Protein AF-A0A966V8U7-F1 (afdb_monomer)

Radius of gyration: 23.09 Å; Cα contacts (8 Å, |Δi|>4): 1549; chains: 1; bounding box: 64×41×66 Å

Mean predicted aligned error: 5.41 Å

Structure (mmCIF, N/CA/C/O backbone):
data_AF-A0A966V8U7-F1
#
_entry.id   AF-A0A966V8U7-F1
#
loop_
_atom_site.group_PDB
_atom_site.id
_atom_site.type_symbol
_atom_site.label_atom_id
_atom_site.label_alt_id
_atom_site.label_comp_id
_atom_site.label_asym_id
_atom_site.label_entity_id
_atom_site.label_seq_id
_atom_site.pdbx_PDB_ins_code
_atom_site.Cartn_x
_atom_site.Cartn_y
_atom_site.Cartn_z
_atom_site.occupancy
_atom_site.B_iso_or_equiv
_atom_site.auth_seq_id
_atom_site.auth_comp_id
_atom_site.auth_asym_id
_atom_site.auth_atom_id
_atom_site.pdbx_PDB_model_num
ATOM 1 N N . TRP A 1 1 ? -5.106 -15.959 -8.107 1.00 87.12 1 TRP A N 1
ATOM 2 C CA . TRP A 1 1 ? -5.075 -14.654 -8.799 1.00 87.12 1 TRP A CA 1
ATOM 3 C C . TRP A 1 1 ? -6.398 -14.422 -9.494 1.00 87.12 1 TRP A C 1
ATOM 5 O O . TRP A 1 1 ? -6.935 -15.368 -10.052 1.00 87.12 1 TRP A O 1
ATOM 15 N N . THR A 1 2 ? -6.954 -13.209 -9.444 1.00 76.81 2 THR A N 1
ATOM 16 C CA . THR A 1 2 ? -8.266 -12.936 -10.057 1.00 76.81 2 THR A CA 1
ATOM 17 C C . THR A 1 2 ? -8.173 -11.723 -10.960 1.00 76.81 2 THR A C 1
ATOM 19 O O . THR A 1 2 ? -7.677 -10.689 -10.536 1.00 76.81 2 THR A O 1
ATOM 22 N N . SER A 1 3 ? -8.629 -11.867 -12.195 1.00 73.12 3 SER A N 1
ATOM 23 C CA . SER A 1 3 ? -8.674 -10.823 -13.218 1.00 73.12 3 SER A CA 1
ATOM 24 C C . SER A 1 3 ? -10.050 -10.169 -13.303 1.00 73.12 3 SER A C 1
ATOM 26 O O . SER A 1 3 ? -11.017 -10.668 -12.722 1.00 73.12 3 SER A O 1
ATOM 28 N N . LEU A 1 4 ? -10.159 -9.065 -14.046 1.00 65.50 4 LEU A N 1
ATOM 29 C CA . LEU A 1 4 ? -11.459 -8.539 -14.453 1.00 65.50 4 LEU A CA 1
ATOM 30 C C . LEU A 1 4 ? -11.938 -9.290 -15.707 1.00 65.50 4 LEU A C 1
ATOM 32 O O . LEU A 1 4 ? -11.369 -9.124 -16.782 1.00 65.50 4 LEU A O 1
ATOM 36 N N . THR A 1 5 ? -13.007 -10.075 -15.601 1.00 52.41 5 THR A N 1
ATOM 37 C CA . THR A 1 5 ? -13.725 -10.584 -16.779 1.00 52.41 5 THR A CA 1
ATOM 38 C C . THR A 1 5 ? -14.758 -9.543 -17.219 1.00 52.41 5 THR A C 1
ATOM 40 O O . THR A 1 5 ? -15.763 -9.362 -16.533 1.00 52.41 5 THR A O 1
ATOM 43 N N . GLY A 1 6 ? -14.520 -8.839 -18.332 1.00 48.94 6 GLY A N 1
ATOM 44 C CA . GLY A 1 6 ? -15.479 -7.893 -18.926 1.00 48.94 6 GLY A CA 1
ATOM 45 C C . GLY A 1 6 ? -14.860 -6.581 -19.419 1.00 48.94 6 GLY A C 1
ATOM 46 O O . GLY A 1 6 ? -13.677 -6.314 -19.215 1.00 48.94 6 GLY A O 1
ATOM 47 N N . THR A 1 7 ? -15.665 -5.749 -20.090 1.00 44.69 7 THR A N 1
ATOM 48 C CA . THR A 1 7 ? -15.234 -4.448 -20.622 1.00 44.69 7 THR A CA 1
ATOM 49 C C . THR A 1 7 ? -14.669 -3.574 -19.505 1.00 44.69 7 THR A C 1
ATOM 51 O O . THR A 1 7 ? -15.322 -3.343 -18.484 1.00 44.69 7 THR A O 1
ATOM 54 N N . VAL A 1 8 ? -13.459 -3.055 -19.721 1.00 43.78 8 VAL A N 1
ATOM 55 C CA . VAL A 1 8 ? -12.774 -2.078 -18.869 1.00 43.78 8 VAL A CA 1
ATOM 56 C C . VAL A 1 8 ? -13.686 -0.851 -18.718 1.00 43.78 8 VAL A C 1
ATOM 58 O O . VAL A 1 8 ? -13.692 0.057 -19.544 1.00 43.78 8 VAL A O 1
ATOM 61 N N . GLY A 1 9 ? -14.504 -0.832 -17.661 1.00 50.84 9 GLY A N 1
ATOM 62 C CA . GLY A 1 9 ? -15.548 0.177 -17.427 1.00 50.84 9 GLY A CA 1
ATOM 63 C C . GLY A 1 9 ? -16.809 -0.334 -16.741 1.00 50.84 9 GLY A C 1
ATOM 64 O O . GLY A 1 9 ? -17.525 0.461 -16.143 1.00 50.84 9 GLY A O 1
ATOM 65 N N . ALA A 1 10 ? -17.027 -1.646 -16.730 1.00 53.50 10 ALA A N 1
ATOM 66 C CA . ALA A 1 10 ? -18.217 -2.265 -16.161 1.00 53.50 10 ALA A CA 1
ATOM 67 C C . ALA A 1 10 ? -18.240 -2.327 -14.617 1.00 53.50 10 ALA A C 1
ATOM 69 O O . ALA A 1 10 ? -19.134 -2.917 -14.044 1.00 53.50 10 ALA A O 1
ATOM 70 N N . GLY A 1 11 ? -17.278 -1.743 -13.901 1.00 71.75 11 GLY A N 1
ATOM 71 C CA . GLY A 1 11 ? -17.062 -2.065 -12.487 1.00 71.75 11 GLY A CA 1
ATOM 72 C C . GLY A 1 11 ? -17.834 -1.248 -11.452 1.00 71.75 11 GLY A C 1
ATOM 73 O O . GLY A 1 11 ? -17.713 -1.598 -10.287 1.00 71.75 11 GLY A O 1
ATOM 74 N N . THR A 1 12 ? -18.564 -0.186 -11.813 1.00 86.19 12 THR A N 1
ATOM 75 C CA . THR A 1 12 ? -19.170 0.746 -10.838 1.00 86.19 12 THR A CA 1
ATOM 76 C C . THR A 1 12 ? -20.680 0.862 -11.026 1.00 86.19 12 THR A C 1
ATOM 78 O O . THR A 1 12 ? -21.144 1.075 -12.141 1.00 86.19 12 THR A O 1
ATOM 81 N N . SER A 1 13 ? -21.443 0.808 -9.934 1.00 91.44 13 SER A N 1
ATOM 82 C CA . SER A 1 13 ? -22.879 1.104 -9.922 1.00 91.44 13 SER A CA 1
ATOM 83 C C . SER A 1 13 ? -23.242 2.031 -8.771 1.00 91.44 13 SER A C 1
ATOM 85 O O . SER A 1 13 ? -22.628 1.977 -7.709 1.00 91.44 13 SER A O 1
ATOM 87 N N . ASN A 1 14 ? -24.280 2.842 -8.973 1.00 94.44 14 ASN A N 1
ATOM 88 C CA . ASN A 1 14 ? -24.941 3.540 -7.878 1.00 94.44 14 ASN A CA 1
ATOM 89 C C . ASN A 1 14 ? -25.653 2.524 -6.980 1.00 94.44 14 ASN A C 1
ATOM 91 O O . ASN A 1 14 ? -26.355 1.636 -7.481 1.00 94.44 14 ASN A O 1
ATOM 95 N N . THR A 1 15 ? -25.501 2.697 -5.672 1.00 95.56 15 THR A N 1
ATOM 96 C CA . THR A 1 15 ? -26.258 1.965 -4.657 1.00 95.56 15 THR A CA 1
ATOM 97 C C . THR A 1 15 ? -27.634 2.613 -4.514 1.00 95.56 15 THR A C 1
ATOM 99 O O . THR A 1 15 ? -27.727 3.803 -4.244 1.00 95.56 15 THR A O 1
ATOM 102 N N . ASN A 1 16 ? -28.702 1.834 -4.688 1.00 96.75 16 ASN A N 1
ATOM 103 C CA . ASN A 1 16 ? -30.085 2.274 -4.474 1.00 96.75 16 ASN A CA 1
ATOM 104 C C . ASN A 1 16 ? -30.521 2.079 -3.019 1.00 96.75 16 ASN A C 1
ATOM 106 O O . ASN A 1 16 ? -31.288 2.879 -2.493 1.00 96.75 16 ASN A O 1
ATOM 110 N N . THR A 1 17 ? -30.056 1.004 -2.372 1.00 97.69 17 THR A N 1
ATOM 111 C CA . THR A 1 17 ? -30.370 0.703 -0.968 1.00 97.69 17 THR A CA 1
ATOM 112 C C . THR A 1 17 ? -29.217 -0.024 -0.283 1.00 97.69 17 THR A C 1
ATOM 114 O O . THR A 1 17 ? -28.565 -0.859 -0.911 1.00 97.69 17 THR A O 1
ATOM 117 N N . ALA A 1 18 ? -29.052 0.204 1.021 1.00 97.94 18 ALA A N 1
ATOM 118 C CA . ALA A 1 18 ? -28.224 -0.608 1.914 1.00 97.94 18 ALA A CA 1
ATOM 119 C C . ALA A 1 18 ? -29.006 -0.927 3.200 1.00 97.94 18 ALA A C 1
ATOM 121 O O . ALA A 1 18 ? -29.292 -0.027 3.991 1.00 97.94 18 ALA A O 1
ATOM 122 N N . THR A 1 19 ? -29.388 -2.186 3.420 1.00 98.25 19 THR A N 1
ATOM 123 C CA . THR A 1 19 ? -30.279 -2.548 4.540 1.00 98.25 19 THR A CA 1
ATOM 124 C C . THR A 1 19 ? -29.623 -2.333 5.903 1.00 98.25 19 THR A C 1
ATOM 126 O O . THR A 1 19 ? -28.460 -2.684 6.097 1.00 98.25 19 THR A O 1
ATOM 129 N N . ASN A 1 20 ? -30.384 -1.847 6.886 1.00 97.81 20 ASN A N 1
ATOM 130 C CA . ASN A 1 20 ? -29.952 -1.827 8.286 1.00 97.81 20 ASN A CA 1
ATOM 131 C C . ASN A 1 20 ? -30.111 -3.223 8.923 1.00 97.81 20 ASN A C 1
ATOM 133 O O . ASN A 1 20 ? -31.009 -3.442 9.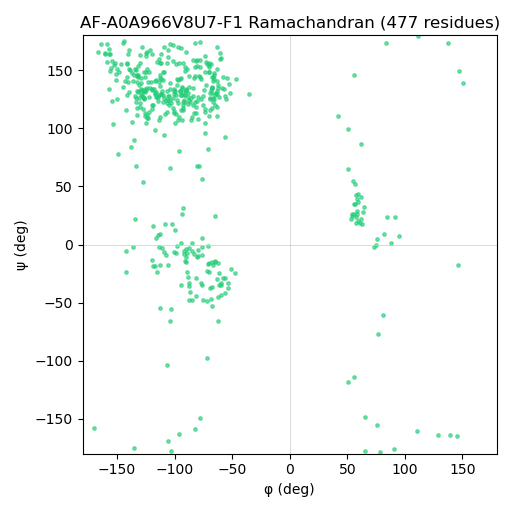732 1.00 97.81 20 ASN A O 1
ATOM 137 N N . ALA A 1 21 ? -29.316 -4.190 8.465 1.00 97.56 21 ALA A N 1
ATOM 138 C CA . ALA A 1 21 ? -29.386 -5.593 8.870 1.00 97.56 21 ALA A CA 1
ATOM 139 C C . ALA A 1 21 ? -27.981 -6.218 8.931 1.00 97.56 21 ALA A C 1
ATOM 141 O O . ALA A 1 21 ? -26.998 -5.574 8.554 1.00 97.56 21 ALA A O 1
ATOM 142 N N . SER A 1 22 ? -27.908 -7.472 9.381 1.00 96.94 22 SER A N 1
ATOM 143 C CA . SER A 1 22 ? -26.698 -8.301 9.362 1.00 96.94 22 SER A CA 1
ATOM 144 C C . SER A 1 22 ? -27.013 -9.630 8.649 1.00 96.94 22 SER A C 1
ATOM 146 O O . SER A 1 22 ? -27.779 -10.422 9.200 1.00 96.94 22 SER A O 1
ATOM 148 N N . PRO A 1 23 ? -26.471 -9.897 7.442 1.00 98.12 23 PRO A N 1
ATOM 149 C CA . PRO A 1 23 ? -25.613 -9.012 6.650 1.00 98.12 23 PRO A CA 1
ATOM 150 C C . PRO A 1 23 ? -26.369 -7.799 6.072 1.00 98.12 23 PRO A C 1
ATOM 152 O O . PRO A 1 23 ? -27.580 -7.833 5.854 1.00 98.12 23 PRO A O 1
ATOM 155 N N . ILE A 1 24 ? -25.636 -6.723 5.780 1.00 98.62 24 ILE A N 1
ATOM 156 C CA . ILE A 1 24 ? -26.101 -5.601 4.960 1.00 98.62 24 ILE A CA 1
ATOM 157 C C . ILE A 1 24 ? -26.283 -6.105 3.526 1.00 98.62 24 ILE A C 1
ATOM 159 O O . ILE A 1 24 ? -25.313 -6.480 2.862 1.00 98.62 24 ILE A O 1
ATOM 163 N N . ARG A 1 25 ? -27.516 -6.052 3.022 1.00 98.44 25 ARG A N 1
ATOM 164 C CA . ARG A 1 25 ? -27.845 -6.286 1.618 1.00 98.44 25 ARG A CA 1
ATOM 165 C C . ARG A 1 25 ? -27.817 -4.976 0.849 1.00 98.44 25 ARG A C 1
ATOM 167 O O . ARG A 1 25 ? -28.463 -3.995 1.231 1.00 98.44 25 ARG A O 1
ATOM 174 N N . LEU A 1 26 ? -27.089 -4.972 -0.257 1.00 98.44 26 LEU A N 1
ATOM 175 C CA . LEU A 1 26 ? -27.070 -3.875 -1.209 1.00 98.44 26 LEU A CA 1
ATOM 176 C C . LEU A 1 26 ? -27.998 -4.170 -2.379 1.00 98.44 26 LEU A C 1
ATOM 178 O O . LEU A 1 26 ? -28.020 -5.292 -2.879 1.00 98.44 26 LEU A O 1
ATOM 182 N N . THR A 1 27 ? -28.672 -3.132 -2.868 1.00 98.06 27 THR A N 1
ATOM 183 C CA . THR A 1 27 ? -29.355 -3.139 -4.169 1.00 98.06 27 THR A CA 1
ATOM 184 C C . THR A 1 27 ? -28.745 -2.051 -5.032 1.00 98.06 27 THR A C 1
ATOM 186 O O . THR A 1 27 ? -28.564 -0.925 -4.572 1.00 98.06 27 THR A O 1
ATOM 189 N N . GLN A 1 28 ? -28.425 -2.376 -6.275 1.00 96.81 28 GLN A N 1
ATOM 190 C CA . GLN A 1 28 ? -27.688 -1.530 -7.203 1.00 96.81 28 GLN A CA 1
ATOM 191 C C . GLN A 1 28 ? -28.559 -1.096 -8.384 1.00 96.81 28 GLN A C 1
ATOM 193 O O . GLN A 1 28 ? -29.569 -1.728 -8.705 1.00 96.81 28 GLN A O 1
ATOM 198 N N . ALA A 1 29 ? -28.157 -0.016 -9.050 1.00 95.50 29 ALA A N 1
ATOM 199 C CA . ALA A 1 29 ? -28.755 0.405 -10.312 1.00 95.50 29 ALA A CA 1
ATOM 200 C C . ALA A 1 29 ? -28.460 -0.586 -11.457 1.00 95.50 29 ALA A C 1
ATOM 202 O O . ALA A 1 29 ? -29.326 -0.827 -12.293 1.00 95.50 29 ALA A O 1
ATOM 203 N N . SER A 1 30 ? -27.262 -1.182 -11.482 1.00 93.62 30 SER A N 1
ATOM 204 C CA . SER A 1 30 ? -26.868 -2.206 -12.464 1.00 93.62 30 SER A CA 1
ATOM 205 C C . SER A 1 30 ? -26.991 -3.625 -11.903 1.00 93.62 30 SER A C 1
ATOM 207 O O . SER A 1 30 ? -26.893 -3.836 -10.694 1.00 93.62 30 SER A O 1
ATOM 209 N N . THR A 1 31 ? -27.161 -4.621 -12.780 1.00 94.88 31 THR A N 1
ATOM 210 C CA . THR A 1 31 ? -27.115 -6.033 -12.361 1.00 94.88 31 THR A CA 1
ATOM 211 C C . THR A 1 31 ? -25.696 -6.447 -11.973 1.00 94.88 31 THR A C 1
ATOM 213 O O . THR A 1 31 ? -24.723 -5.977 -12.561 1.00 94.88 31 THR A O 1
ATOM 216 N N . MET A 1 32 ? -25.564 -7.370 -11.021 1.00 94.50 32 MET A N 1
ATOM 217 C CA . MET A 1 32 ? -24.263 -7.869 -10.563 1.00 94.50 32 MET A CA 1
ATOM 218 C C . MET A 1 32 ? -23.488 -8.559 -11.687 1.00 94.50 32 MET A C 1
ATOM 220 O O . MET A 1 32 ? -22.278 -8.383 -11.790 1.00 94.50 32 MET A O 1
ATOM 224 N N . THR A 1 33 ? -24.185 -9.251 -12.594 1.00 92.12 33 THR A N 1
ATOM 225 C CA . THR A 1 33 ? -23.585 -9.853 -13.792 1.00 92.12 33 THR A CA 1
ATOM 226 C C . THR A 1 33 ? -22.972 -8.799 -14.709 1.00 92.12 33 THR A C 1
ATOM 228 O O . THR A 1 33 ? -21.830 -8.965 -15.129 1.00 92.12 33 THR A O 1
ATOM 231 N N . THR A 1 34 ? -23.675 -7.689 -14.972 1.00 89.88 34 THR A N 1
ATOM 232 C CA . THR A 1 34 ? -23.109 -6.561 -15.732 1.00 89.88 34 THR A CA 1
ATOM 233 C C . THR A 1 34 ? -21.877 -5.988 -15.035 1.00 89.88 34 THR A C 1
ATOM 235 O O . THR A 1 34 ? -20.943 -5.584 -15.716 1.00 89.88 34 THR A O 1
ATOM 238 N N . LEU A 1 35 ? -21.840 -6.007 -13.697 1.00 88.75 35 LEU A N 1
ATOM 239 C CA . LEU A 1 35 ? -20.700 -5.538 -12.906 1.00 88.75 35 LEU A CA 1
ATOM 240 C C . LEU A 1 35 ? -19.530 -6.537 -12.803 1.00 88.75 35 LEU A C 1
ATOM 242 O O . LEU A 1 35 ? -18.494 -6.230 -12.200 1.00 88.75 35 LEU A O 1
ATOM 246 N N . GLY A 1 36 ? -19.687 -7.748 -13.349 1.00 89.12 36 GLY A N 1
ATOM 247 C CA . GLY A 1 36 ? -18.734 -8.846 -13.173 1.00 89.12 36 GLY A CA 1
ATOM 248 C C . GLY A 1 36 ? -18.611 -9.309 -11.716 1.00 89.12 36 GLY A C 1
ATOM 249 O O . GLY A 1 36 ? -17.540 -9.747 -11.300 1.00 89.12 36 GLY A O 1
ATOM 250 N N . ILE A 1 37 ? -19.670 -9.143 -10.920 1.00 92.25 37 ILE A N 1
ATOM 251 C CA . ILE A 1 37 ? -19.718 -9.491 -9.499 1.00 92.25 37 ILE A CA 1
ATOM 252 C C . ILE A 1 37 ? -20.464 -10.819 -9.333 1.00 92.25 37 ILE A C 1
ATOM 254 O O . ILE A 1 37 ? -21.607 -10.972 -9.761 1.00 92.25 37 ILE A O 1
ATOM 258 N N . SER A 1 38 ? -19.816 -11.767 -8.663 1.00 94.94 38 SER A N 1
ATOM 259 C CA . SER A 1 38 ? -20.356 -13.070 -8.257 1.00 94.94 38 SER A CA 1
ATOM 260 C C . SER A 1 38 ? -20.122 -13.315 -6.764 1.00 94.94 38 SER A C 1
ATOM 262 O O . SER A 1 38 ? -19.359 -12.587 -6.128 1.00 94.94 38 SER A O 1
ATOM 264 N N . ASN A 1 39 ? -20.724 -14.364 -6.195 1.00 97.00 39 ASN A N 1
ATOM 265 C CA . ASN A 1 39 ? -20.386 -14.803 -4.835 1.00 97.00 39 ASN A CA 1
ATOM 266 C C . ASN A 1 39 ? -18.868 -15.009 -4.700 1.00 97.00 39 ASN A C 1
ATOM 268 O O . ASN A 1 39 ? -18.223 -15.521 -5.619 1.00 97.00 39 ASN A O 1
ATOM 272 N N . GLY A 1 40 ? -18.305 -14.568 -3.576 1.00 94.31 40 GLY A N 1
ATOM 273 C CA . GLY A 1 40 ? -16.868 -14.581 -3.321 1.00 94.31 40 GLY A CA 1
ATOM 274 C C . GLY A 1 40 ? -16.087 -13.490 -4.059 1.00 94.31 40 GLY A C 1
ATOM 275 O 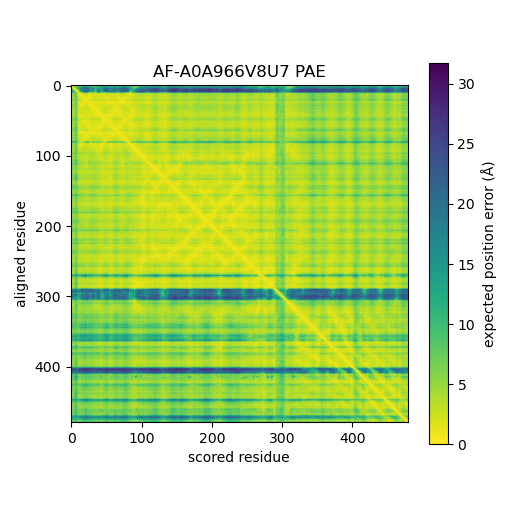O . GLY A 1 40 ? -14.861 -13.486 -3.990 1.00 94.31 40 GLY A O 1
ATOM 276 N N . SER A 1 41 ? -16.732 -12.564 -4.779 1.00 93.69 41 SER A N 1
ATOM 277 C CA . SER A 1 41 ? -16.059 -11.376 -5.331 1.00 93.69 41 SER A CA 1
ATOM 278 C C . SER A 1 41 ? -15.669 -10.405 -4.221 1.00 93.69 41 SER A C 1
ATOM 280 O O . SER A 1 41 ? -16.308 -10.358 -3.170 1.00 93.69 41 SER A O 1
ATOM 282 N N . THR A 1 42 ? -14.637 -9.596 -4.462 1.00 93.00 42 THR A N 1
ATOM 283 C CA . THR A 1 42 ? -14.307 -8.468 -3.585 1.00 93.00 42 THR A CA 1
ATOM 284 C C . THR A 1 42 ? -14.817 -7.180 -4.198 1.00 93.00 42 THR A C 1
ATOM 286 O O . THR A 1 42 ? -14.549 -6.881 -5.360 1.00 93.00 42 THR A O 1
ATOM 289 N N . VAL A 1 43 ? -15.545 -6.407 -3.404 1.00 93.12 43 VAL A N 1
ATOM 290 C CA . VAL A 1 43 ? -16.133 -5.130 -3.800 1.00 93.12 43 VAL A CA 1
ATOM 291 C C . VAL A 1 43 ? -15.689 -4.027 -2.857 1.00 93.12 43 VAL A C 1
ATOM 293 O O . VAL A 1 43 ? -15.244 -4.282 -1.740 1.00 93.12 43 VAL A O 1
ATOM 296 N N . MET A 1 44 ? -15.842 -2.791 -3.302 1.00 92.31 44 MET A N 1
ATOM 297 C CA . MET A 1 44 ? -15.717 -1.608 -2.475 1.00 92.31 44 MET A CA 1
ATOM 298 C C . MET A 1 44 ? -17.007 -0.812 -2.516 1.00 92.31 44 MET A C 1
ATOM 300 O O . MET A 1 44 ? -17.560 -0.582 -3.587 1.00 92.31 44 MET A O 1
ATOM 304 N N . VAL A 1 45 ? -17.461 -0.378 -1.351 1.00 93.31 45 VAL A N 1
ATOM 305 C CA . VAL A 1 45 ? -18.618 0.496 -1.194 1.00 93.31 45 VAL A CA 1
ATOM 306 C C . VAL A 1 45 ? -18.126 1.829 -0.658 1.00 93.31 45 VAL A C 1
ATOM 308 O O . VAL A 1 45 ? -17.401 1.865 0.337 1.00 93.31 45 VAL A O 1
ATOM 311 N N . THR A 1 46 ? -18.513 2.923 -1.300 1.00 90.81 46 THR A N 1
ATOM 312 C CA . THR A 1 46 ? -18.151 4.276 -0.863 1.00 90.81 46 THR A CA 1
ATOM 313 C C . THR A 1 46 ? -19.389 5.156 -0.791 1.00 90.81 46 THR A C 1
ATOM 315 O O . THR A 1 46 ? -20.387 4.864 -1.446 1.00 90.81 46 THR A O 1
ATOM 318 N N . THR A 1 47 ? -19.321 6.207 0.033 1.00 91.25 47 THR A N 1
ATOM 319 C CA . THR A 1 47 ? -20.341 7.264 0.197 1.00 91.25 47 THR A CA 1
ATOM 320 C C . THR A 1 47 ? -21.772 6.806 0.509 1.00 91.25 47 THR A C 1
ATOM 322 O O . THR A 1 47 ? -22.710 7.581 0.320 1.00 91.25 47 THR A O 1
ATOM 325 N N . ALA A 1 48 ? -21.961 5.594 1.042 1.00 94.38 48 ALA A N 1
ATOM 326 C CA . ALA A 1 48 ? -23.252 5.157 1.565 1.00 94.38 48 ALA A CA 1
ATOM 327 C C . ALA A 1 48 ? -23.650 6.038 2.760 1.00 94.38 48 ALA A C 1
ATOM 329 O O . ALA A 1 48 ? -23.000 5.971 3.812 1.00 94.38 48 ALA A O 1
ATOM 330 N N . ALA A 1 49 ? -24.677 6.879 2.589 1.00 95.38 49 ALA A N 1
ATOM 331 C CA . ALA A 1 49 ? -25.173 7.758 3.644 1.00 95.38 49 ALA A CA 1
ATOM 332 C C . ALA A 1 49 ? -26.286 7.087 4.459 1.00 95.38 49 ALA A C 1
ATOM 334 O O . ALA A 1 49 ? -26.992 6.181 3.999 1.00 95.38 49 ALA A O 1
ATOM 335 N N . GLY A 1 50 ? -26.409 7.511 5.716 1.00 96.31 50 GLY A N 1
ATOM 336 C CA . GLY A 1 50 ? -27.263 6.853 6.697 1.00 96.31 50 GLY A CA 1
ATOM 337 C C . GLY A 1 50 ? -26.604 5.572 7.204 1.00 96.31 50 GLY A C 1
ATOM 338 O O . GLY A 1 50 ? -25.977 5.592 8.261 1.00 96.31 50 GLY A O 1
ATOM 339 N N . ASN A 1 51 ? -26.637 4.495 6.414 1.00 97.12 51 ASN A N 1
ATOM 340 C CA . ASN A 1 51 ? -25.986 3.222 6.743 1.00 97.12 51 ASN A CA 1
ATOM 341 C C . ASN A 1 51 ? -24.479 3.242 6.428 1.00 97.12 51 ASN A C 1
ATOM 343 O O . ASN A 1 51 ? -23.998 2.586 5.499 1.00 97.12 51 ASN A O 1
ATOM 347 N N . THR A 1 52 ? -23.718 4.042 7.177 1.00 95.69 52 THR A N 1
ATOM 348 C CA . THR A 1 52 ? -22.288 4.255 6.910 1.00 95.69 52 THR A CA 1
ATOM 349 C C . THR A 1 52 ? -21.431 3.011 7.135 1.00 95.69 52 THR A C 1
ATOM 351 O O . THR A 1 52 ? -20.337 2.941 6.574 1.00 95.69 52 THR A O 1
ATOM 354 N N . ASN A 1 53 ? -21.940 2.014 7.864 1.00 96.62 53 ASN A N 1
ATOM 355 C CA . ASN A 1 53 ? -21.295 0.712 8.029 1.00 96.62 53 ASN A CA 1
ATOM 356 C C . ASN A 1 53 ? -21.243 -0.112 6.737 1.00 96.62 53 ASN A C 1
ATOM 358 O O . ASN A 1 53 ? -20.477 -1.067 6.671 1.00 96.62 53 ASN A O 1
ATOM 362 N N . ALA A 1 54 ? -22.011 0.248 5.706 1.00 97.00 54 ALA A N 1
ATOM 363 C CA . ALA A 1 54 ? -21.888 -0.380 4.397 1.00 97.00 54 ALA A CA 1
ATOM 364 C C . ALA A 1 54 ? -20.580 -0.000 3.684 1.00 97.00 54 ALA A C 1
ATOM 366 O O . ALA A 1 54 ? -20.138 -0.741 2.811 1.00 97.00 54 ALA A O 1
ATOM 367 N N . ASN A 1 55 ? -19.956 1.134 4.027 1.00 95.00 55 ASN A N 1
ATOM 368 C CA . ASN A 1 55 ? -18.727 1.584 3.374 1.00 95.00 55 ASN A CA 1
ATOM 369 C C . ASN A 1 55 ? -17.551 0.647 3.686 1.00 95.00 55 ASN A C 1
ATOM 371 O O . ASN A 1 55 ? -17.436 0.130 4.796 1.00 95.00 55 ASN A O 1
ATOM 375 N N . GLY A 1 56 ? -16.665 0.453 2.708 1.00 93.19 56 GLY A N 1
ATOM 376 C CA . GLY A 1 56 ? -15.419 -0.298 2.868 1.00 93.19 56 GLY A CA 1
ATOM 377 C C . GLY A 1 56 ? -15.203 -1.373 1.822 1.00 93.19 56 GLY A C 1
ATOM 378 O O . GLY A 1 56 ? -15.837 -1.361 0.769 1.00 93.19 56 GLY A O 1
ATOM 379 N N . VAL A 1 57 ? -14.273 -2.285 2.103 1.00 93.06 57 VAL A N 1
ATOM 380 C CA . VAL A 1 57 ? -13.892 -3.384 1.208 1.00 93.06 57 VAL A CA 1
ATOM 381 C C . VAL A 1 57 ? -14.478 -4.688 1.722 1.00 93.06 57 VAL A C 1
ATOM 383 O O . VAL A 1 57 ? -14.165 -5.129 2.828 1.00 93.06 57 VAL A O 1
ATOM 386 N N . TRP A 1 58 ? -15.303 -5.331 0.906 1.00 95.94 58 TRP A N 1
ATOM 387 C CA . TRP A 1 58 ? -16.116 -6.471 1.312 1.00 95.94 58 TRP A CA 1
ATOM 388 C C . TRP A 1 58 ? -15.899 -7.665 0.402 1.00 95.94 58 TRP A C 1
ATOM 390 O O . TRP A 1 58 ? -15.666 -7.513 -0.795 1.00 95.94 58 TRP A O 1
ATOM 400 N N . GLU A 1 59 ? -16.019 -8.859 0.967 1.00 96.44 59 GLU A N 1
ATOM 401 C CA . GLU A 1 59 ? -16.422 -10.021 0.182 1.00 96.44 59 GLU A CA 1
ATOM 402 C C . GLU A 1 59 ? -17.949 -10.027 0.067 1.00 96.44 59 GLU A C 1
ATOM 404 O O . GLU A 1 59 ? -18.638 -9.626 1.009 1.00 96.44 59 GLU A O 1
ATOM 409 N N . VAL A 1 60 ? -18.476 -10.449 -1.084 1.00 97.56 60 VAL A N 1
ATOM 410 C CA . VAL A 1 60 ? -19.925 -10.519 -1.307 1.00 97.56 60 VAL A CA 1
ATOM 411 C C . VAL A 1 60 ? -20.441 -11.946 -1.395 1.00 97.56 60 VAL A C 1
ATOM 413 O O . VAL A 1 60 ? -19.776 -12.846 -1.906 1.00 97.56 60 VAL A O 1
ATOM 416 N N . SER A 1 61 ? -21.677 -12.128 -0.950 1.00 98.31 61 SER A N 1
ATOM 417 C CA . SER A 1 61 ? -22.458 -13.358 -1.093 1.00 98.31 61 SER A CA 1
ATOM 418 C C . SER A 1 61 ? -23.892 -13.023 -1.527 1.00 98.31 61 SER A C 1
ATOM 420 O O . SER A 1 61 ? -24.184 -11.867 -1.843 1.00 98.31 61 SER A O 1
ATOM 422 N N . GLY A 1 62 ? -24.782 -14.017 -1.610 1.00 97.50 62 GLY A N 1
ATOM 423 C CA . GLY A 1 62 ? -26.201 -13.794 -1.921 1.00 97.50 62 GLY A CA 1
ATOM 424 C C . GLY A 1 62 ? -26.471 -13.081 -3.255 1.00 97.50 62 GLY A C 1
ATOM 425 O O . GLY A 1 62 ? -27.519 -12.446 -3.407 1.00 97.50 62 GLY A O 1
ATOM 426 N N . VAL A 1 63 ? -25.533 -13.149 -4.210 1.00 97.75 63 VAL A N 1
ATOM 427 C CA . VAL A 1 63 ? -25.604 -12.406 -5.474 1.00 97.75 63 VAL A CA 1
ATOM 428 C C . VAL A 1 63 ? -26.814 -12.855 -6.293 1.00 97.75 63 VAL A C 1
ATOM 430 O O . VAL A 1 63 ? -26.917 -14.014 -6.689 1.00 97.75 63 VAL A O 1
ATOM 433 N N . SER A 1 64 ? -27.734 -11.924 -6.554 1.00 97.62 64 SER A N 1
ATOM 434 C CA . SER A 1 64 ? -28.967 -12.171 -7.310 1.00 97.62 64 SER A CA 1
ATOM 435 C C . SER A 1 64 ? -29.475 -10.888 -7.969 1.00 97.62 64 SER A C 1
ATOM 437 O O . SER A 1 64 ? -29.710 -9.882 -7.297 1.00 97.62 64 SER A O 1
ATOM 439 N N . GLY A 1 65 ? -29.642 -10.908 -9.296 1.00 96.75 65 GLY A N 1
ATOM 440 C CA . GLY A 1 65 ? -30.087 -9.742 -10.065 1.00 96.75 65 GLY A CA 1
ATOM 441 C C . GLY A 1 65 ? -29.182 -8.528 -9.841 1.00 96.75 65 GLY A C 1
ATOM 442 O O . GLY A 1 65 ? -28.009 -8.540 -10.208 1.00 96.75 65 GLY A O 1
ATOM 443 N N . ASN A 1 66 ? -29.723 -7.481 -9.225 1.00 97.56 66 ASN A N 1
ATOM 444 C CA . ASN A 1 66 ? -29.013 -6.259 -8.845 1.00 97.56 66 ASN A CA 1
ATOM 445 C C . ASN A 1 66 ? -28.657 -6.191 -7.349 1.00 97.56 66 ASN A C 1
ATOM 447 O O . ASN A 1 66 ? -28.368 -5.107 -6.847 1.00 97.56 66 ASN A O 1
ATOM 451 N N . SER A 1 67 ? -28.683 -7.314 -6.628 1.00 98.12 67 SER A N 1
ATOM 452 C CA . SER A 1 67 ? -28.438 -7.356 -5.185 1.00 98.12 67 SER A CA 1
ATOM 453 C C . SER A 1 67 ? -27.306 -8.299 -4.778 1.00 98.12 67 SER A C 1
ATOM 455 O O . SER A 1 67 ? -27.029 -9.288 -5.459 1.00 98.12 67 SER A O 1
ATOM 457 N N . CYS A 1 68 ? -26.640 -7.968 -3.672 1.00 98.50 68 CYS A N 1
ATOM 458 C CA . CYS A 1 68 ? -25.616 -8.789 -3.025 1.00 98.50 68 CYS A CA 1
ATOM 459 C C . CYS A 1 68 ? -25.555 -8.487 -1.520 1.00 98.50 68 CYS A C 1
ATOM 461 O O . CYS A 1 68 ? -25.859 -7.370 -1.101 1.00 98.50 68 CYS A O 1
ATOM 463 N N . ASP A 1 69 ? -25.104 -9.451 -0.724 1.00 98.62 69 ASP A N 1
ATOM 464 C CA . ASP A 1 69 ? -24.908 -9.316 0.721 1.00 98.62 69 ASP A CA 1
ATOM 465 C C . ASP A 1 69 ? -23.426 -9.071 1.039 1.00 98.62 69 ASP A C 1
ATOM 467 O O . ASP A 1 69 ? -22.551 -9.766 0.517 1.00 98.62 69 ASP A O 1
ATOM 471 N N . LEU A 1 70 ? -23.135 -8.098 1.905 1.00 98.31 70 LEU A N 1
ATOM 472 C CA . LEU A 1 70 ? -21.785 -7.817 2.399 1.00 98.31 70 LEU A CA 1
ATOM 473 C C . LEU A 1 70 ? -21.448 -8.794 3.537 1.00 98.31 70 LEU A C 1
ATOM 475 O O . LEU A 1 70 ? -22.065 -8.750 4.605 1.00 98.31 70 LEU A O 1
ATOM 479 N N . VAL A 1 71 ? -20.481 -9.688 3.325 1.00 97.50 71 VAL A N 1
ATOM 480 C CA . VAL A 1 71 ? -20.145 -10.758 4.283 1.00 97.50 71 VAL A CA 1
ATOM 481 C C . VAL A 1 71 ? -19.655 -10.168 5.613 1.00 97.50 71 VAL A C 1
ATOM 483 O O . VAL A 1 71 ? -18.833 -9.253 5.621 1.00 97.50 71 VAL A O 1
ATOM 486 N N . ASN A 1 72 ? -20.163 -10.699 6.734 1.00 96.25 72 ASN A N 1
ATOM 487 C CA . ASN A 1 72 ? -19.855 -10.278 8.114 1.00 96.25 72 ASN A CA 1
ATOM 488 C C . ASN A 1 72 ? -20.141 -8.799 8.432 1.00 96.25 72 ASN A C 1
ATOM 490 O O . ASN A 1 72 ? -19.630 -8.252 9.406 1.00 96.25 72 ASN A O 1
ATOM 494 N N . SER A 1 73 ? -20.959 -8.133 7.619 1.00 97.88 73 SER A N 1
ATOM 495 C CA . SER A 1 73 ? -21.345 -6.746 7.867 1.00 97.88 73 SER A CA 1
ATOM 496 C C . SER A 1 73 ? -22.488 -6.634 8.877 1.00 97.88 73 SER A C 1
ATOM 498 O O . SER A 1 73 ? -23.325 -7.530 9.004 1.00 97.88 73 SER A O 1
ATOM 500 N N . SER A 1 74 ? -22.545 -5.500 9.576 1.00 97.75 74 SER A N 1
ATOM 501 C CA . SER A 1 74 ? -23.672 -5.120 10.430 1.00 97.75 74 SER A CA 1
ATOM 502 C C . SER A 1 74 ? -24.083 -3.672 10.184 1.00 97.75 74 SER A C 1
ATOM 504 O O . SER A 1 74 ? -23.260 -2.764 10.315 1.00 97.75 74 SER A O 1
ATOM 506 N N . GLY A 1 75 ? -25.348 -3.454 9.821 1.00 97.50 75 GLY A N 1
ATOM 507 C CA . GLY A 1 75 ? -25.909 -2.119 9.599 1.00 97.50 75 GLY A CA 1
ATOM 508 C C . GLY A 1 75 ? -25.921 -1.257 10.864 1.00 97.50 75 GLY A C 1
ATOM 509 O O . GLY A 1 75 ? -25.986 -1.779 11.976 1.00 97.50 75 GLY A O 1
ATOM 510 N N . ASN A 1 76 ? -25.838 0.067 10.698 1.00 96.94 76 ASN A N 1
ATOM 511 C CA . ASN A 1 76 ? -25.906 1.018 11.818 1.00 96.94 76 ASN A CA 1
ATOM 512 C C . ASN A 1 76 ? -27.073 2.009 11.763 1.00 96.94 76 ASN A C 1
ATOM 514 O O . ASN A 1 76 ? -27.397 2.609 12.785 1.00 96.94 76 ASN A O 1
ATOM 518 N N . ALA A 1 77 ? -27.692 2.211 10.602 1.00 97.75 77 ALA A N 1
ATOM 519 C CA . ALA A 1 77 ? -28.853 3.081 10.447 1.00 97.75 77 ALA A CA 1
ATOM 520 C C . ALA A 1 77 ? -29.565 2.809 9.116 1.00 97.75 77 ALA A C 1
ATOM 522 O O . ALA A 1 77 ? -29.077 2.058 8.269 1.00 97.75 77 ALA A O 1
ATOM 523 N N . ALA A 1 78 ? -30.727 3.436 8.922 1.00 97.75 78 ALA A N 1
ATOM 524 C CA . ALA A 1 78 ? -31.415 3.434 7.637 1.00 97.75 78 ALA A CA 1
ATOM 525 C C . ALA A 1 78 ? -30.569 4.139 6.565 1.00 97.75 78 ALA A C 1
ATOM 527 O O . ALA A 1 78 ? -29.943 5.162 6.830 1.00 97.75 78 ALA A O 1
ATOM 528 N N . TYR A 1 79 ? -30.572 3.600 5.348 1.00 97.75 79 TYR A N 1
ATOM 529 C CA . TYR A 1 79 ? -29.934 4.226 4.194 1.00 97.75 79 TYR A CA 1
ATOM 530 C C . TYR A 1 79 ? -30.690 5.489 3.770 1.00 97.75 79 TYR A C 1
ATOM 532 O O . TYR A 1 79 ? -31.906 5.443 3.592 1.00 97.75 79 TYR A O 1
ATOM 540 N N . THR A 1 80 ? -29.979 6.603 3.589 1.00 96.75 80 THR A N 1
ATOM 541 C CA . THR A 1 80 ? -30.581 7.909 3.253 1.00 96.75 80 THR A CA 1
ATOM 542 C C . THR A 1 80 ? -30.226 8.407 1.851 1.00 96.75 80 THR A C 1
ATOM 544 O O . THR A 1 80 ? -30.541 9.544 1.508 1.00 96.75 80 THR A O 1
ATOM 547 N N . GLY A 1 81 ? -29.600 7.566 1.024 1.00 92.62 81 GLY A N 1
ATOM 548 C CA . GLY A 1 81 ? -29.140 7.918 -0.321 1.00 92.62 81 GLY A CA 1
ATOM 549 C C . GLY A 1 81 ? -27.616 7.951 -0.441 1.00 92.62 81 GLY A C 1
ATOM 550 O O . GLY A 1 81 ? -26.909 7.672 0.524 1.00 92.62 81 GLY A O 1
ATOM 551 N N . SER A 1 82 ? -27.147 8.259 -1.657 1.00 87.69 82 SER A N 1
ATOM 552 C CA . SER A 1 82 ? -25.745 8.258 -2.117 1.00 87.69 82 SER A CA 1
ATOM 553 C C . SER A 1 82 ? -24.986 6.939 -1.932 1.00 87.69 82 SER A C 1
ATOM 555 O O . SER A 1 82 ? -25.207 6.171 -1.003 1.00 87.69 82 SER A O 1
ATOM 557 N N . GLY A 1 83 ? -24.083 6.622 -2.847 1.00 92.00 83 GLY A N 1
ATOM 558 C CA . GLY A 1 83 ? -23.192 5.486 -2.674 1.00 92.00 83 GLY A CA 1
ATOM 559 C C . GLY A 1 83 ? -22.835 4.815 -3.980 1.00 92.00 83 GLY A C 1
ATOM 560 O O . GLY A 1 83 ? -23.641 4.773 -4.909 1.00 92.00 83 GLY A O 1
ATOM 561 N N . PHE A 1 84 ? -21.635 4.255 -4.024 1.00 91.75 84 PHE A N 1
ATOM 562 C CA . PHE A 1 84 ? -21.138 3.529 -5.182 1.00 91.75 84 PHE A CA 1
ATOM 563 C C . PHE A 1 84 ? -20.645 2.155 -4.757 1.00 91.75 84 PHE A C 1
ATOM 565 O O . PHE A 1 84 ? -19.867 2.048 -3.812 1.00 91.75 84 PHE A O 1
ATOM 572 N N . LEU A 1 85 ? -21.063 1.117 -5.477 1.00 92.94 85 LEU A N 1
ATOM 573 C CA . LEU A 1 85 ? -20.452 -0.204 -5.428 1.00 92.94 85 LEU A CA 1
ATOM 574 C C . LEU A 1 85 ? -19.441 -0.319 -6.562 1.00 92.94 85 LEU A C 1
ATOM 576 O O . LEU A 1 85 ? -19.766 -0.011 -7.709 1.00 92.94 85 LEU A O 1
ATOM 580 N N . ARG A 1 86 ? -18.238 -0.796 -6.251 1.00 89.69 86 ARG A N 1
ATOM 581 C CA . ARG A 1 86 ? -17.169 -1.043 -7.216 1.00 89.69 86 ARG A CA 1
ATOM 582 C C . ARG A 1 86 ? -16.657 -2.471 -7.128 1.00 89.69 86 ARG A C 1
ATOM 584 O O . ARG A 1 86 ? -16.363 -2.944 -6.036 1.00 89.69 86 ARG A O 1
ATOM 591 N N . ASN A 1 87 ? -16.484 -3.148 -8.257 1.00 89.19 87 ASN A N 1
ATOM 592 C CA . ASN A 1 87 ? -15.814 -4.444 -8.302 1.00 89.19 87 ASN A CA 1
ATOM 593 C C . ASN A 1 87 ? -14.292 -4.268 -8.159 1.00 89.19 87 ASN A C 1
ATOM 595 O O . ASN A 1 87 ? -13.642 -3.633 -8.989 1.00 89.19 87 ASN A O 1
ATOM 599 N N . MET A 1 88 ? -13.720 -4.865 -7.117 1.00 88.44 88 MET A N 1
ATOM 600 C CA . MET A 1 88 ? -12.300 -4.783 -6.756 1.00 88.44 88 MET A CA 1
ATOM 601 C C . MET A 1 88 ? -11.591 -6.133 -6.871 1.00 88.44 88 MET A C 1
ATOM 603 O O . MET A 1 88 ? -10.438 -6.274 -6.468 1.00 88.44 88 MET A O 1
ATOM 607 N N . THR A 1 89 ? -12.263 -7.137 -7.432 1.00 90.06 89 THR A N 1
ATOM 608 C CA . THR A 1 89 ? -11.765 -8.513 -7.504 1.00 90.06 89 THR A CA 1
ATOM 609 C C . THR A 1 89 ? -10.438 -8.614 -8.265 1.00 90.06 89 THR A C 1
ATOM 611 O O . THR A 1 89 ? -9.556 -9.359 -7.853 1.00 90.06 89 THR A O 1
ATOM 614 N N . HIS A 1 90 ? -10.243 -7.784 -9.293 1.00 85.75 90 HIS A N 1
ATOM 615 C CA . HIS A 1 90 ? -8.996 -7.685 -10.063 1.00 85.75 90 HIS A CA 1
ATOM 616 C C . HIS A 1 90 ? -7.791 -7.169 -9.256 1.00 85.75 90 HIS A C 1
ATOM 618 O O . HIS A 1 90 ? -6.648 -7.284 -9.682 1.00 85.75 90 HIS A O 1
ATOM 624 N N . ARG A 1 91 ? -8.020 -6.583 -8.078 1.00 88.12 91 ARG A N 1
ATOM 625 C CA . ARG A 1 91 ? -6.960 -6.134 -7.164 1.00 88.12 91 ARG A CA 1
ATOM 626 C C . ARG A 1 91 ? -6.673 -7.142 -6.065 1.00 88.12 91 ARG A C 1
ATOM 628 O O . ARG A 1 91 ? -5.811 -6.882 -5.233 1.00 88.12 91 ARG A O 1
ATOM 635 N N . ARG A 1 92 ? -7.397 -8.261 -6.038 1.00 91.69 92 ARG A N 1
ATOM 636 C CA . ARG A 1 92 ? -7.283 -9.269 -4.996 1.00 91.69 92 ARG A CA 1
ATOM 637 C C . ARG A 1 92 ? -6.449 -10.456 -5.452 1.00 91.69 92 ARG A C 1
ATOM 639 O O . ARG A 1 92 ? -6.758 -11.133 -6.437 1.00 91.69 92 ARG A O 1
ATOM 646 N N . ILE A 1 93 ? -5.523 -10.825 -4.580 1.00 95.00 93 ILE A N 1
ATOM 647 C CA . ILE A 1 93 ? -4.950 -12.162 -4.503 1.00 95.00 93 ILE A CA 1
ATOM 648 C C . ILE A 1 93 ? -5.547 -12.820 -3.255 1.00 95.00 93 ILE A C 1
ATOM 650 O O . ILE A 1 93 ? -5.478 -12.266 -2.159 1.00 95.00 93 ILE A O 1
ATOM 654 N N . LEU A 1 94 ? -6.209 -13.962 -3.436 1.00 95.69 94 LEU A N 1
ATOM 655 C CA . LEU A 1 94 ? -6.753 -14.754 -2.336 1.00 95.69 94 LEU A CA 1
ATOM 656 C C . LEU A 1 94 ? -5.803 -15.923 -2.092 1.00 95.69 94 LEU A C 1
ATOM 658 O O . LEU A 1 94 ? -5.590 -16.728 -2.996 1.00 95.69 94 LEU A O 1
ATOM 662 N N . LEU A 1 95 ? -5.220 -15.976 -0.901 1.00 96.62 95 LEU A N 1
ATOM 663 C CA . LEU A 1 95 ? -4.329 -17.049 -0.476 1.00 96.62 95 LEU A CA 1
ATOM 664 C C . LEU A 1 95 ? -5.140 -18.258 -0.002 1.00 96.62 95 LEU A C 1
ATOM 666 O O . LEU A 1 95 ? -6.286 -18.111 0.427 1.00 96.62 95 LEU A O 1
ATOM 670 N N . ASP A 1 96 ? -4.547 -19.449 -0.014 1.00 95.31 96 ASP A N 1
ATOM 671 C CA . ASP A 1 96 ? -5.187 -20.650 0.544 1.00 95.31 96 ASP A CA 1
ATOM 672 C C . ASP A 1 96 ? -5.286 -20.586 2.070 1.00 95.31 96 ASP A C 1
ATOM 674 O O . ASP A 1 96 ? -6.310 -20.949 2.645 1.00 95.31 96 ASP A O 1
ATOM 678 N N . ASN A 1 97 ? -4.258 -20.035 2.714 1.00 95.56 97 ASN A N 1
ATOM 679 C CA . ASN A 1 97 ? -4.183 -19.840 4.157 1.00 95.56 97 ASN A CA 1
ATOM 680 C C . ASN A 1 97 ? -3.734 -18.413 4.475 1.00 95.56 97 ASN A C 1
ATOM 682 O O . ASN A 1 97 ? -3.036 -17.785 3.676 1.00 95.56 97 ASN A O 1
ATOM 686 N N . SER A 1 98 ? -4.122 -17.903 5.647 1.00 96.38 98 SER A N 1
ATOM 687 C CA . SER A 1 98 ? -3.540 -16.655 6.138 1.00 96.38 98 SER A CA 1
ATOM 688 C C . SER A 1 98 ? -2.070 -16.887 6.482 1.00 96.38 98 SER A C 1
ATOM 690 O O . SER A 1 98 ? -1.725 -17.883 7.119 1.00 96.38 98 SER A O 1
ATOM 692 N N . VAL A 1 99 ? -1.208 -15.964 6.065 1.00 97.06 99 VAL A N 1
ATOM 693 C CA . VAL A 1 99 ? 0.237 -15.996 6.355 1.00 97.06 99 VAL A CA 1
ATOM 694 C C . VAL A 1 99 ? 0.670 -14.883 7.317 1.00 97.06 99 VAL A C 1
ATOM 696 O O . VAL A 1 99 ? 1.824 -14.839 7.741 1.00 97.06 99 VAL A O 1
ATOM 699 N N . THR A 1 100 ? -0.272 -14.018 7.698 1.00 98.06 100 THR A N 1
ATOM 700 C CA . THR A 1 100 ? -0.110 -12.917 8.655 1.00 98.06 100 THR A CA 1
ATOM 701 C C . THR A 1 100 ? -1.221 -12.951 9.699 1.00 98.06 100 THR A C 1
ATOM 703 O O . THR A 1 100 ? -2.272 -13.553 9.475 1.00 98.06 100 THR A O 1
ATOM 706 N N . VAL A 1 101 ? -1.030 -12.251 10.816 1.00 98.12 101 VAL A N 1
ATOM 707 C CA . VAL A 1 101 ? -2.102 -11.996 11.792 1.00 98.12 101 VAL A CA 1
ATOM 708 C C . VAL A 1 101 ? -2.400 -10.508 11.832 1.00 98.12 101 VAL A C 1
ATOM 710 O O . VAL A 1 101 ? -1.507 -9.701 12.083 1.00 98.12 101 VAL A O 1
ATOM 713 N N . ASN A 1 102 ? -3.656 -10.143 11.595 1.00 97.25 102 ASN A N 1
ATOM 714 C CA . ASN A 1 102 ? -4.143 -8.786 11.786 1.00 97.25 102 ASN A CA 1
ATOM 715 C C . ASN A 1 102 ? -4.192 -8.445 13.287 1.00 97.25 102 ASN A C 1
ATOM 717 O O . ASN A 1 102 ? -4.795 -9.176 14.067 1.00 97.25 102 ASN A O 1
ATOM 721 N N . ILE A 1 103 ? -3.559 -7.338 13.692 1.00 97.56 103 ILE A N 1
ATOM 722 C CA . ILE A 1 103 ? -3.489 -6.895 15.098 1.00 97.56 103 ILE A CA 1
ATOM 723 C C . ILE A 1 103 ? -4.459 -5.737 15.342 1.00 97.56 103 ILE A C 1
ATOM 725 O O . ILE A 1 103 ? -5.304 -5.804 16.229 1.00 97.56 103 ILE A O 1
ATOM 729 N N . ALA A 1 104 ? -4.344 -4.659 14.561 1.00 97.69 104 ALA A N 1
ATOM 730 C CA . ALA A 1 104 ? -5.142 -3.444 14.736 1.00 97.69 104 ALA A CA 1
ATOM 731 C C . ALA A 1 104 ? -5.240 -2.621 13.441 1.00 97.69 104 ALA A C 1
ATOM 733 O O . ALA A 1 104 ? -4.543 -2.880 12.457 1.00 97.69 104 ALA A O 1
ATOM 734 N N . SER A 1 105 ? -6.134 -1.628 13.439 1.00 96.94 105 SER A N 1
ATOM 735 C CA . SER A 1 105 ? -6.335 -0.697 12.318 1.00 96.94 105 SER A CA 1
ATOM 736 C C . SER A 1 105 ? -6.660 -1.373 10.980 1.00 96.94 105 SER A C 1
ATOM 738 O O . SER A 1 105 ? -6.241 -0.894 9.927 1.00 96.94 105 SER A O 1
ATOM 740 N N . PHE A 1 106 ? -7.392 -2.488 11.020 1.00 95.25 106 PHE A N 1
ATOM 741 C CA . PHE A 1 106 ? -7.822 -3.261 9.854 1.00 95.25 106 PHE A CA 1
ATOM 742 C C . PHE A 1 106 ? -9.347 -3.452 9.843 1.00 95.25 106 PHE A C 1
ATOM 744 O O . PHE A 1 106 ? -10.016 -3.268 10.861 1.00 95.25 106 PHE A O 1
ATOM 751 N N . GLY A 1 107 ? -9.893 -3.856 8.702 1.00 93.69 107 GLY A N 1
ATOM 752 C CA . GLY A 1 107 ? -11.311 -4.061 8.470 1.00 93.69 107 GLY A CA 1
ATOM 753 C C . GLY A 1 107 ? -12.089 -2.767 8.225 1.00 93.69 107 GLY A C 1
ATOM 754 O O . GLY A 1 107 ? -11.561 -1.652 8.221 1.00 93.69 107 GLY A O 1
ATOM 755 N N . ASN A 1 108 ? -13.395 -2.943 8.039 1.00 94.56 108 ASN A N 1
ATOM 756 C CA . ASN A 1 108 ? -14.355 -1.854 7.866 1.00 94.56 108 ASN A CA 1
ATOM 757 C C . ASN A 1 108 ? -15.016 -1.518 9.205 1.00 94.56 108 ASN A C 1
ATOM 759 O O . ASN A 1 108 ? -15.169 -2.399 10.056 1.00 94.56 108 ASN A O 1
ATOM 763 N N . ARG A 1 109 ? -15.522 -0.291 9.365 1.00 94.06 109 ARG A N 1
ATOM 764 C CA . ARG A 1 109 ? -16.359 0.074 10.530 1.00 94.06 109 ARG A CA 1
ATOM 765 C C . ARG A 1 109 ? -17.554 -0.864 10.716 1.00 94.06 109 ARG A C 1
ATOM 767 O O . ARG A 1 109 ? -17.865 -1.248 11.838 1.00 94.06 109 ARG A O 1
ATOM 774 N N . GLY A 1 110 ? -18.170 -1.305 9.617 1.00 93.12 110 GLY A N 1
ATOM 775 C CA . GLY A 1 110 ? -19.275 -2.268 9.640 1.00 93.12 110 GLY A CA 1
ATOM 776 C C . GLY A 1 110 ? -18.902 -3.705 10.009 1.00 93.12 110 GLY A C 1
ATOM 777 O O . GLY A 1 110 ? -19.793 -4.548 10.033 1.00 93.12 110 GLY A O 1
ATOM 778 N N . ASN A 1 111 ? -17.620 -3.997 10.255 1.00 93.19 111 ASN A N 1
ATOM 779 C CA . ASN A 1 111 ? -17.102 -5.320 10.612 1.00 93.19 111 ASN A CA 1
ATOM 780 C C . ASN A 1 111 ? -16.248 -5.244 11.894 1.00 93.19 111 ASN A C 1
ATOM 782 O O . ASN A 1 111 ? -15.074 -5.606 11.907 1.00 93.19 111 ASN A O 1
ATOM 786 N N . GLY A 1 112 ? -16.816 -4.680 12.964 1.00 87.19 112 GLY A N 1
ATOM 787 C CA . GLY A 1 112 ? -16.224 -4.710 14.308 1.00 87.19 112 GLY A CA 1
ATOM 788 C C . GLY A 1 112 ? -15.034 -3.771 14.553 1.00 87.19 112 GLY A C 1
ATOM 789 O O . GLY A 1 112 ? -14.528 -3.722 15.676 1.00 87.19 112 GLY A O 1
ATOM 790 N N . ARG A 1 113 ? -14.591 -2.988 13.560 1.00 93.50 113 ARG A N 1
ATOM 791 C CA . ARG A 1 113 ? -13.518 -2.003 13.753 1.00 93.50 113 ARG A CA 1
ATOM 792 C C . ARG A 1 113 ? -13.979 -0.882 14.686 1.00 93.50 113 ARG A C 1
ATOM 794 O O . ARG A 1 113 ? -14.981 -0.217 14.439 1.00 93.50 113 ARG A O 1
ATOM 801 N N . THR A 1 114 ? -13.213 -0.637 15.743 1.00 94.06 114 THR A N 1
ATOM 802 C CA . THR A 1 114 ? -13.503 0.381 16.770 1.00 94.06 114 THR A CA 1
ATOM 803 C C . THR A 1 114 ? -12.382 1.429 16.849 1.00 94.06 114 THR A C 1
ATOM 805 O O . THR A 1 114 ? -11.281 1.196 16.346 1.00 94.06 114 THR A O 1
ATOM 808 N N . ILE A 1 115 ? -12.629 2.577 17.483 1.00 96.38 115 ILE A N 1
ATOM 809 C CA . ILE A 1 115 ? -11.621 3.641 17.675 1.00 96.38 115 ILE A CA 1
ATOM 810 C C . ILE A 1 115 ? -10.587 3.191 18.730 1.00 96.38 115 ILE A C 1
ATOM 812 O O . ILE A 1 115 ? -10.849 2.267 19.508 1.00 96.38 115 ILE A O 1
ATOM 816 N N . TRP A 1 116 ? -9.381 3.761 18.708 1.00 98.56 116 TRP A N 1
ATOM 817 C CA . TRP A 1 116 ? -8.375 3.547 19.755 1.00 98.56 116 TRP A CA 1
ATOM 818 C C . TRP A 1 116 ? -8.823 4.191 21.071 1.00 98.56 116 TRP A C 1
ATOM 820 O O . TRP A 1 116 ? -9.599 5.138 21.074 1.00 98.56 116 TRP A O 1
ATOM 830 N N . THR A 1 117 ? -8.334 3.693 22.200 1.00 98.75 117 THR A N 1
ATOM 831 C CA . THR A 1 117 ? -8.526 4.359 23.488 1.00 98.75 117 THR A CA 1
ATOM 832 C C . THR A 1 117 ? -7.406 5.373 23.688 1.00 98.75 117 THR A C 1
ATOM 834 O O . THR A 1 117 ? -6.229 5.018 23.625 1.00 98.75 117 THR A O 1
ATOM 837 N N . GLN A 1 118 ? -7.763 6.632 23.923 1.00 98.56 118 GLN A N 1
ATOM 838 C CA . GLN A 1 118 ? -6.817 7.741 24.076 1.00 98.56 118 GLN A CA 1
ATOM 839 C C . GLN A 1 118 ? -6.349 7.935 25.524 1.00 98.56 118 GLN A C 1
ATOM 841 O O . GLN A 1 118 ? -7.095 7.667 26.467 1.00 98.56 118 GLN A O 1
ATOM 846 N N . ALA A 1 119 ? -5.136 8.457 25.692 1.00 98.50 119 ALA A N 1
ATOM 847 C CA . ALA A 1 119 ? -4.685 9.058 26.942 1.00 98.50 119 ALA A CA 1
ATOM 848 C C . ALA A 1 119 ? -5.164 10.519 27.069 1.00 98.50 119 ALA A C 1
ATOM 850 O O . ALA A 1 119 ? -5.717 11.102 26.133 1.00 98.50 119 ALA A O 1
ATOM 851 N N . SER A 1 120 ? -4.937 11.135 28.233 1.00 98.38 120 SER A N 1
ATOM 852 C CA . SER A 1 120 ? -5.136 12.579 28.420 1.00 98.38 120 SER A CA 1
ATOM 853 C C . SER A 1 120 ? -4.337 13.374 27.385 1.00 98.38 120 SER A C 1
ATOM 855 O O . SER A 1 120 ? -3.219 12.992 27.064 1.00 98.38 120 SER A O 1
ATOM 857 N N . ASN A 1 121 ? -4.882 14.489 26.889 1.00 98.56 121 ASN A N 1
ATOM 858 C CA . ASN A 1 121 ? -4.267 15.336 25.849 1.00 98.56 121 ASN A CA 1
ATOM 859 C C . ASN A 1 121 ? -4.058 14.645 24.487 1.00 98.56 121 ASN A C 1
ATOM 861 O O . ASN A 1 121 ? -3.322 15.153 23.641 1.00 98.56 121 ASN A O 1
ATOM 865 N N . VAL A 1 122 ? -4.738 13.524 24.244 1.00 98.81 122 VAL A N 1
ATOM 866 C CA . VAL A 1 122 ? -4.776 12.845 22.947 1.00 98.81 122 VAL A CA 1
ATOM 867 C C . VAL A 1 122 ? -6.226 12.721 22.495 1.00 98.81 122 VAL A C 1
ATOM 869 O O . VAL A 1 122 ? -7.117 12.456 23.297 1.00 98.81 122 VAL A O 1
ATOM 872 N N . THR A 1 123 ? -6.472 12.936 21.204 1.00 98.75 123 THR A N 1
ATOM 873 C CA . THR A 1 123 ? -7.764 12.694 20.555 1.00 98.75 123 THR A CA 1
ATOM 874 C C . THR A 1 123 ? -7.625 11.567 19.547 1.00 98.75 123 THR A C 1
ATOM 876 O O . THR A 1 123 ? -6.774 11.624 18.661 1.00 98.75 123 THR A O 1
ATOM 879 N N . THR A 1 124 ? -8.479 10.554 19.648 1.00 98.75 124 THR A N 1
ATOM 880 C CA . THR A 1 124 ? -8.533 9.448 18.684 1.00 98.75 124 THR A CA 1
ATOM 881 C C . THR A 1 124 ? -9.848 9.456 17.914 1.00 98.75 124 THR A C 1
ATOM 883 O O . THR A 1 124 ? -10.908 9.747 18.465 1.00 98.75 124 THR A O 1
ATOM 886 N N . SER A 1 125 ? -9.793 9.170 16.616 1.00 98.31 125 SER A N 1
ATOM 887 C CA . SER A 1 125 ? -10.975 9.152 15.748 1.00 98.31 125 SER A CA 1
ATOM 888 C C . SER A 1 125 ? -10.736 8.312 14.494 1.00 98.31 125 SER A C 1
ATOM 890 O O . SER A 1 125 ? -9.622 7.862 14.232 1.00 98.31 125 SER A O 1
ATOM 892 N N . PHE A 1 126 ? -11.782 8.088 13.700 1.00 96.69 126 PHE A N 1
ATOM 893 C CA . PHE A 1 126 ? -11.627 7.537 12.356 1.00 96.69 126 PHE A CA 1
ATOM 894 C C . PHE A 1 126 ? -11.448 8.652 11.328 1.00 96.69 126 PHE A C 1
ATOM 896 O O . PHE A 1 126 ? -12.251 9.585 11.280 1.00 96.69 126 PHE A O 1
ATOM 903 N N . ASN A 1 127 ? -10.467 8.506 10.439 1.00 94.88 127 ASN A N 1
ATOM 904 C CA . ASN A 1 127 ? -10.377 9.305 9.224 1.00 94.88 127 ASN A CA 1
ATOM 905 C C . ASN A 1 127 ? -11.044 8.544 8.069 1.00 94.88 127 ASN A C 1
ATOM 907 O O . ASN A 1 127 ? -10.590 7.473 7.680 1.00 94.88 127 ASN A O 1
ATOM 911 N N . THR A 1 128 ? -12.128 9.099 7.526 1.00 91.25 128 THR A N 1
ATOM 912 C CA . THR A 1 128 ? -12.960 8.476 6.473 1.00 91.25 128 THR A CA 1
ATOM 913 C C . THR A 1 128 ? -12.540 8.844 5.050 1.00 91.25 128 THR A C 1
ATOM 915 O O . THR A 1 128 ? -13.091 8.332 4.075 1.00 91.25 128 THR A O 1
ATOM 918 N N . THR A 1 129 ? -11.570 9.746 4.923 1.00 87.69 129 THR A N 1
ATOM 919 C CA . THR A 1 129 ? -11.125 10.316 3.647 1.00 87.69 129 THR A CA 1
ATOM 920 C C . THR A 1 129 ? -9.750 9.832 3.220 1.00 87.69 129 THR A C 1
ATOM 922 O O . THR A 1 129 ? -9.328 10.150 2.110 1.00 87.69 129 THR A O 1
ATOM 925 N N . ASP A 1 130 ? -9.054 9.076 4.072 1.00 89.56 130 ASP A N 1
ATOM 926 C CA . ASP A 1 130 ? -7.675 8.669 3.830 1.00 89.56 130 ASP A CA 1
ATOM 927 C C . ASP A 1 130 ? -7.327 7.352 4.542 1.00 89.56 130 ASP A C 1
ATOM 929 O O . ASP A 1 130 ? -7.149 7.332 5.758 1.00 89.56 130 ASP A O 1
ATOM 933 N N . SER A 1 131 ? -7.253 6.237 3.811 1.00 90.94 131 SER A N 1
ATOM 934 C CA . SER A 1 131 ? -6.946 4.909 4.356 1.00 90.94 131 SER A CA 1
ATOM 935 C C . SER A 1 131 ? -6.235 4.004 3.344 1.00 90.94 131 SER A C 1
ATOM 937 O O . SER A 1 131 ? -6.445 4.096 2.136 1.00 90.94 131 SER A O 1
ATOM 939 N N . LYS A 1 132 ? -5.400 3.076 3.825 1.00 91.25 132 LYS A N 1
ATOM 940 C CA . LYS A 1 132 ? -4.764 2.032 2.989 1.00 91.25 132 LYS A CA 1
ATOM 941 C C . LYS A 1 132 ? -5.487 0.682 3.065 1.00 91.25 132 LYS A C 1
ATOM 943 O O . LYS A 1 132 ? -5.193 -0.225 2.293 1.00 91.25 132 LYS A O 1
ATOM 948 N N . GLU A 1 133 ? -6.474 0.558 3.944 1.00 91.00 133 GLU A N 1
ATOM 949 C CA . GLU A 1 133 ? -7.321 -0.618 4.110 1.00 91.00 133 GLU A CA 1
ATOM 950 C C . GLU A 1 133 ? -8.702 -0.195 4.634 1.00 91.00 133 GLU A C 1
ATOM 952 O O . GLU A 1 133 ? -8.823 0.791 5.367 1.00 91.00 133 GLU A O 1
ATOM 957 N N . GLY A 1 134 ? -9.739 -0.928 4.223 1.00 90.06 134 GLY A N 1
ATOM 958 C CA . GLY A 1 134 ? -11.114 -0.703 4.667 1.00 90.06 134 GLY A CA 1
ATOM 959 C C . GLY A 1 134 ? -11.705 0.635 4.212 1.00 90.06 134 GLY A C 1
ATOM 960 O O . GLY A 1 134 ? -11.383 1.129 3.135 1.00 90.06 134 GLY A O 1
ATOM 961 N N . ASP A 1 135 ? -12.600 1.214 5.017 1.00 91.62 135 ASP A N 1
ATOM 962 C CA . ASP A 1 135 ? -13.209 2.531 4.768 1.00 91.62 135 ASP A CA 1
ATOM 963 C C . ASP A 1 135 ? -12.594 3.680 5.573 1.00 91.62 135 ASP A C 1
ATOM 965 O O . ASP A 1 135 ? -12.966 4.837 5.363 1.00 91.62 135 ASP A O 1
ATOM 969 N N . VAL A 1 136 ? -11.687 3.374 6.505 1.00 93.44 136 VAL A N 1
ATOM 970 C CA . VAL A 1 136 ? -11.108 4.354 7.431 1.00 93.44 136 VAL A CA 1
ATOM 971 C C . VAL A 1 136 ? -9.654 4.047 7.787 1.00 93.44 136 VAL A C 1
ATOM 973 O O . VAL A 1 136 ? -9.210 2.899 7.751 1.00 93.44 136 VAL A O 1
ATOM 976 N N . SER A 1 137 ? -8.897 5.072 8.172 1.00 95.62 137 SER A N 1
ATOM 977 C CA . SER A 1 137 ? -7.683 4.919 8.983 1.00 95.62 137 SER A CA 1
ATOM 978 C C . SER A 1 137 ? -7.943 5.380 10.413 1.00 95.62 137 SER A C 1
ATOM 980 O O . SER A 1 137 ? -8.920 6.087 10.684 1.00 95.62 137 SER A O 1
ATOM 982 N N . ASP A 1 138 ? -7.086 4.956 11.337 1.00 98.12 138 ASP A N 1
ATOM 983 C CA . ASP A 1 138 ? -7.203 5.349 12.736 1.00 98.12 138 ASP A CA 1
ATOM 984 C C . ASP A 1 138 ? -6.339 6.591 12.967 1.00 98.12 138 ASP A C 1
ATOM 986 O O . ASP A 1 138 ? -5.125 6.548 12.783 1.00 98.12 138 ASP A O 1
ATOM 990 N N . SER A 1 139 ? -6.974 7.700 13.336 1.00 98.50 139 SER A N 1
ATOM 991 C CA . SER A 1 139 ? -6.323 8.978 13.606 1.00 98.50 139 SER A CA 1
ATOM 992 C C . SER A 1 139 ? -6.000 9.103 15.088 1.00 98.50 139 SER A C 1
ATOM 994 O O . SER A 1 139 ? -6.880 8.917 15.929 1.00 98.50 139 SER A O 1
ATOM 996 N N . VAL A 1 140 ? -4.763 9.483 15.403 1.00 98.75 140 VAL A N 1
ATOM 997 C CA . VAL A 1 140 ? -4.288 9.798 16.754 1.00 98.75 140 VAL A CA 1
ATOM 998 C C . VAL A 1 140 ? -3.679 11.198 16.733 1.00 98.75 140 VAL A C 1
ATOM 1000 O O . VAL A 1 140 ? -2.587 11.404 16.205 1.00 98.75 140 VAL A O 1
ATOM 1003 N N . ALA A 1 141 ? -4.409 12.172 17.271 1.00 98.69 141 ALA A N 1
ATOM 1004 C CA . ALA A 1 141 ? -3.990 13.563 17.386 1.00 98.69 141 ALA A CA 1
ATOM 1005 C C . ALA A 1 141 ? -3.468 13.837 18.801 1.00 98.69 141 ALA A C 1
ATOM 1007 O O . ALA A 1 141 ? -4.224 13.815 19.770 1.00 98.69 141 ALA A O 1
ATOM 1008 N N . ILE A 1 142 ? -2.170 14.092 18.910 1.00 98.75 142 ILE A N 1
ATOM 1009 C CA . ILE A 1 142 ? -1.460 14.424 20.143 1.00 98.75 142 ILE A CA 1
ATOM 1010 C C . ILE A 1 142 ? -1.473 15.947 20.290 1.00 98.75 142 ILE A C 1
ATOM 1012 O O . ILE A 1 142 ? -1.037 16.664 19.387 1.00 98.75 142 ILE A O 1
ATOM 1016 N N . ALA A 1 143 ? -2.009 16.456 21.399 1.00 98.50 143 ALA A N 1
ATOM 1017 C CA . ALA A 1 143 ? -2.032 17.889 21.677 1.00 98.50 143 ALA A CA 1
ATOM 1018 C C . ALA A 1 143 ? -0.683 18.370 22.231 1.00 98.50 143 ALA A C 1
ATOM 1020 O O . ALA A 1 143 ? 0.058 17.602 22.831 1.00 98.50 143 ALA A O 1
ATOM 1021 N N . ALA A 1 144 ? -0.401 19.670 22.116 1.00 97.44 144 ALA A N 1
ATOM 1022 C CA . ALA A 1 144 ? 0.863 20.263 22.573 1.00 97.44 144 ALA A CA 1
ATOM 1023 C C . ALA A 1 144 ? 1.121 20.143 24.090 1.00 97.44 144 ALA A C 1
ATOM 1025 O O . ALA A 1 144 ? 2.236 20.375 24.535 1.00 97.44 144 ALA A O 1
ATOM 1026 N N . SER A 1 145 ? 0.094 19.833 24.889 1.00 97.81 145 SER A N 1
ATOM 1027 C CA . SER A 1 145 ? 0.218 19.598 26.336 1.00 97.81 145 SER A CA 1
ATOM 1028 C C . SER A 1 145 ? 0.485 18.132 26.695 1.00 97.81 145 SER A C 1
ATOM 1030 O O . SER A 1 145 ? 0.606 17.805 27.875 1.00 97.81 145 SER A O 1
ATOM 1032 N N . PHE A 1 146 ? 0.499 17.229 25.715 1.00 98.31 146 PHE A N 1
ATOM 1033 C CA . PHE A 1 146 ? 0.997 15.872 25.908 1.00 98.31 146 PHE A CA 1
ATOM 1034 C C . PHE A 1 146 ? 2.527 15.901 25.917 1.00 98.31 146 PHE A C 1
ATOM 1036 O O . PHE A 1 146 ? 3.112 16.654 25.152 1.00 98.31 146 PHE A O 1
ATOM 1043 N N . THR A 1 147 ? 3.161 15.094 26.766 1.00 97.38 147 THR A N 1
ATOM 1044 C CA . THR A 1 147 ? 4.625 14.996 26.836 1.00 97.38 147 THR A CA 1
ATOM 1045 C C . THR A 1 147 ? 5.095 13.679 26.214 1.00 97.38 147 THR A C 1
ATOM 1047 O O . THR A 1 147 ? 5.085 13.526 24.997 1.00 97.38 147 THR A O 1
ATOM 1050 N N . THR A 1 148 ? 5.473 12.694 27.026 1.00 98.38 148 THR A N 1
ATOM 1051 C CA . THR A 1 148 ? 5.920 11.368 26.587 1.00 98.38 148 THR A CA 1
ATOM 1052 C C . THR A 1 148 ? 5.071 10.269 27.223 1.00 98.38 148 THR A C 1
ATOM 1054 O O . THR A 1 148 ? 4.333 10.492 28.185 1.00 98.38 148 THR A O 1
ATOM 1057 N N . GLY A 1 149 ? 5.168 9.055 26.685 1.00 98.50 149 GLY A N 1
ATOM 1058 C CA . GLY A 1 149 ? 4.450 7.876 27.158 1.00 98.50 149 GLY A CA 1
ATOM 1059 C C . GLY A 1 149 ? 3.364 7.404 26.195 1.00 98.50 149 GLY A C 1
ATOM 1060 O O . GLY A 1 149 ? 3.384 7.697 25.000 1.00 98.50 149 GLY A O 1
ATOM 1061 N N . LYS A 1 150 ? 2.419 6.619 26.719 1.00 98.56 150 LYS A N 1
ATOM 1062 C CA . LYS A 1 150 ? 1.339 6.000 25.944 1.00 98.56 150 LYS A CA 1
ATOM 1063 C C . LYS A 1 150 ? 0.346 7.061 25.475 1.00 98.56 150 LYS A C 1
ATOM 1065 O O . LYS A 1 150 ? -0.400 7.595 26.290 1.00 98.56 150 LYS A O 1
ATOM 1070 N N . ALA A 1 151 ? 0.304 7.333 24.175 1.00 98.69 151 ALA A N 1
ATOM 1071 C CA . ALA A 1 151 ? -0.644 8.282 23.597 1.00 98.69 151 A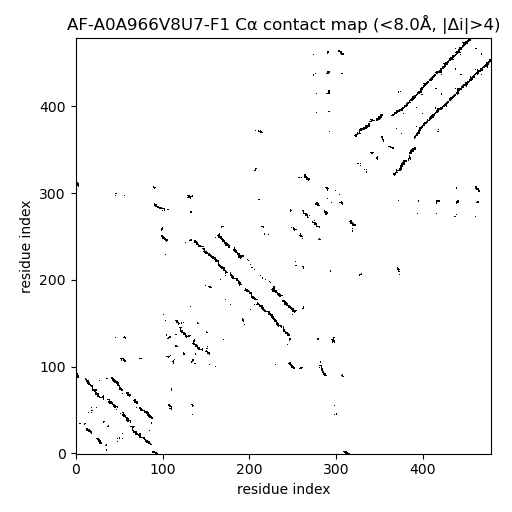LA A CA 1
ATOM 1072 C C . ALA A 1 151 ? -2.021 7.642 23.375 1.00 98.69 151 ALA A C 1
ATOM 1074 O O . ALA A 1 151 ? -3.057 8.229 23.689 1.00 98.69 151 ALA A O 1
ATOM 1075 N N . ALA A 1 152 ? -2.038 6.419 22.847 1.00 98.81 152 ALA A N 1
ATOM 1076 C CA . ALA A 1 152 ? -3.261 5.666 22.608 1.00 98.81 152 ALA A CA 1
ATOM 1077 C C . ALA A 1 152 ? -2.981 4.161 22.604 1.00 98.81 152 ALA A C 1
ATOM 1079 O O . ALA A 1 152 ? -1.857 3.734 22.341 1.00 98.81 152 ALA A O 1
ATOM 1080 N N . TYR A 1 153 ? -4.009 3.350 22.843 1.00 98.81 153 TYR A N 1
ATOM 1081 C CA . TYR A 1 153 ? -3.912 1.897 22.734 1.00 98.81 153 TYR A CA 1
ATOM 1082 C C . TYR A 1 153 ? -5.151 1.260 22.114 1.00 98.81 153 TYR A C 1
ATOM 1084 O O . TYR A 1 153 ? -6.229 1.851 22.039 1.00 98.81 153 TYR A O 1
ATOM 1092 N N . LYS A 1 154 ? -4.987 0.011 21.693 1.00 98.31 154 LYS A N 1
ATOM 1093 C CA . LYS A 1 154 ? -6.030 -0.834 21.142 1.00 98.31 154 LYS A CA 1
ATOM 1094 C C . LYS A 1 154 ? -5.977 -2.210 21.787 1.00 98.31 154 LYS A C 1
ATOM 1096 O O . LYS A 1 154 ? -4.991 -2.922 21.621 1.00 98.31 154 LYS A O 1
ATOM 1101 N N . SER A 1 155 ? -7.040 -2.589 22.495 1.00 97.50 155 SER A N 1
ATOM 1102 C CA . SER A 1 155 ? -7.203 -3.970 22.961 1.00 97.50 155 SER A CA 1
ATOM 1103 C C . SER A 1 155 ? -7.417 -4.903 21.771 1.00 97.50 155 SER A C 1
ATOM 1105 O O . SER A 1 155 ? -8.202 -4.591 20.872 1.00 97.50 155 SER A O 1
ATOM 1107 N N . THR A 1 156 ? -6.715 -6.033 21.769 1.00 95.50 156 THR A N 1
ATOM 1108 C CA . THR A 1 156 ? -6.778 -7.045 20.705 1.00 95.50 156 THR A CA 1
ATOM 1109 C C . THR A 1 156 ? -7.515 -8.308 21.141 1.00 95.50 156 THR A C 1
ATOM 1111 O O . THR A 1 156 ? -7.762 -9.187 20.320 1.00 95.50 156 THR A O 1
ATOM 1114 N N . GLY A 1 157 ? -7.837 -8.431 22.435 1.00 93.50 157 GLY A N 1
ATOM 1115 C CA . GLY A 1 157 ? -8.042 -9.744 23.049 1.00 93.50 157 GLY A CA 1
ATOM 1116 C C . GLY A 1 157 ? -6.738 -10.553 23.059 1.00 93.50 157 GLY A C 1
ATOM 1117 O O . GLY A 1 157 ? -5.695 -10.053 22.644 1.00 93.50 157 GLY A O 1
ATOM 1118 N N . SER A 1 158 ? -6.772 -11.795 23.544 1.00 95.75 158 SER A N 1
ATOM 1119 C CA . SER A 1 158 ? -5.567 -12.633 23.603 1.00 95.75 158 SER A CA 1
ATOM 1120 C C . SER A 1 158 ? -5.165 -13.125 22.208 1.00 95.75 158 SER A C 1
ATOM 1122 O O . SER A 1 158 ? -5.885 -13.896 21.574 1.00 95.75 158 SER A O 1
ATOM 1124 N N . LEU A 1 159 ? -4.005 -12.669 21.736 1.00 97.50 159 LEU A N 1
ATOM 1125 C CA . LEU A 1 159 ? -3.365 -13.084 20.494 1.00 97.50 159 LEU A CA 1
ATOM 1126 C C . LEU A 1 159 ? -2.086 -13.866 20.796 1.00 97.50 159 LEU A C 1
ATOM 1128 O O . LEU A 1 159 ? -1.198 -13.397 21.514 1.00 97.50 159 LEU A O 1
ATOM 1132 N N . ASN A 1 160 ? -1.964 -15.037 20.171 1.00 98.06 160 ASN A N 1
ATOM 1133 C CA . ASN A 1 160 ? -0.734 -15.815 20.178 1.00 98.06 160 ASN A CA 1
ATOM 1134 C C . ASN A 1 160 ? 0.110 -15.487 18.945 1.00 98.06 160 ASN A C 1
ATOM 1136 O O . ASN A 1 160 ? -0.218 -15.912 17.837 1.00 98.06 160 ASN A O 1
ATOM 1140 N N . LEU A 1 161 ? 1.205 -14.752 19.151 1.00 98.50 161 LEU A N 1
ATOM 1141 C CA . LEU A 1 161 ? 2.113 -14.339 18.085 1.00 98.50 161 LEU A CA 1
ATOM 1142 C C . LEU A 1 161 ? 3.464 -15.074 18.125 1.00 98.50 161 LEU A C 1
ATOM 1144 O O . LEU A 1 161 ? 4.408 -14.634 17.478 1.00 98.50 161 LEU A O 1
ATOM 1148 N N . SER A 1 162 ? 3.581 -16.210 18.824 1.00 98.12 162 SER A N 1
ATOM 1149 C CA . SER A 1 162 ? 4.875 -16.887 19.035 1.00 98.12 162 SER A CA 1
ATOM 1150 C C . SER A 1 162 ? 5.556 -17.435 17.776 1.00 98.12 162 SER A C 1
ATOM 1152 O O . SER A 1 162 ? 6.743 -17.744 17.811 1.00 98.12 162 SER A O 1
ATOM 1154 N N . SER A 1 163 ? 4.847 -17.526 16.648 1.00 97.88 163 SER A N 1
ATOM 1155 C CA . SER A 1 163 ? 5.418 -17.874 15.338 1.00 97.88 163 SER A CA 1
ATOM 1156 C C . SER A 1 163 ? 5.807 -16.663 14.479 1.00 97.88 163 SER A C 1
ATOM 1158 O O . SER A 1 163 ? 6.219 -16.832 13.329 1.00 97.88 163 SER A O 1
ATOM 1160 N N . TYR A 1 164 ? 5.621 -15.446 14.989 1.00 98.62 164 TYR A N 1
ATOM 1161 C CA . TYR A 1 164 ? 5.831 -14.189 14.274 1.00 98.62 164 TYR A CA 1
ATOM 1162 C C . TYR A 1 164 ? 7.010 -13.422 14.874 1.00 98.62 164 TYR A C 1
ATOM 1164 O O . TYR A 1 164 ? 7.378 -13.630 16.026 1.00 98.62 164 TYR A O 1
ATOM 1172 N N . GLN A 1 165 ? 7.623 -12.556 14.072 1.00 98.62 165 GLN A N 1
ATOM 1173 C CA . GLN A 1 165 ? 8.853 -11.837 14.431 1.00 98.62 165 GLN A CA 1
ATOM 1174 C C . GLN A 1 165 ? 8.856 -10.388 13.917 1.00 98.62 165 GLN A C 1
ATOM 1176 O O . GLN A 1 165 ? 9.512 -9.527 14.498 1.00 98.62 165 GLN A O 1
ATOM 1181 N N . GLN A 1 166 ? 8.088 -10.087 12.868 1.00 98.75 166 GLN A N 1
ATOM 1182 C CA . GLN A 1 166 ? 8.049 -8.751 12.279 1.00 98.75 166 GLN A CA 1
ATOM 1183 C C . GLN A 1 166 ? 6.687 -8.084 12.486 1.00 98.75 166 GLN A C 1
ATOM 1185 O O . GLN A 1 166 ? 5.655 -8.756 12.443 1.00 98.75 166 GLN A O 1
ATOM 1190 N N . LEU A 1 167 ? 6.679 -6.763 12.657 1.00 98.69 167 LEU A N 1
ATOM 1191 C CA . LEU A 1 167 ? 5.473 -5.935 12.654 1.00 98.69 167 LEU A CA 1
ATOM 1192 C C . LEU A 1 167 ? 5.431 -5.116 11.361 1.00 98.69 167 LEU A C 1
ATOM 1194 O O . LEU A 1 167 ? 6.380 -4.386 11.081 1.00 98.69 167 LEU A O 1
ATOM 1198 N N . SER A 1 168 ? 4.349 -5.218 10.586 1.00 98.75 168 SER A N 1
ATOM 1199 C CA . SER A 1 168 ? 4.159 -4.472 9.336 1.00 98.75 168 SER A CA 1
ATOM 1200 C C . SER A 1 168 ? 2.918 -3.588 9.404 1.00 98.75 168 SER A C 1
ATOM 1202 O O . SER A 1 168 ? 1.876 -4.039 9.871 1.00 98.75 168 SER A O 1
ATOM 1204 N N . PHE A 1 169 ? 3.024 -2.328 8.983 1.00 98.69 169 PHE A N 1
ATOM 1205 C CA . PHE A 1 169 ? 1.919 -1.365 9.039 1.00 98.69 169 PHE A CA 1
ATOM 1206 C C . PHE A 1 169 ? 2.130 -0.178 8.097 1.00 98.69 169 PHE A C 1
ATOM 1208 O O . PHE A 1 169 ? 3.243 0.099 7.648 1.00 98.69 169 PHE A O 1
ATOM 1215 N N . TRP A 1 170 ? 1.049 0.556 7.842 1.00 97.75 170 TRP A N 1
ATOM 1216 C CA . TRP A 1 170 ? 1.082 1.880 7.232 1.00 97.75 170 TRP A CA 1
ATOM 1217 C C . TRP A 1 170 ? 0.987 2.970 8.296 1.00 97.75 170 TRP A C 1
ATOM 1219 O O . TRP A 1 170 ? 0.140 2.901 9.191 1.00 97.75 170 TRP A O 1
ATOM 1229 N N . ILE A 1 171 ? 1.799 4.015 8.143 1.00 97.81 171 ILE A N 1
ATOM 1230 C CA . ILE A 1 171 ? 1.715 5.243 8.936 1.00 97.81 171 ILE A CA 1
ATOM 1231 C C . ILE A 1 171 ? 1.766 6.476 8.031 1.00 97.81 171 ILE A C 1
ATOM 1233 O O . ILE A 1 171 ? 2.437 6.476 6.997 1.00 97.81 171 ILE A O 1
ATOM 1237 N N . LYS A 1 172 ? 1.046 7.527 8.422 1.00 96.25 172 LYS A N 1
ATOM 1238 C CA . LYS A 1 172 ? 1.077 8.848 7.790 1.00 96.25 172 LYS A CA 1
ATOM 1239 C C . LYS A 1 172 ? 0.983 9.926 8.858 1.00 96.25 172 LYS A C 1
ATOM 1241 O O . LYS A 1 172 ? 0.064 9.897 9.665 1.00 96.25 172 LYS A O 1
ATOM 1246 N N . GLN A 1 173 ? 1.888 10.899 8.856 1.00 97.56 173 GLN A N 1
ATOM 1247 C CA . GLN A 1 173 ? 1.759 12.081 9.710 1.00 97.56 173 GLN A CA 1
ATOM 1248 C C . GLN A 1 173 ? 1.086 13.210 8.927 1.00 97.56 173 GLN A C 1
ATOM 1250 O O . GLN A 1 173 ? 1.517 13.524 7.821 1.00 97.56 173 GLN A O 1
ATOM 1255 N N . THR A 1 174 ? 0.035 13.825 9.467 1.00 96.94 174 THR A N 1
ATOM 1256 C CA . THR A 1 174 ? -0.744 14.860 8.757 1.00 96.94 174 THR A CA 1
ATOM 1257 C C . THR A 1 174 ? -0.482 16.278 9.258 1.00 96.94 174 THR A C 1
ATOM 1259 O O . THR A 1 174 ? -0.794 17.239 8.557 1.00 96.94 174 THR A O 1
ATOM 1262 N N . SER A 1 175 ? 0.090 16.434 10.454 1.00 97.69 175 SER A N 1
ATOM 1263 C CA . SER A 1 175 ? 0.388 17.737 11.062 1.00 97.69 175 SER A CA 1
ATOM 1264 C C . SER A 1 175 ? 1.525 17.652 12.090 1.00 97.69 175 SER A C 1
ATOM 1266 O O . SER A 1 175 ? 1.873 16.562 12.555 1.00 97.69 175 SER A O 1
ATOM 1268 N N . GLY A 1 176 ? 2.085 18.810 12.455 1.00 97.75 176 GLY A N 1
ATOM 1269 C CA . GLY A 1 176 ? 3.132 18.943 13.475 1.00 97.75 176 GLY A CA 1
ATOM 1270 C C . GLY A 1 176 ? 4.561 18.844 12.937 1.00 97.75 176 GLY A C 1
ATOM 1271 O O . GLY A 1 176 ? 4.785 18.735 11.732 1.00 97.75 176 GLY A O 1
ATOM 1272 N N . THR A 1 177 ? 5.532 18.873 13.850 1.00 97.69 177 THR A N 1
ATOM 1273 C CA . THR A 1 177 ? 6.951 18.613 13.551 1.00 97.69 177 THR A CA 1
ATOM 1274 C C . THR A 1 177 ? 7.112 17.170 13.083 1.00 97.69 177 THR A C 1
ATOM 1276 O O . THR A 1 177 ? 6.590 16.268 13.734 1.00 97.69 177 THR A O 1
ATOM 1279 N N . ILE A 1 178 ? 7.799 16.927 11.965 1.00 97.38 178 ILE A N 1
ATOM 1280 C CA . ILE A 1 178 ? 7.966 15.575 11.405 1.00 97.38 178 ILE A CA 1
ATOM 1281 C C . ILE A 1 178 ? 8.701 14.677 12.410 1.00 97.38 178 ILE A C 1
ATOM 1283 O O . ILE A 1 178 ? 9.778 15.039 12.881 1.00 97.38 178 ILE A O 1
ATOM 1287 N N . ALA A 1 179 ? 8.110 13.523 12.726 1.00 97.38 179 ALA A N 1
ATOM 1288 C CA . ALA A 1 179 ? 8.707 12.540 13.621 1.00 97.38 179 ALA A CA 1
ATOM 1289 C C . ALA A 1 179 ? 9.960 11.911 12.994 1.00 97.38 179 ALA A C 1
ATOM 1291 O O . ALA A 1 179 ? 9.927 11.429 11.859 1.00 97.38 179 ALA A O 1
ATOM 1292 N N . VAL A 1 180 ? 11.054 11.879 13.748 1.00 96.62 180 VAL A N 1
ATOM 1293 C CA . VAL A 1 180 ? 12.299 11.195 13.389 1.00 96.62 180 VAL A CA 1
ATOM 1294 C C . VAL A 1 180 ? 12.414 9.852 14.114 1.00 96.62 180 VAL A C 1
ATOM 1296 O O . VAL A 1 180 ? 11.604 9.509 14.976 1.00 96.62 180 VAL A O 1
ATOM 1299 N N . SER A 1 181 ? 13.417 9.054 13.740 1.00 95.75 181 SER A N 1
ATOM 1300 C CA . SER A 1 181 ? 13.646 7.742 14.350 1.00 95.75 181 SER A CA 1
ATOM 1301 C C . SER A 1 181 ? 13.793 7.862 15.868 1.00 95.75 181 SER A C 1
ATOM 1303 O O . SER A 1 181 ? 14.669 8.581 16.345 1.00 95.75 181 SER A O 1
ATOM 1305 N N . GLY A 1 182 ? 12.977 7.110 16.606 1.00 95.25 182 GLY A N 1
ATOM 1306 C CA . GLY A 1 182 ? 12.981 7.105 18.071 1.00 95.25 182 GLY A CA 1
ATOM 1307 C C . GLY A 1 182 ? 12.078 8.150 18.730 1.00 95.25 182 GLY A C 1
ATOM 1308 O O . GLY A 1 182 ? 12.048 8.195 19.953 1.00 95.25 182 GLY A O 1
ATOM 1309 N N . ASP A 1 183 ? 11.334 8.958 17.967 1.00 98.44 183 ASP A N 1
ATOM 1310 C CA . ASP A 1 183 ? 10.325 9.861 18.541 1.00 98.44 183 ASP A CA 1
ATOM 1311 C C . ASP A 1 183 ? 9.044 9.124 18.941 1.00 98.44 183 ASP A C 1
ATOM 1313 O O . ASP A 1 183 ? 8.383 9.508 19.904 1.00 98.44 183 ASP A O 1
ATOM 1317 N N . ILE A 1 184 ? 8.685 8.079 18.192 1.00 98.62 184 ILE A N 1
ATOM 1318 C CA . ILE A 1 184 ? 7.470 7.291 18.397 1.00 98.62 184 ILE A CA 1
ATOM 1319 C C . ILE A 1 184 ? 7.738 5.793 18.204 1.00 98.62 184 ILE A C 1
ATOM 1321 O O . ILE A 1 184 ? 8.571 5.380 17.387 1.00 98.62 184 ILE A O 1
ATOM 1325 N N . SER A 1 185 ? 6.965 4.969 18.907 1.00 98.75 185 SER A N 1
ATOM 1326 C CA . SER A 1 185 ? 7.016 3.508 18.813 1.00 98.75 185 SER A CA 1
ATOM 1327 C C . SER A 1 185 ? 5.622 2.890 18.824 1.00 98.75 185 SER A C 1
ATOM 1329 O O . SER A 1 185 ? 4.687 3.411 19.438 1.00 98.75 185 SER A O 1
ATOM 1331 N N . LEU A 1 186 ? 5.487 1.741 18.160 1.00 98.75 186 LEU A N 1
ATOM 1332 C CA . LEU A 1 186 ? 4.394 0.812 18.434 1.00 98.75 186 LEU A CA 1
ATOM 1333 C C . LEU A 1 186 ? 4.875 -0.213 19.452 1.00 98.75 186 LEU A C 1
ATOM 1335 O O . LEU A 1 186 ? 5.969 -0.761 19.327 1.00 98.75 186 LEU A O 1
ATOM 1339 N N . ARG A 1 187 ? 4.060 -0.489 20.462 1.00 98.69 187 ARG A N 1
ATOM 1340 C CA . ARG A 1 187 ? 4.394 -1.436 21.525 1.00 98.69 187 ARG A CA 1
ATOM 1341 C C . ARG A 1 187 ? 3.315 -2.496 21.638 1.00 98.69 187 ARG A C 1
ATOM 1343 O O . ARG A 1 187 ? 2.135 -2.160 21.640 1.00 98.69 187 ARG A 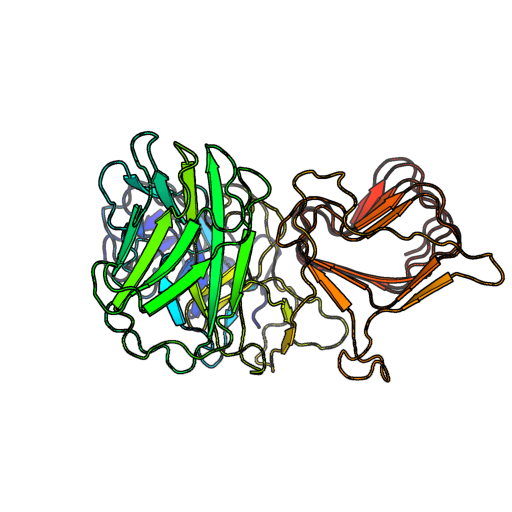O 1
ATOM 1350 N N . LEU A 1 188 ? 3.713 -3.763 21.710 1.00 98.75 188 LEU A N 1
ATOM 1351 C CA . LEU A 1 188 ? 2.799 -4.860 22.025 1.00 98.75 188 LEU A CA 1
ATOM 1352 C C . LEU A 1 188 ? 2.855 -5.119 23.525 1.00 98.75 188 LEU A C 1
ATOM 1354 O O . LEU A 1 188 ? 3.943 -5.178 24.108 1.00 98.75 188 LEU A O 1
ATOM 1358 N N . CYS A 1 189 ? 1.688 -5.289 24.132 1.00 98.75 189 CYS A N 1
ATOM 1359 C CA . CYS A 1 189 ? 1.541 -5.396 25.576 1.00 98.75 189 CYS A CA 1
ATOM 1360 C C . CYS A 1 189 ? 0.819 -6.689 25.955 1.00 98.75 189 CYS A C 1
ATOM 1362 O O . CYS A 1 189 ? -0.019 -7.196 25.205 1.00 98.75 189 CYS A O 1
ATOM 1364 N N . SER A 1 190 ? 1.157 -7.235 27.122 1.00 98.44 190 SER A N 1
ATOM 1365 C CA . SER A 1 190 ? 0.550 -8.465 27.641 1.00 98.44 190 SER A CA 1
ATOM 1366 C C . SER A 1 190 ? -0.754 -8.237 28.401 1.00 98.44 190 SER A C 1
ATOM 1368 O O . SER A 1 190 ? -1.406 -9.211 28.759 1.00 98.44 190 SER A O 1
ATOM 1370 N N . ASP A 1 191 ? -1.161 -6.989 28.626 1.00 98.50 191 ASP A N 1
ATOM 1371 C CA . ASP A 1 191 ? -2.448 -6.588 29.199 1.00 98.50 191 ASP A CA 1
ATOM 1372 C C . ASP A 1 191 ? -3.360 -5.922 28.151 1.00 98.50 191 ASP A C 1
ATOM 1374 O O . ASP A 1 191 ? -2.943 -5.608 27.034 1.00 98.50 191 ASP A O 1
ATOM 1378 N N . THR A 1 192 ? -4.624 -5.696 28.504 1.00 98.06 192 THR A N 1
ATOM 1379 C CA . THR A 1 192 ? -5.645 -5.160 27.589 1.00 98.06 192 THR A CA 1
ATOM 1380 C C . THR A 1 192 ? -5.640 -3.636 27.460 1.00 98.06 192 THR A C 1
ATOM 1382 O O . THR A 1 192 ? -6.397 -3.109 26.645 1.00 98.06 192 THR A O 1
ATOM 1385 N N . ILE A 1 193 ? -4.855 -2.922 28.275 1.00 97.81 193 ILE A N 1
ATOM 1386 C CA . ILE A 1 193 ? -4.847 -1.453 28.337 1.00 97.81 193 ILE A CA 1
ATOM 1387 C C . ILE A 1 193 ? -3.535 -0.819 27.864 1.00 97.81 193 ILE A C 1
ATOM 1389 O O . ILE A 1 193 ? -3.442 0.405 27.790 1.00 97.81 193 ILE A O 1
ATOM 1393 N N . GLY A 1 194 ? -2.538 -1.619 27.500 1.00 97.56 194 GLY A N 1
ATOM 1394 C CA . GLY A 1 194 ? -1.287 -1.172 26.901 1.00 97.56 194 GLY A CA 1
ATOM 1395 C C . GLY A 1 194 ? -0.218 -0.719 27.899 1.00 97.56 194 GLY A C 1
ATOM 1396 O O . GLY A 1 194 ? 0.619 0.088 27.512 1.00 97.56 194 GLY A O 1
ATOM 1397 N N . ASP A 1 195 ? -0.249 -1.165 29.162 1.00 97.12 195 ASP A N 1
ATOM 1398 C CA . ASP A 1 195 ? 0.702 -0.718 30.205 1.00 97.12 195 ASP A CA 1
ATOM 1399 C C . ASP A 1 195 ? 1.930 -1.632 30.373 1.00 97.12 195 ASP A C 1
ATOM 1401 O O . ASP A 1 195 ? 3.043 -1.167 30.618 1.00 97.12 195 ASP A O 1
ATOM 1405 N N . THR A 1 196 ? 1.758 -2.939 30.202 1.00 98.31 196 THR A N 1
ATOM 1406 C CA . THR A 1 196 ? 2.780 -3.980 30.365 1.00 98.31 196 THR A CA 1
ATOM 1407 C C . THR A 1 196 ? 3.381 -4.322 29.010 1.00 98.31 196 THR A C 1
ATOM 1409 O O . THR A 1 196 ? 3.008 -5.295 28.353 1.00 98.31 196 THR A O 1
ATOM 1412 N N . VAL A 1 197 ? 4.310 -3.479 28.565 1.00 98.50 197 VAL A N 1
ATOM 1413 C CA . VAL A 1 197 ? 5.033 -3.657 27.300 1.00 98.50 197 VAL A CA 1
ATOM 1414 C C . VAL A 1 197 ? 5.864 -4.938 27.329 1.00 98.50 197 VAL A C 1
ATOM 1416 O O . VAL A 1 197 ? 6.661 -5.150 28.240 1.00 98.50 197 VAL A O 1
ATOM 1419 N N . VAL A 1 198 ? 5.713 -5.761 26.293 1.00 98.44 198 VAL A N 1
ATOM 1420 C CA . VAL A 1 198 ? 6.534 -6.960 26.072 1.00 98.44 198 VAL A CA 1
ATOM 1421 C C . VAL A 1 198 ? 7.386 -6.877 24.809 1.00 98.44 198 VAL A C 1
ATOM 1423 O O . VAL A 1 198 ? 8.423 -7.527 24.753 1.00 98.44 198 VAL A O 1
ATOM 1426 N N . HIS A 1 199 ? 6.986 -6.061 23.827 1.00 98.56 199 HIS A N 1
ATOM 1427 C CA . HIS A 1 199 ? 7.763 -5.791 22.613 1.00 98.56 199 HIS A CA 1
ATOM 1428 C C . HIS A 1 199 ? 7.655 -4.318 22.226 1.00 98.56 199 HIS A C 1
ATOM 1430 O O . HIS A 1 199 ? 6.561 -3.752 22.272 1.00 98.56 199 HIS A O 1
ATOM 1436 N N . THR A 1 200 ? 8.765 -3.721 21.793 1.00 98.50 200 THR A N 1
ATOM 1437 C CA . THR A 1 200 ? 8.835 -2.326 21.331 1.00 98.50 200 THR A CA 1
ATOM 1438 C C . THR A 1 200 ? 9.352 -2.281 19.899 1.00 98.50 200 THR A C 1
ATOM 1440 O O . THR A 1 200 ? 10.424 -2.806 19.608 1.00 98.50 200 THR A O 1
ATOM 1443 N N . PHE A 1 201 ? 8.611 -1.611 19.021 1.00 98.56 201 PHE A N 1
ATOM 1444 C CA . PHE A 1 201 ? 8.945 -1.399 17.618 1.00 98.56 201 PHE A CA 1
ATOM 1445 C C . PHE A 1 201 ? 9.125 0.100 17.373 1.00 98.56 201 PHE A C 1
ATOM 1447 O O . PHE A 1 201 ? 8.150 0.837 17.206 1.00 98.56 201 PHE A O 1
ATOM 1454 N N . ASN A 1 202 ? 10.378 0.556 17.372 1.00 98.25 202 ASN A N 1
ATOM 1455 C CA . ASN A 1 202 ? 10.710 1.954 17.093 1.00 98.25 202 ASN A CA 1
ATOM 1456 C C . ASN A 1 202 ? 10.369 2.282 15.640 1.00 98.25 202 ASN A C 1
ATOM 1458 O O . ASN A 1 202 ? 10.884 1.635 14.726 1.00 98.25 202 ASN A O 1
ATOM 1462 N N . ILE A 1 203 ? 9.517 3.283 15.422 1.00 98.06 203 ILE A N 1
ATOM 1463 C CA . ILE A 1 203 ? 9.140 3.673 14.066 1.00 98.06 203 ILE A CA 1
ATOM 1464 C C . ILE A 1 203 ? 10.315 4.453 13.454 1.00 98.06 203 ILE A C 1
ATOM 1466 O O . ILE A 1 203 ? 10.808 5.399 14.081 1.00 98.06 203 ILE A O 1
ATOM 1470 N N . PRO A 1 204 ? 10.794 4.076 12.253 1.00 96.94 204 PRO A N 1
ATOM 1471 C CA . PRO A 1 204 ? 11.801 4.857 11.548 1.00 96.94 204 PRO A CA 1
ATOM 1472 C C . PRO A 1 204 ? 11.312 6.280 11.250 1.00 96.94 204 PRO A C 1
ATOM 1474 O O . PRO A 1 204 ? 10.113 6.551 11.223 1.00 96.94 204 PRO A O 1
ATOM 1477 N N . GLY A 1 205 ? 12.250 7.192 10.990 1.00 95.38 205 GLY A N 1
ATOM 1478 C CA . GLY A 1 205 ? 11.915 8.587 10.712 1.00 95.38 205 GLY A CA 1
ATOM 1479 C C . GLY A 1 205 ? 10.991 8.747 9.504 1.00 95.38 205 GLY A C 1
ATOM 1480 O O . GLY A 1 205 ? 11.208 8.148 8.449 1.00 95.38 205 GLY A O 1
ATOM 1481 N N . LEU A 1 206 ? 9.971 9.585 9.666 1.00 95.38 206 LEU A N 1
ATOM 1482 C CA . LEU A 1 206 ? 9.130 10.056 8.574 1.00 95.38 206 LEU A CA 1
ATOM 1483 C C . LEU A 1 206 ? 9.862 11.194 7.848 1.00 95.38 206 LEU A C 1
ATOM 1485 O O . LEU A 1 206 ? 10.708 11.871 8.429 1.00 95.38 206 LEU A O 1
ATOM 1489 N N . VAL A 1 207 ? 9.563 11.405 6.564 1.00 92.19 207 VAL A N 1
ATOM 1490 C CA . VAL A 1 207 ? 10.300 12.387 5.736 1.00 92.19 207 VAL A CA 1
ATOM 1491 C C . VAL A 1 207 ? 9.454 13.537 5.218 1.00 92.19 207 VAL A C 1
ATOM 1493 O O . VAL A 1 207 ? 9.995 14.572 4.839 1.00 92.19 207 VAL A O 1
ATOM 1496 N N . ALA A 1 208 ? 8.134 13.385 5.212 1.00 91.88 208 ALA A N 1
ATOM 1497 C CA . ALA A 1 208 ? 7.214 14.442 4.838 1.00 91.88 208 ALA A CA 1
ATOM 1498 C C . ALA A 1 208 ? 5.878 14.265 5.554 1.00 91.88 208 ALA A C 1
ATOM 1500 O O . ALA A 1 208 ? 5.481 13.159 5.934 1.00 91.88 208 ALA A O 1
ATOM 1501 N N . LEU A 1 209 ? 5.165 15.378 5.697 1.00 93.75 209 LEU A N 1
ATOM 1502 C CA . LEU A 1 209 ? 3.756 15.340 6.043 1.00 93.75 209 LEU A CA 1
ATOM 1503 C C . LEU A 1 209 ? 2.944 14.836 4.854 1.00 93.75 209 LEU A C 1
ATOM 1505 O O . LEU A 1 209 ? 3.296 15.011 3.690 1.00 93.75 209 LEU A O 1
ATOM 1509 N N . ASN A 1 210 ? 1.789 14.283 5.178 1.00 91.88 210 ASN A N 1
ATOM 1510 C CA . ASN A 1 210 ? 0.796 13.822 4.237 1.00 91.88 210 ASN A CA 1
ATOM 1511 C C . ASN A 1 210 ? 1.310 12.742 3.266 1.00 91.88 210 ASN A C 1
ATOM 1513 O O . ASN A 1 210 ? 0.972 12.767 2.085 1.00 91.88 210 ASN A O 1
ATOM 1517 N N . GLN A 1 211 ? 2.067 11.773 3.785 1.00 90.12 211 GLN A N 1
ATOM 1518 C CA . GLN A 1 211 ? 2.630 10.664 3.018 1.00 90.12 211 GLN A CA 1
ATOM 1519 C C . GLN A 1 211 ? 2.406 9.327 3.731 1.00 90.12 211 GLN A C 1
ATOM 1521 O O . GLN A 1 211 ? 2.764 9.190 4.899 1.00 90.12 211 GLN A O 1
ATOM 1526 N N . TRP A 1 212 ? 1.809 8.350 3.041 1.00 93.75 212 TRP A N 1
ATOM 1527 C CA . TRP A 1 212 ? 1.684 6.985 3.562 1.00 93.75 212 TRP A CA 1
ATOM 1528 C C . TRP A 1 212 ? 2.973 6.213 3.337 1.00 93.75 212 TRP A C 1
ATOM 1530 O O . TRP A 1 212 ? 3.333 5.961 2.188 1.00 93.75 212 TRP A O 1
ATOM 1540 N N . ILE A 1 213 ? 3.606 5.776 4.422 1.00 94.50 213 ILE A N 1
ATOM 1541 C CA . ILE A 1 213 ? 4.844 4.997 4.396 1.00 94.50 213 ILE A CA 1
ATOM 1542 C C . ILE A 1 213 ? 4.556 3.604 4.973 1.00 94.50 213 ILE A C 1
ATOM 1544 O O . ILE A 1 213 ? 3.997 3.510 6.072 1.00 94.50 213 ILE A O 1
ATOM 1548 N N . PRO A 1 214 ? 4.890 2.515 4.255 1.00 95.88 214 PRO A N 1
ATOM 1549 C CA . PRO A 1 214 ? 4.809 1.174 4.798 1.00 95.88 214 PRO A CA 1
ATOM 1550 C C . PRO A 1 214 ? 6.103 0.871 5.549 1.00 95.88 214 PRO A C 1
ATOM 1552 O O . PRO A 1 214 ? 7.190 0.946 4.970 1.00 95.88 214 PRO A O 1
ATOM 1555 N N . PHE A 1 215 ? 5.999 0.465 6.808 1.00 97.88 215 PHE A N 1
ATOM 1556 C CA . PHE A 1 215 ? 7.129 -0.055 7.570 1.00 97.88 215 PHE A CA 1
ATOM 1557 C C . PHE A 1 215 ? 6.945 -1.531 7.878 1.00 97.88 215 PHE A C 1
ATOM 1559 O O . PHE A 1 215 ? 5.836 -1.983 8.146 1.00 97.88 215 PHE A O 1
ATOM 1566 N N . THR A 1 216 ? 8.055 -2.266 7.852 1.00 98.19 216 THR A N 1
ATOM 1567 C CA . THR A 1 216 ? 8.173 -3.600 8.433 1.00 98.19 216 THR A CA 1
ATOM 1568 C C . THR A 1 216 ? 9.383 -3.581 9.356 1.00 98.19 216 THR A C 1
ATOM 1570 O O . THR A 1 216 ? 10.501 -3.349 8.901 1.00 98.19 216 THR A O 1
ATOM 1573 N N . ILE A 1 217 ? 9.155 -3.782 10.650 1.00 98.31 217 ILE A N 1
ATOM 1574 C CA . ILE A 1 217 ? 10.192 -3.755 11.685 1.00 98.31 217 ILE A CA 1
ATOM 1575 C C . ILE A 1 217 ? 10.375 -5.182 12.192 1.00 98.31 217 ILE A C 1
ATOM 1577 O O . ILE A 1 217 ? 9.415 -5.812 12.633 1.00 98.31 217 ILE A O 1
ATOM 1581 N N . ASP A 1 218 ? 11.600 -5.688 12.101 1.00 97.94 218 ASP A N 1
ATOM 1582 C CA . ASP A 1 218 ? 11.993 -7.009 12.587 1.00 97.94 218 ASP A CA 1
ATOM 1583 C C . ASP A 1 218 ? 12.572 -6.901 14.007 1.00 97.94 218 ASP A C 1
ATOM 1585 O O . ASP A 1 218 ? 13.471 -6.096 14.246 1.00 97.94 218 ASP A O 1
ATOM 1589 N N . LEU A 1 219 ? 12.061 -7.707 14.943 1.00 97.19 219 LEU A N 1
ATOM 1590 C CA . LEU A 1 219 ? 12.595 -7.818 16.307 1.00 97.19 219 LEU A CA 1
ATOM 1591 C C . LEU A 1 219 ? 13.946 -8.544 16.368 1.00 97.19 219 LEU A C 1
ATOM 1593 O O . LEU A 1 219 ? 14.657 -8.424 17.363 1.00 97.19 219 LEU A O 1
ATOM 1597 N N . GLY A 1 220 ? 14.271 -9.373 15.373 1.00 97.12 220 GLY A N 1
ATOM 1598 C CA . GLY A 1 220 ? 15.386 -10.322 15.438 1.00 97.12 220 GLY A CA 1
ATOM 1599 C C . GLY A 1 220 ? 15.121 -11.525 16.356 1.00 97.12 220 GLY A C 1
ATOM 1600 O O . GLY A 1 220 ? 15.924 -12.454 16.410 1.00 97.12 220 GLY A O 1
ATOM 1601 N N . SER A 1 221 ? 13.961 -11.569 17.022 1.00 97.12 221 SER A N 1
ATOM 1602 C CA . SER A 1 221 ? 13.472 -12.674 17.857 1.00 97.12 221 SER A CA 1
ATOM 1603 C C . SER A 1 221 ? 11.965 -12.907 17.659 1.00 97.12 221 SER A C 1
ATOM 1605 O O . SER A 1 221 ? 11.287 -12.110 17.011 1.00 97.12 221 SER A O 1
ATOM 1607 N N . LEU A 1 222 ? 11.444 -14.036 18.150 1.00 98.12 222 LEU A N 1
ATOM 1608 C CA . LEU A 1 222 ? 10.010 -14.344 18.091 1.00 98.12 222 LEU A CA 1
ATOM 1609 C C . LEU A 1 222 ? 9.217 -13.498 19.102 1.00 98.12 222 LEU A C 1
ATOM 1611 O O . LEU A 1 222 ? 9.712 -13.182 20.184 1.00 98.12 222 LEU A O 1
ATOM 1615 N N . MET A 1 223 ? 7.970 -13.168 18.761 1.00 98.31 223 MET A N 1
ATOM 1616 C CA . MET A 1 223 ? 7.046 -12.438 19.634 1.00 98.31 223 MET A CA 1
ATOM 1617 C C . MET A 1 223 ? 6.430 -13.343 20.720 1.00 98.31 223 MET A C 1
ATOM 1619 O O . MET A 1 223 ? 6.607 -14.560 20.730 1.00 98.31 223 MET A O 1
ATOM 1623 N N . ASN A 1 224 ? 5.668 -12.757 21.651 1.00 97.94 224 ASN A N 1
ATOM 1624 C CA . ASN A 1 224 ? 5.047 -13.502 22.754 1.00 97.94 224 ASN A CA 1
ATOM 1625 C C . ASN A 1 224 ? 3.714 -14.149 22.347 1.00 97.94 224 ASN A C 1
ATOM 1627 O O . ASN A 1 224 ? 3.027 -13.703 21.430 1.00 97.94 224 ASN A O 1
ATOM 1631 N N . SER A 1 225 ? 3.306 -15.175 23.099 1.00 97.31 225 SER A N 1
ATOM 1632 C CA . SER A 1 225 ? 2.053 -15.909 22.883 1.00 97.31 225 SER A CA 1
ATOM 1633 C C . SER A 1 225 ? 0.820 -15.317 23.576 1.00 97.31 225 SER A C 1
ATOM 1635 O O . SER A 1 225 ? -0.268 -15.865 23.431 1.00 97.31 225 SER A O 1
ATOM 1637 N N . ASN A 1 226 ? 0.982 -14.247 24.357 1.00 97.06 226 ASN A N 1
ATOM 1638 C CA . ASN A 1 226 ? -0.113 -13.584 25.064 1.00 97.06 226 ASN A CA 1
ATOM 1639 C C . ASN A 1 226 ? -0.028 -12.066 24.878 1.00 97.06 226 ASN A C 1
ATOM 1641 O O . ASN A 1 226 ? 0.301 -11.332 25.809 1.00 97.06 226 ASN A O 1
ATOM 1645 N N . ILE A 1 227 ? -0.259 -11.614 23.648 1.00 98.56 227 ILE A N 1
ATOM 1646 C CA . ILE A 1 227 ? -0.415 -10.194 23.334 1.00 98.56 227 ILE A CA 1
ATOM 1647 C C . ILE A 1 227 ? -1.884 -9.832 23.502 1.00 98.56 227 ILE A C 1
ATOM 1649 O O . ILE A 1 227 ? -2.741 -10.499 22.934 1.00 98.56 227 ILE A O 1
ATOM 1653 N N . GLN A 1 228 ? -2.176 -8.802 24.290 1.00 98.62 228 GLN A N 1
ATOM 1654 C CA . GLN A 1 228 ? -3.546 -8.394 24.609 1.00 98.62 228 GLN A CA 1
ATOM 1655 C C . GLN A 1 228 ? -3.881 -6.965 24.173 1.00 98.62 228 GLN A C 1
ATOM 1657 O O . GLN A 1 228 ? -5.056 -6.588 24.129 1.00 98.62 228 GLN A O 1
ATOM 1662 N N . SER A 1 229 ? -2.871 -6.173 23.814 1.00 98.69 229 SER A N 1
ATOM 1663 C CA . SER A 1 229 ? -3.064 -4.868 23.192 1.00 98.69 229 SER A CA 1
ATOM 1664 C C . SER A 1 229 ? -1.848 -4.416 22.382 1.00 98.69 229 SER A C 1
ATOM 1666 O O . SER A 1 229 ? -0.739 -4.942 22.518 1.00 98.69 229 SER A O 1
ATOM 1668 N N . VAL A 1 230 ? -2.077 -3.411 21.537 1.00 98.75 230 VAL A N 1
ATOM 1669 C CA . VAL A 1 230 ? -1.043 -2.614 20.869 1.00 98.75 230 VAL A CA 1
ATOM 1670 C C . VAL A 1 230 ? -1.205 -1.146 21.257 1.00 98.75 230 VAL A C 1
ATOM 1672 O O . VAL A 1 230 ? -2.325 -0.649 21.346 1.00 98.75 230 VAL A O 1
ATOM 1675 N N . ALA A 1 231 ? -0.102 -0.444 21.490 1.00 98.81 231 ALA A N 1
ATOM 1676 C CA . ALA A 1 231 ? -0.089 0.950 21.911 1.00 98.81 231 ALA A CA 1
ATOM 1677 C C . ALA A 1 231 ? 0.830 1.805 21.033 1.00 98.81 231 ALA A C 1
ATOM 1679 O O . ALA A 1 231 ? 1.903 1.357 20.634 1.00 98.81 231 ALA A O 1
ATOM 1680 N N . LEU A 1 232 ? 0.415 3.045 20.767 1.00 98.81 232 LEU A N 1
ATOM 1681 C CA . LEU A 1 232 ? 1.259 4.090 20.196 1.00 98.81 232 LEU A CA 1
ATOM 1682 C C . LEU A 1 232 ? 1.871 4.888 21.346 1.00 98.81 232 LEU A C 1
ATOM 1684 O O . LEU A 1 232 ? 1.148 5.447 22.177 1.00 98.81 232 LEU A O 1
ATOM 1688 N N . TYR A 1 233 ? 3.196 4.942 21.380 1.00 98.62 233 TYR A N 1
ATOM 1689 C CA . TYR A 1 233 ? 3.967 5.690 22.362 1.00 98.62 233 TYR A CA 1
ATOM 1690 C C . TYR A 1 233 ? 4.647 6.891 21.713 1.00 98.62 233 TYR A C 1
ATOM 1692 O O . TYR A 1 233 ? 5.148 6.795 20.594 1.00 98.62 233 TYR A O 1
ATOM 1700 N N . VAL A 1 234 ? 4.678 8.001 22.450 1.00 98.69 234 VAL A N 1
ATOM 1701 C CA . VAL A 1 234 ? 5.569 9.135 22.195 1.00 98.69 234 VAL A CA 1
ATOM 1702 C C . VAL A 1 234 ? 6.777 8.953 23.096 1.00 98.69 234 VAL A C 1
ATOM 1704 O O . VAL A 1 234 ? 6.685 9.053 24.320 1.00 98.69 234 VAL A O 1
ATOM 1707 N N . ASP A 1 235 ? 7.904 8.640 22.486 1.00 98.44 235 ASP A N 1
ATOM 1708 C CA . ASP A 1 235 ? 9.174 8.418 23.164 1.00 98.44 235 ASP A CA 1
ATOM 1709 C C . ASP A 1 235 ? 9.935 9.740 23.345 1.00 98.44 235 ASP A C 1
ATOM 1711 O O . ASP A 1 235 ? 10.576 9.955 24.375 1.00 98.44 235 ASP A O 1
ATOM 1715 N N . SER A 1 236 ? 9.793 10.662 22.386 1.00 98.12 236 SER A N 1
ATOM 1716 C CA . SER A 1 236 ? 10.296 12.035 22.458 1.00 98.12 236 SER A CA 1
ATOM 1717 C C . SER A 1 236 ? 9.196 13.022 22.082 1.00 98.12 236 SER A C 1
ATOM 1719 O O . SER A 1 236 ? 8.601 12.921 21.012 1.00 98.12 236 SER A O 1
ATOM 1721 N N . ASP A 1 237 ? 8.936 13.990 22.958 1.00 97.50 237 ASP A N 1
ATOM 1722 C CA . ASP A 1 237 ? 7.948 15.039 22.716 1.00 97.50 237 ASP A CA 1
ATOM 1723 C C . ASP A 1 237 ? 8.424 16.002 21.610 1.00 97.50 237 ASP A C 1
ATOM 1725 O O . ASP A 1 237 ? 9.512 16.583 21.688 1.00 97.50 237 ASP A O 1
ATOM 1729 N N . LYS A 1 238 ? 7.596 16.174 20.574 1.00 97.25 238 LYS A N 1
ATOM 1730 C CA . LYS A 1 238 ? 7.793 17.124 19.462 1.00 97.25 238 LYS A CA 1
ATOM 1731 C C . LYS A 1 238 ? 6.680 18.173 19.377 1.00 97.25 238 LYS A C 1
ATOM 1733 O O . LYS A 1 238 ? 6.539 18.843 18.346 1.00 97.25 238 LYS A O 1
ATOM 1738 N N . GLY A 1 239 ? 5.902 18.322 20.445 1.00 97.44 239 GLY A N 1
ATOM 1739 C CA . GLY A 1 239 ? 4.690 19.119 20.503 1.00 97.44 239 GLY A CA 1
ATOM 1740 C C . GLY A 1 239 ? 3.512 18.434 19.811 1.00 97.44 239 GLY A C 1
ATOM 1741 O O . GLY A 1 239 ? 3.453 17.214 19.670 1.00 97.44 239 GLY A O 1
ATOM 1742 N N . ALA A 1 240 ? 2.546 19.238 19.361 1.00 98.38 240 ALA A N 1
ATOM 1743 C CA . ALA A 1 240 ? 1.347 18.711 18.721 1.00 98.38 240 ALA A CA 1
ATOM 1744 C C . ALA A 1 240 ? 1.669 17.996 17.397 1.00 98.38 240 ALA A C 1
ATOM 1746 O O . ALA A 1 240 ? 2.302 18.571 16.509 1.00 98.38 240 ALA A O 1
ATOM 1747 N N . GLN A 1 241 ? 1.173 16.769 17.243 1.00 98.50 241 GLN A N 1
ATOM 1748 C CA . GLN A 1 241 ? 1.340 15.932 16.051 1.00 98.50 241 GLN A CA 1
ATOM 1749 C C . GLN A 1 241 ? 0.050 15.158 15.768 1.00 98.50 241 GLN A C 1
ATOM 1751 O O . GLN A 1 241 ? -0.765 14.925 16.658 1.00 98.50 241 GLN A O 1
ATOM 1756 N N . THR A 1 242 ? -0.177 14.743 14.524 1.00 98.62 242 THR A N 1
ATOM 1757 C CA . THR A 1 242 ? -1.290 13.837 14.192 1.00 98.62 242 THR A CA 1
ATOM 1758 C C . THR A 1 242 ? -0.817 12.733 13.269 1.00 98.62 242 THR A C 1
ATOM 1760 O O . THR A 1 242 ? -0.236 13.009 12.218 1.00 98.62 242 THR A O 1
ATOM 1763 N N . PHE A 1 243 ? -1.101 11.493 13.660 1.00 98.62 243 PHE A N 1
ATOM 1764 C CA . PHE A 1 243 ? -0.744 10.287 12.924 1.00 98.62 243 PHE A CA 1
ATOM 1765 C C . PHE A 1 243 ? -1.997 9.536 12.482 1.00 98.62 243 PHE A C 1
ATOM 1767 O O . PHE A 1 243 ? -2.963 9.427 13.234 1.00 98.62 243 PHE A O 1
ATOM 1774 N N . LEU A 1 244 ? -1.957 8.987 11.274 1.00 98.19 244 LEU A N 1
ATOM 1775 C CA . LEU A 1 244 ? -2.906 8.010 10.765 1.00 98.19 244 LEU A CA 1
ATOM 1776 C C . LEU A 1 244 ? -2.220 6.645 10.725 1.00 98.19 244 LEU A C 1
ATOM 1778 O O . LEU A 1 244 ? -1.112 6.523 10.199 1.00 98.19 244 LEU A O 1
ATOM 1782 N N . LEU A 1 245 ? -2.892 5.625 11.251 1.00 98.38 245 LEU A N 1
ATOM 1783 C CA . LEU A 1 245 ? -2.439 4.236 11.267 1.00 98.38 245 LEU A CA 1
ATOM 1784 C C . LEU A 1 245 ? -3.384 3.363 10.445 1.00 98.38 245 LEU A C 1
ATOM 1786 O O . LEU A 1 245 ? -4.608 3.544 10.460 1.00 98.38 245 LEU A O 1
ATOM 1790 N N . CYS A 1 246 ? -2.821 2.402 9.717 1.00 96.81 246 CYS A N 1
ATOM 1791 C CA . CYS A 1 246 ? -3.610 1.465 8.931 1.00 96.81 246 CYS A CA 1
ATOM 1792 C C . CYS A 1 246 ? -2.906 0.108 8.776 1.00 96.81 246 CYS A C 1
ATOM 1794 O O . CYS A 1 246 ? -1.695 0.042 8.588 1.00 96.81 246 CYS A O 1
ATOM 1796 N N . ASN A 1 247 ? -3.699 -0.962 8.828 1.00 97.19 247 ASN A N 1
ATOM 1797 C CA . ASN A 1 247 ? -3.329 -2.350 8.574 1.00 97.19 247 ASN A CA 1
ATOM 1798 C C . ASN A 1 247 ? -2.090 -2.821 9.356 1.00 97.19 247 ASN A C 1
ATOM 1800 O O . ASN A 1 247 ? -1.066 -3.131 8.761 1.00 97.19 247 ASN A O 1
ATOM 1804 N N . ILE A 1 248 ? -2.190 -2.864 10.691 1.00 98.62 248 ILE A N 1
ATOM 1805 C CA . ILE A 1 248 ? -1.118 -3.351 11.570 1.00 98.62 248 ILE A CA 1
ATOM 1806 C C . ILE A 1 248 ? -1.166 -4.882 11.629 1.00 98.62 248 ILE A C 1
ATOM 1808 O O . ILE A 1 248 ? -2.186 -5.460 12.017 1.00 98.62 248 ILE A O 1
ATOM 1812 N N . LEU A 1 249 ? -0.060 -5.526 11.257 1.00 98.44 249 LEU A N 1
ATOM 1813 C CA . LEU A 1 249 ? 0.067 -6.969 11.047 1.00 98.44 249 LEU A CA 1
ATOM 1814 C C . LEU A 1 249 ? 1.296 -7.537 11.759 1.00 98.44 249 LEU A C 1
ATOM 1816 O O . LEU A 1 249 ? 2.360 -6.922 11.736 1.00 98.44 249 LEU A O 1
ATOM 1820 N N . ALA A 1 250 ? 1.182 -8.757 12.280 1.00 98.62 250 ALA A N 1
ATOM 1821 C CA . ALA A 1 250 ? 2.330 -9.606 12.582 1.00 98.62 250 ALA A CA 1
ATOM 1822 C C . ALA A 1 250 ? 2.684 -10.487 11.374 1.00 98.62 250 ALA A C 1
ATOM 1824 O O . ALA A 1 250 ? 1.815 -11.143 10.788 1.00 98.62 250 ALA A O 1
ATOM 1825 N N . CYS A 1 251 ? 3.975 -10.540 11.042 1.00 98.69 251 CYS A N 1
ATOM 1826 C CA . CYS A 1 251 ? 4.541 -11.329 9.948 1.00 98.69 251 CYS A CA 1
ATOM 1827 C C . CYS A 1 251 ? 5.605 -12.311 10.474 1.00 98.69 251 CYS A C 1
ATOM 1829 O O . CYS A 1 251 ? 6.271 -12.072 11.490 1.00 98.69 251 CYS A O 1
ATOM 1831 N N . LYS A 1 252 ? 5.713 -13.468 9.810 1.00 98.44 252 LYS A N 1
ATOM 1832 C CA . LYS A 1 252 ? 6.694 -14.520 10.132 1.00 98.44 252 LYS A CA 1
ATOM 1833 C C . LYS A 1 252 ? 8.139 -13.990 9.994 1.00 98.44 252 LYS A C 1
ATOM 1835 O O . LYS A 1 252 ? 8.326 -12.967 9.343 1.00 98.44 252 LYS A O 1
ATOM 1840 N N . PRO A 1 253 ? 9.159 -14.683 10.537 1.00 98.12 253 PRO A N 1
ATOM 1841 C CA . PRO A 1 253 ? 10.572 -14.338 10.336 1.00 98.12 253 PRO A CA 1
ATOM 1842 C C . PRO A 1 253 ? 10.950 -14.044 8.874 1.00 98.12 253 PRO A C 1
ATOM 1844 O O . PRO A 1 253 ? 10.483 -14.780 7.998 1.00 98.12 253 PRO A O 1
ATOM 1847 N N . PRO A 1 254 ? 11.835 -13.071 8.568 1.00 96.19 254 PRO A N 1
ATOM 1848 C CA . PRO A 1 254 ? 12.188 -12.722 7.186 1.00 96.19 254 PRO A CA 1
ATOM 1849 C C . PRO A 1 254 ? 12.723 -13.904 6.364 1.00 96.19 254 PRO A C 1
ATOM 1851 O O . PRO A 1 254 ? 12.543 -13.942 5.148 1.00 96.19 254 PRO A O 1
ATOM 1854 N N . SER A 1 255 ? 13.350 -14.881 7.026 1.00 94.06 255 SER A N 1
ATOM 1855 C CA . SER A 1 255 ? 13.858 -16.119 6.422 1.00 94.06 255 SER A CA 1
ATOM 1856 C C . SER A 1 255 ? 12.762 -17.101 5.988 1.00 94.06 255 SER A C 1
ATOM 1858 O O . SER A 1 255 ? 13.031 -18.007 5.203 1.00 94.06 255 SER A O 1
ATOM 1860 N N . SER A 1 256 ? 11.532 -16.939 6.480 1.00 96.19 256 SER A N 1
ATOM 1861 C CA . SER A 1 256 ? 10.396 -17.785 6.116 1.00 96.19 256 SER A CA 1
ATOM 1862 C C . SER A 1 256 ? 9.918 -17.492 4.687 1.00 96.19 256 SER A C 1
ATOM 1864 O O . SER A 1 256 ? 9.760 -16.321 4.329 1.00 96.19 256 SER A O 1
ATOM 1866 N N . PRO A 1 257 ? 9.596 -18.513 3.871 1.00 92.31 257 PRO A N 1
ATOM 1867 C CA . PRO A 1 257 ? 9.001 -18.297 2.549 1.00 92.31 257 PRO A CA 1
ATOM 1868 C C . PRO A 1 257 ? 7.644 -17.575 2.620 1.00 92.31 257 PRO A C 1
ATOM 1870 O O . PRO A 1 257 ? 7.287 -16.852 1.694 1.00 92.31 257 PRO A O 1
ATOM 1873 N N . ASP A 1 258 ? 6.946 -17.681 3.754 1.00 94.31 258 ASP A N 1
ATOM 1874 C CA . ASP A 1 258 ? 5.617 -17.106 3.974 1.00 94.31 258 ASP A CA 1
ATOM 1875 C C . ASP A 1 258 ? 5.649 -15.779 4.760 1.00 94.31 258 ASP A C 1
ATOM 1877 O O . ASP A 1 258 ? 4.612 -15.329 5.242 1.00 94.31 258 ASP A O 1
ATOM 1881 N N . SER A 1 259 ? 6.811 -15.141 4.956 1.00 96.75 259 SER A N 1
ATOM 1882 C CA . SER A 1 259 ? 6.903 -13.832 5.638 1.00 96.75 259 SER A CA 1
ATOM 1883 C C . SER A 1 259 ? 6.452 -12.675 4.749 1.00 96.75 259 SER A C 1
ATOM 1885 O O . SER A 1 259 ? 7.205 -11.746 4.454 1.00 96.75 259 SER A O 1
ATOM 1887 N N . LEU A 1 260 ? 5.218 -12.764 4.257 1.00 97.94 260 LEU A N 1
ATOM 1888 C CA . LEU A 1 260 ? 4.586 -11.711 3.481 1.00 97.94 260 LEU A CA 1
ATOM 1889 C C . LEU A 1 260 ? 4.316 -10.501 4.379 1.00 97.94 260 LEU A C 1
ATOM 1891 O O . LEU A 1 260 ? 3.783 -10.642 5.479 1.00 97.94 260 LEU A O 1
ATOM 1895 N N . ASN A 1 261 ? 4.676 -9.315 3.906 1.00 98.00 261 ASN A N 1
ATOM 1896 C CA . ASN A 1 261 ? 4.480 -8.060 4.622 1.00 98.00 261 ASN A CA 1
ATOM 1897 C C . ASN A 1 261 ? 4.150 -6.925 3.629 1.00 98.00 261 ASN A C 1
ATOM 1899 O O . ASN A 1 261 ? 4.202 -7.118 2.415 1.00 98.00 261 ASN A O 1
ATOM 1903 N N . LEU A 1 262 ? 3.808 -5.729 4.116 1.00 97.12 262 LEU A N 1
ATOM 1904 C CA . LEU A 1 262 ? 3.382 -4.605 3.257 1.00 97.12 262 LEU A CA 1
ATOM 1905 C C . LEU A 1 262 ? 4.522 -4.012 2.413 1.00 97.12 262 LEU A C 1
ATOM 1907 O O . LEU A 1 262 ? 4.301 -3.285 1.443 1.00 97.12 262 LEU A O 1
ATOM 1911 N N . GLN A 1 263 ? 5.762 -4.321 2.775 1.00 96.56 263 GLN A N 1
ATOM 1912 C CA . GLN A 1 263 ? 6.969 -3.944 2.057 1.00 96.56 263 GLN A CA 1
ATOM 1913 C C . GLN A 1 263 ? 7.414 -5.004 1.032 1.00 96.56 263 GLN A C 1
ATOM 1915 O O . GLN A 1 263 ? 8.300 -4.701 0.228 1.00 96.56 263 GLN A O 1
ATOM 1920 N N . SER A 1 264 ? 6.798 -6.189 1.004 1.00 96.56 264 SER A N 1
ATOM 1921 C CA . SER A 1 264 ? 7.033 -7.212 -0.019 1.00 96.56 264 SER A CA 1
ATOM 1922 C C . SER A 1 264 ? 6.389 -6.834 -1.361 1.00 96.56 264 SER A C 1
ATOM 1924 O O . SER A 1 264 ? 5.475 -6.007 -1.442 1.00 96.56 264 SER A O 1
ATOM 1926 N N . LEU A 1 265 ? 6.854 -7.491 -2.422 1.00 95.31 265 LEU A N 1
ATOM 1927 C CA . LEU A 1 265 ? 6.170 -7.589 -3.709 1.00 95.31 265 LEU A CA 1
ATOM 1928 C C . LEU A 1 265 ? 5.594 -8.993 -3.900 1.00 95.31 265 LEU A C 1
ATOM 1930 O O . LEU A 1 265 ? 6.120 -9.954 -3.337 1.00 95.31 265 LEU A O 1
ATOM 1934 N N . ILE A 1 266 ? 4.562 -9.122 -4.733 1.00 95.19 266 ILE A N 1
ATOM 1935 C CA . ILE A 1 266 ? 3.878 -10.391 -5.015 1.00 95.19 266 ILE A CA 1
ATOM 1936 C C . ILE A 1 266 ? 3.669 -10.602 -6.524 1.00 95.19 266 ILE A C 1
ATOM 1938 O O . ILE A 1 266 ? 3.378 -9.653 -7.249 1.00 95.19 266 ILE A O 1
ATOM 1942 N N . SER A 1 267 ? 3.857 -11.827 -7.020 1.00 93.81 267 SER A N 1
ATOM 1943 C CA . SER A 1 267 ? 3.736 -12.188 -8.450 1.00 93.81 267 SER A CA 1
ATOM 1944 C C . SER A 1 267 ? 3.544 -13.702 -8.621 1.00 93.81 267 SER A C 1
ATOM 1946 O O . SER A 1 267 ? 3.838 -14.459 -7.694 1.00 93.81 267 SER A O 1
ATOM 1948 N N . LYS A 1 268 ? 3.107 -14.179 -9.793 1.00 91.81 268 LYS A N 1
ATOM 1949 C CA . LYS A 1 268 ? 3.203 -15.604 -10.168 1.00 91.81 268 LYS A CA 1
ATOM 1950 C C . LYS A 1 268 ? 4.605 -15.975 -10.656 1.00 91.81 268 LYS A C 1
ATOM 1952 O O . LYS A 1 268 ? 4.897 -17.155 -10.813 1.00 91.81 268 LYS A O 1
ATOM 1957 N N . ASN A 1 269 ? 5.478 -14.985 -10.880 1.00 89.69 269 ASN A N 1
ATOM 1958 C CA . ASN A 1 269 ? 6.870 -15.173 -11.300 1.00 89.69 269 ASN A CA 1
ATOM 1959 C C . ASN A 1 269 ? 7.019 -15.927 -12.644 1.00 89.69 269 ASN A C 1
ATOM 1961 O O . ASN A 1 269 ? 7.959 -16.695 -12.835 1.00 89.69 269 ASN A O 1
ATOM 1965 N N . THR A 1 270 ? 6.112 -15.700 -13.602 1.00 83.75 270 THR A N 1
ATOM 1966 C CA . THR A 1 270 ? 6.103 -16.370 -14.922 1.00 83.75 270 THR A CA 1
ATOM 1967 C C . THR A 1 270 ? 6.855 -15.589 -16.016 1.00 83.75 270 THR A C 1
ATOM 1969 O O . THR A 1 270 ? 6.478 -15.621 -17.185 1.00 83.75 270 THR A O 1
ATOM 1972 N N . GLY A 1 271 ? 7.902 -14.843 -15.648 1.00 77.56 271 GLY A N 1
ATOM 1973 C CA . GLY A 1 271 ? 8.786 -14.105 -16.565 1.00 77.56 271 GLY A CA 1
ATOM 1974 C C . GLY A 1 271 ? 8.242 -12.758 -17.052 1.00 77.56 271 GLY A C 1
ATOM 1975 O O . GLY A 1 271 ? 8.848 -11.719 -16.789 1.00 77.56 271 GLY A O 1
ATOM 1976 N N . ASP A 1 272 ? 7.097 -12.751 -17.735 1.00 80.12 272 ASP A N 1
ATOM 1977 C CA . ASP A 1 272 ? 6.529 -11.532 -18.340 1.00 80.12 272 ASP A CA 1
ATOM 1978 C C . ASP A 1 272 ? 5.583 -10.757 -17.424 1.00 80.12 272 ASP A C 1
ATOM 1980 O O . ASP A 1 272 ? 5.324 -9.577 -17.657 1.00 80.12 272 ASP A O 1
ATOM 1984 N N . GLU A 1 273 ? 5.134 -11.376 -16.338 1.00 85.50 273 GLU A N 1
ATOM 1985 C CA . GLU A 1 273 ? 4.305 -10.708 -15.344 1.00 85.50 273 GLU A CA 1
ATOM 1986 C C . GLU A 1 273 ? 5.104 -9.664 -14.555 1.00 85.50 273 GLU A C 1
ATOM 1988 O O . GLU A 1 273 ? 6.311 -9.806 -14.336 1.00 85.50 273 GLU A O 1
ATOM 1993 N N . CYS A 1 274 ? 4.417 -8.606 -14.133 1.00 86.56 274 CYS A N 1
ATOM 1994 C CA . CYS A 1 274 ? 4.970 -7.620 -13.223 1.00 86.56 274 CYS A CA 1
ATOM 1995 C C . CYS A 1 274 ? 4.976 -8.132 -11.780 1.00 86.56 274 CYS A C 1
ATOM 1997 O O . CYS A 1 274 ? 4.198 -9.009 -11.386 1.00 86.56 274 CYS A O 1
ATOM 1999 N N . TRP A 1 275 ? 5.837 -7.530 -10.970 1.00 91.69 275 TRP A N 1
ATOM 2000 C CA . TRP A 1 275 ? 5.715 -7.625 -9.522 1.00 91.69 275 TRP A CA 1
ATOM 2001 C C . TRP A 1 275 ? 4.732 -6.575 -9.010 1.00 91.69 275 TRP A C 1
ATOM 2003 O O . TRP A 1 275 ? 4.775 -5.412 -9.409 1.00 91.69 275 TRP A O 1
ATOM 2013 N N . TYR A 1 276 ? 3.834 -6.983 -8.117 1.00 92.25 276 TYR A N 1
ATOM 2014 C CA . TYR A 1 276 ? 2.798 -6.111 -7.584 1.00 92.25 276 TYR A CA 1
ATOM 2015 C C . TYR A 1 276 ? 3.132 -5.668 -6.157 1.00 92.25 276 TYR A C 1
ATOM 2017 O O . TYR A 1 276 ? 3.494 -6.501 -5.323 1.00 92.25 276 TYR A O 1
ATOM 2025 N N . PRO A 1 277 ? 2.997 -4.371 -5.845 1.00 93.19 277 PRO A N 1
ATOM 2026 C CA . PRO A 1 277 ? 3.078 -3.875 -4.477 1.00 93.19 277 PRO A CA 1
ATOM 2027 C C . PRO A 1 277 ? 1.846 -4.317 -3.677 1.00 93.19 277 PRO A C 1
ATOM 2029 O O . PRO A 1 277 ? 0.751 -4.479 -4.225 1.00 93.19 277 PRO A O 1
ATOM 2032 N N . ILE A 1 278 ? 2.001 -4.452 -2.364 1.00 94.56 278 ILE A N 1
ATOM 2033 C CA . ILE A 1 278 ? 0.899 -4.806 -1.467 1.00 94.56 278 ILE A CA 1
ATOM 2034 C C . ILE A 1 278 ? 0.344 -3.539 -0.818 1.00 94.56 278 ILE A C 1
ATOM 2036 O O . ILE A 1 278 ? 1.069 -2.772 -0.191 1.00 94.56 278 ILE A O 1
ATOM 2040 N N . MET A 1 279 ? -0.961 -3.326 -0.970 1.00 92.88 279 MET A N 1
ATOM 2041 C CA . MET A 1 279 ? -1.702 -2.256 -0.307 1.00 92.88 279 MET A CA 1
ATOM 2042 C C . MET A 1 279 ? -2.130 -2.680 1.090 1.00 92.88 279 MET A C 1
ATOM 2044 O O . MET A 1 279 ? -1.962 -1.920 2.034 1.00 92.88 279 MET A O 1
ATOM 2048 N N . SER A 1 280 ? -2.702 -3.871 1.226 1.00 95.25 280 SER A N 1
ATOM 2049 C CA . SER A 1 280 ? -3.148 -4.385 2.517 1.00 95.25 280 SER A CA 1
ATOM 2050 C C . SER A 1 280 ? -3.269 -5.899 2.516 1.00 95.25 280 SER A C 1
ATOM 2052 O O . SER A 1 280 ? -3.430 -6.525 1.465 1.00 95.25 280 SER A O 1
ATOM 2054 N N . ILE A 1 281 ? -3.201 -6.475 3.713 1.00 97.25 281 ILE A N 1
ATOM 2055 C CA . ILE A 1 281 ? -3.444 -7.890 3.976 1.00 97.25 281 ILE A CA 1
ATOM 2056 C C . ILE A 1 281 ? -4.501 -7.984 5.075 1.00 97.25 281 ILE A C 1
ATOM 2058 O O . ILE A 1 281 ? -4.383 -7.363 6.133 1.00 97.25 281 ILE A O 1
ATOM 2062 N N . ASN A 1 282 ? -5.570 -8.719 4.811 1.00 95.38 282 ASN A N 1
ATOM 2063 C CA . ASN A 1 282 ? -6.628 -8.973 5.779 1.00 95.38 282 ASN A CA 1
ATOM 2064 C C . ASN A 1 282 ? -7.012 -10.448 5.673 1.00 95.38 282 ASN A C 1
ATOM 2066 O O . ASN A 1 282 ? -7.591 -10.871 4.666 1.00 95.38 282 ASN A O 1
ATOM 2070 N N . ASP A 1 283 ? -6.587 -11.230 6.661 1.00 94.56 283 ASP A N 1
ATOM 2071 C CA . ASP A 1 283 ? -6.589 -12.690 6.628 1.00 94.56 283 ASP A CA 1
ATOM 2072 C C . ASP A 1 283 ? -5.932 -13.233 5.340 1.00 94.56 283 ASP A C 1
ATOM 2074 O O . ASP A 1 283 ? -4.764 -12.986 5.037 1.00 94.56 283 ASP A O 1
ATOM 2078 N N . ARG A 1 284 ? -6.708 -13.960 4.532 1.00 96.12 284 ARG A N 1
ATOM 2079 C CA . ARG A 1 284 ? -6.292 -14.558 3.257 1.00 96.12 284 ARG A CA 1
ATOM 2080 C C . ARG A 1 284 ? -6.295 -13.567 2.092 1.00 96.12 284 ARG A C 1
ATOM 2082 O O . ARG A 1 284 ? -5.854 -13.917 0.998 1.00 96.12 284 ARG A O 1
ATOM 2089 N N . ARG A 1 285 ? -6.853 -12.366 2.270 1.00 95.81 285 ARG A N 1
ATOM 2090 C CA . ARG A 1 285 ? -7.031 -11.379 1.201 1.00 95.81 285 ARG A CA 1
ATOM 2091 C C . ARG A 1 285 ? -5.839 -10.433 1.156 1.00 95.81 285 ARG A C 1
ATOM 2093 O O . ARG A 1 285 ? -5.659 -9.620 2.056 1.00 95.81 285 ARG A O 1
ATOM 2100 N N . VAL A 1 286 ? -5.100 -10.472 0.054 1.00 96.69 286 VAL A N 1
ATOM 2101 C CA . VAL A 1 286 ? -4.038 -9.514 -0.263 1.00 96.69 286 VAL A CA 1
ATOM 2102 C C . VAL A 1 286 ? -4.545 -8.569 -1.347 1.00 96.69 286 VAL A C 1
ATOM 2104 O O . VAL A 1 286 ? -4.980 -9.010 -2.414 1.00 96.69 286 VAL A O 1
ATOM 2107 N N . MET A 1 287 ? -4.504 -7.267 -1.077 1.00 93.44 287 MET A N 1
ATOM 2108 C CA . MET A 1 287 ? -4.892 -6.227 -2.029 1.00 93.44 287 MET A CA 1
ATOM 2109 C C . MET A 1 287 ? -3.654 -5.620 -2.686 1.00 93.44 287 MET A C 1
ATOM 2111 O O . MET A 1 287 ? -2.711 -5.229 -2.001 1.00 93.44 287 MET A O 1
ATOM 2115 N N . ILE A 1 288 ? -3.678 -5.498 -4.011 1.00 91.12 288 ILE A N 1
ATOM 2116 C CA . ILE A 1 288 ? -2.626 -4.868 -4.815 1.00 91.12 288 ILE A CA 1
ATOM 2117 C C . ILE A 1 288 ? -2.690 -3.343 -4.661 1.00 91.12 288 ILE A C 1
ATOM 2119 O O . ILE A 1 288 ? -3.769 -2.743 -4.784 1.00 91.12 288 ILE A O 1
ATOM 2123 N N . ASP A 1 289 ? -1.536 -2.710 -4.433 1.00 88.00 289 ASP A N 1
ATOM 2124 C CA . ASP A 1 289 ? -1.404 -1.250 -4.457 1.00 88.00 289 ASP A CA 1
ATOM 2125 C C . ASP A 1 289 ? -1.316 -0.714 -5.886 1.00 88.00 289 ASP A C 1
ATOM 2127 O O . ASP A 1 289 ? -0.799 -1.357 -6.800 1.00 88.00 289 ASP A O 1
ATOM 2131 N N . THR A 1 290 ? -1.893 0.462 -6.091 1.00 74.06 290 THR A N 1
ATOM 2132 C CA . THR A 1 290 ? -2.067 1.046 -7.418 1.00 74.06 290 THR A CA 1
ATOM 2133 C C . THR A 1 290 ? -1.750 2.532 -7.348 1.00 74.06 290 THR A C 1
ATOM 2135 O O . THR A 1 290 ? -2.664 3.320 -7.148 1.00 74.06 290 THR A O 1
ATOM 2138 N N . GLY A 1 291 ? -0.472 2.885 -7.454 1.00 61.06 291 GLY A N 1
ATOM 2139 C CA . GLY A 1 291 ? 0.135 4.129 -7.947 1.00 61.06 291 GLY A CA 1
ATOM 2140 C C . GLY A 1 291 ? -0.156 5.433 -7.226 1.00 61.06 291 GLY A C 1
ATOM 2141 O O . GLY A 1 291 ? -1.001 6.188 -7.684 1.00 61.06 291 GLY A O 1
ATOM 2142 N N . GLY A 1 292 ? 0.599 5.775 -6.182 1.00 56.66 292 GLY A N 1
ATOM 2143 C CA . GLY A 1 292 ? 0.625 7.138 -5.635 1.00 56.66 292 GLY A CA 1
ATOM 2144 C C . GLY A 1 292 ? 0.930 7.203 -4.143 1.00 56.66 292 GLY A C 1
ATOM 2145 O O . GLY A 1 292 ? 0.347 6.446 -3.366 1.00 56.66 292 GLY A O 1
ATOM 2146 N N . VAL A 1 293 ? 1.758 8.178 -3.736 1.00 50.00 293 VAL A N 1
ATOM 2147 C CA . VAL A 1 293 ? 2.109 8.523 -2.336 1.00 50.00 293 VAL A CA 1
ATOM 2148 C C . VAL A 1 293 ? 0.892 8.631 -1.408 1.00 50.00 293 VAL A C 1
ATOM 2150 O O . VAL A 1 293 ? 1.004 8.492 -0.192 1.00 50.00 293 VAL A O 1
ATOM 2153 N N . ASN A 1 294 ? -0.271 8.906 -2.001 1.00 54.34 294 ASN A N 1
ATOM 2154 C CA . ASN A 1 294 ? -1.518 9.243 -1.333 1.00 54.34 294 ASN A CA 1
ATOM 2155 C C . ASN A 1 294 ? -2.725 8.498 -1.899 1.00 54.34 294 ASN A C 1
ATOM 2157 O O . ASN A 1 294 ? -3.858 8.954 -1.741 1.00 54.34 294 ASN A O 1
ATOM 2161 N N . ASN A 1 295 ? -2.514 7.357 -2.558 1.00 59.78 295 ASN A N 1
ATOM 2162 C CA . ASN A 1 295 ? -3.649 6.581 -3.032 1.00 59.78 295 ASN A CA 1
ATOM 2163 C C . ASN A 1 295 ? -4.342 5.893 -1.862 1.00 59.78 295 ASN A C 1
ATOM 2165 O O . ASN A 1 295 ? -3.950 4.818 -1.402 1.00 59.78 295 ASN A O 1
ATOM 2169 N N . ASN A 1 296 ? -5.389 6.575 -1.408 1.00 59.62 296 ASN A N 1
ATOM 2170 C CA . ASN A 1 296 ? -6.423 6.046 -0.553 1.00 59.62 296 ASN A CA 1
ATOM 2171 C C . ASN A 1 296 ? -7.087 4.843 -1.249 1.00 59.62 296 ASN A C 1
ATOM 2173 O O . ASN A 1 296 ? -7.281 4.838 -2.468 1.00 59.62 296 ASN A O 1
ATOM 2177 N N . THR A 1 297 ? -7.470 3.836 -0.472 1.00 53.53 297 THR A N 1
ATOM 2178 C CA . THR A 1 297 ? -8.417 2.803 -0.903 1.00 53.53 297 THR A CA 1
ATOM 2179 C C . THR A 1 297 ? -9.716 3.410 -1.420 1.00 53.53 297 THR A C 1
ATOM 2181 O O . THR A 1 297 ? -10.268 2.882 -2.370 1.00 53.53 297 THR A O 1
ATOM 2184 N N . ASN A 1 298 ? -10.161 4.545 -0.877 1.00 51.53 298 ASN A N 1
ATOM 2185 C CA . ASN A 1 298 ? -11.425 5.207 -1.189 1.00 51.53 298 ASN A CA 1
ATOM 2186 C C . ASN A 1 298 ? -11.253 6.452 -2.095 1.00 51.53 298 ASN A C 1
ATOM 2188 O O . ASN A 1 298 ? -11.519 7.573 -1.650 1.00 51.53 298 ASN A O 1
ATOM 2192 N N . PRO A 1 299 ? -10.814 6.345 -3.370 1.00 51.56 299 PRO A N 1
ATOM 2193 C CA . PRO A 1 299 ? -10.879 7.493 -4.248 1.00 51.56 299 PRO A CA 1
ATOM 2194 C C . PRO A 1 299 ? -12.341 7.702 -4.649 1.00 51.56 299 PRO A C 1
ATOM 2196 O O . PRO A 1 299 ? -12.898 6.991 -5.495 1.00 51.56 299 PRO A O 1
ATOM 2199 N N . LEU A 1 300 ? -12.957 8.711 -4.035 1.00 47.66 300 LEU A N 1
ATOM 2200 C CA . LEU A 1 300 ? -14.343 9.132 -4.244 1.00 47.66 300 LEU A CA 1
ATOM 2201 C C . LEU A 1 300 ? -14.699 9.340 -5.730 1.00 47.66 300 LEU A C 1
ATOM 2203 O O . LEU A 1 300 ? -15.867 9.245 -6.091 1.00 47.66 300 LEU A O 1
ATOM 2207 N N . THR A 1 301 ? -13.713 9.551 -6.611 1.00 45.41 301 THR A N 1
ATOM 2208 C CA . THR A 1 301 ? -13.948 10.020 -7.987 1.00 45.41 301 THR A CA 1
ATOM 2209 C C . THR A 1 301 ? -13.050 9.431 -9.078 1.00 45.41 301 THR A C 1
ATOM 2211 O O . THR A 1 301 ? -13.296 9.720 -10.246 1.00 45.41 301 THR A O 1
ATOM 2214 N N . SER A 1 302 ? -12.025 8.623 -8.781 1.00 47.38 302 SER A N 1
ATOM 2215 C CA . SER A 1 302 ? -11.029 8.306 -9.813 1.00 47.38 302 SER A CA 1
ATOM 2216 C C . SER A 1 302 ? -11.293 7.012 -10.585 1.00 47.38 302 SER A C 1
ATOM 2218 O O . SER A 1 302 ? -11.687 5.975 -10.047 1.00 47.38 302 SER A O 1
ATOM 2220 N N . SER A 1 303 ? -10.972 7.074 -11.874 1.00 50.38 303 SER A N 1
ATOM 2221 C CA . SER A 1 303 ? -10.796 5.970 -12.816 1.00 50.38 303 SER A CA 1
ATOM 2222 C C . SER A 1 303 ? -9.609 5.052 -12.468 1.00 50.38 303 SER A C 1
ATOM 2224 O O . SER A 1 303 ? -9.079 4.401 -13.366 1.00 50.38 303 SER A O 1
ATOM 2226 N N . ASN A 1 304 ? -9.176 4.983 -11.199 1.00 53.31 304 ASN A N 1
ATOM 2227 C CA . ASN A 1 304 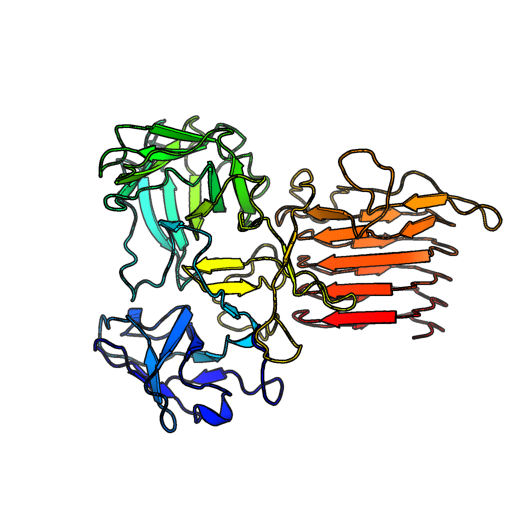? -8.006 4.220 -10.750 1.00 53.31 304 ASN A CA 1
ATOM 2228 C C . ASN A 1 304 ? -8.288 2.717 -10.820 1.00 53.31 304 ASN A C 1
ATOM 2230 O O . ASN A 1 304 ? -8.642 2.074 -9.833 1.00 53.31 304 ASN A O 1
ATOM 2234 N N . ARG A 1 305 ? -8.122 2.164 -12.019 1.00 60.97 305 ARG A N 1
ATOM 2235 C CA . ARG A 1 305 ? -8.336 0.754 -12.357 1.00 60.97 305 ARG A CA 1
ATOM 2236 C C . ARG A 1 305 ? -7.048 -0.058 -12.248 1.00 60.97 305 ARG A C 1
ATOM 2238 O O . ARG A 1 305 ? -6.882 -1.033 -12.966 1.00 60.97 305 ARG A O 1
ATOM 2245 N N . GLY A 1 306 ? -6.082 0.337 -11.423 1.00 69.06 306 GLY A N 1
ATOM 2246 C CA . GLY A 1 306 ? -4.891 -0.498 -11.258 1.00 69.06 306 GLY A CA 1
ATOM 2247 C C . GLY A 1 306 ? -5.258 -1.885 -10.712 1.00 69.06 306 GLY A C 1
ATOM 2248 O O . GLY A 1 306 ? -6.322 -2.063 -10.127 1.00 69.06 306 GLY A O 1
ATOM 2249 N N . GLY A 1 307 ? -4.387 -2.874 -10.893 1.00 80.56 307 GLY A N 1
ATOM 2250 C CA . GLY A 1 307 ? -4.618 -4.247 -10.442 1.00 80.56 307 GLY A CA 1
ATOM 2251 C C . GLY A 1 307 ? -4.030 -5.273 -11.402 1.00 80.56 307 GLY A C 1
ATOM 2252 O O . GLY A 1 307 ? -3.207 -4.939 -12.253 1.00 80.56 307 GLY A O 1
ATOM 2253 N N . TYR A 1 308 ? -4.454 -6.522 -11.254 1.00 86.50 308 TYR A N 1
ATOM 2254 C CA . TYR A 1 308 ? -4.043 -7.637 -12.094 1.00 86.50 308 TYR A CA 1
ATOM 2255 C C . TYR A 1 308 ? -4.959 -7.779 -13.320 1.00 86.50 308 TYR A C 1
ATOM 2257 O O . TYR A 1 308 ? -6.186 -7.807 -13.209 1.00 86.50 308 TYR A O 1
ATOM 2265 N N . TYR A 1 309 ? -4.335 -7.883 -14.494 1.00 80.44 309 TYR A N 1
ATOM 2266 C CA . TYR A 1 309 ? -4.990 -7.915 -15.810 1.00 80.44 309 TYR A CA 1
ATOM 2267 C C . TYR A 1 309 ? -4.790 -9.240 -16.561 1.00 80.44 309 TYR A C 1
ATOM 2269 O O . TYR A 1 309 ? -5.156 -9.338 -17.728 1.00 80.44 309 TYR A O 1
ATOM 2277 N N . GLY A 1 310 ? -4.175 -10.241 -15.923 1.00 83.88 31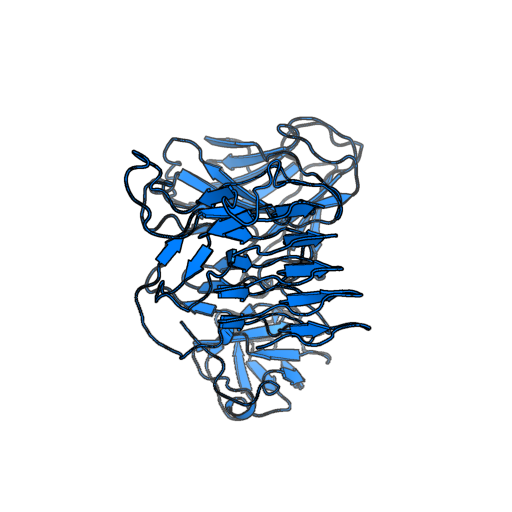0 GLY A N 1
ATOM 2278 C CA . GLY A 1 310 ? -3.985 -11.558 -16.531 1.00 83.88 310 GLY A CA 1
ATOM 2279 C C . GLY A 1 310 ? -5.258 -12.404 -16.492 1.00 83.88 310 GLY A C 1
ATOM 2280 O O . GLY A 1 310 ? -6.361 -11.876 -16.522 1.00 83.88 310 GLY A O 1
ATOM 2281 N N . VAL A 1 311 ? -5.120 -13.726 -16.412 1.00 85.75 311 VAL A N 1
ATOM 2282 C CA . VAL A 1 311 ? -6.256 -14.657 -16.309 1.00 85.75 311 VAL A CA 1
ATOM 2283 C C . VAL A 1 311 ? -6.519 -14.995 -14.844 1.00 85.75 311 VAL A C 1
ATOM 2285 O O . VAL A 1 311 ? -5.587 -15.117 -14.049 1.00 85.75 311 VAL A O 1
ATOM 2288 N N . THR A 1 312 ? -7.794 -15.130 -14.471 1.00 88.94 312 THR A N 1
ATOM 2289 C CA . THR A 1 312 ? -8.173 -15.683 -13.165 1.00 88.94 312 THR A CA 1
ATOM 2290 C C . THR A 1 312 ? -7.736 -17.139 -13.079 1.00 88.94 312 THR A C 1
ATOM 2292 O O . THR A 1 312 ? -8.192 -17.967 -13.860 1.00 88.94 312 THR A O 1
ATOM 2295 N N . GLU A 1 313 ? -6.889 -17.459 -12.110 1.00 92.31 313 GLU A N 1
ATOM 2296 C CA . GLU A 1 313 ? -6.303 -18.789 -11.972 1.00 92.31 313 GLU A CA 1
ATOM 2297 C C . GLU A 1 313 ? -5.887 -19.074 -10.525 1.00 92.31 313 GLU A C 1
ATOM 2299 O O . GLU A 1 313 ? -5.556 -18.160 -9.755 1.00 92.31 313 GLU A O 1
ATOM 2304 N N . ASN A 1 314 ? -5.894 -20.357 -10.161 1.00 93.81 314 ASN A N 1
ATOM 2305 C CA . ASN A 1 314 ? -5.227 -20.839 -8.960 1.00 93.81 314 ASN A CA 1
ATOM 2306 C C . ASN A 1 314 ? -3.810 -21.278 -9.337 1.00 93.81 314 ASN A C 1
ATOM 2308 O O . ASN A 1 314 ? -3.638 -22.144 -10.190 1.00 93.81 314 ASN A O 1
ATOM 2312 N N . VAL A 1 315 ? -2.809 -20.648 -8.733 1.00 94.38 315 VAL A N 1
ATOM 2313 C CA . VAL A 1 315 ? -1.405 -20.820 -9.103 1.00 94.38 315 VAL A CA 1
ATOM 2314 C C . VAL A 1 315 ? -0.522 -20.467 -7.918 1.00 94.38 315 VAL A C 1
ATOM 2316 O O . VAL A 1 315 ? -0.857 -19.593 -7.106 1.00 94.38 315 VAL A O 1
ATOM 2319 N N . THR A 1 316 ? 0.630 -21.130 -7.845 1.00 94.75 316 THR A N 1
ATOM 2320 C CA . THR A 1 316 ? 1.684 -20.797 -6.892 1.00 94.75 316 THR A CA 1
ATOM 2321 C C . THR A 1 316 ? 2.021 -19.317 -6.986 1.00 94.75 316 THR A C 1
ATOM 2323 O O . THR A 1 316 ? 2.244 -18.765 -8.062 1.00 94.75 316 THR A O 1
ATOM 2326 N N . THR A 1 317 ? 2.041 -18.670 -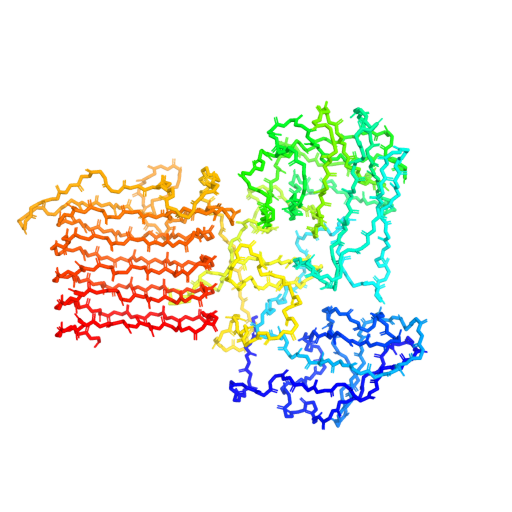5.829 1.00 94.12 317 THR A N 1
ATOM 2327 C CA . THR A 1 317 ? 2.309 -17.243 -5.709 1.00 94.12 317 THR A CA 1
ATOM 2328 C C . THR A 1 317 ? 3.635 -17.045 -4.998 1.00 94.12 317 THR A C 1
ATOM 2330 O O . THR A 1 317 ? 3.918 -17.708 -4.005 1.00 94.12 317 THR A O 1
ATOM 2333 N N . TYR A 1 318 ? 4.443 -16.126 -5.508 1.00 94.88 318 TYR A N 1
ATOM 2334 C CA . TYR A 1 318 ? 5.774 -15.837 -5.007 1.00 94.88 318 TYR A CA 1
ATOM 2335 C C . TYR A 1 318 ? 5.792 -14.458 -4.371 1.00 94.88 318 TYR A C 1
ATOM 2337 O O . TYR A 1 318 ? 5.180 -13.516 -4.882 1.00 94.88 318 TYR A O 1
ATOM 2345 N N . LYS A 1 319 ? 6.547 -14.334 -3.280 1.00 94.56 319 LYS A N 1
ATOM 2346 C CA . LYS A 1 319 ? 6.903 -13.042 -2.704 1.00 94.56 319 LYS A CA 1
ATOM 2347 C C . LYS A 1 319 ? 8.324 -12.656 -3.087 1.00 94.56 319 LYS A C 1
ATOM 2349 O O . LYS A 1 319 ? 9.162 -13.513 -3.375 1.00 94.56 319 LYS A O 1
ATOM 2354 N N . ARG A 1 320 ? 8.607 -11.361 -3.033 1.00 92.94 320 ARG A N 1
ATOM 2355 C CA . ARG A 1 320 ? 9.953 -10.820 -3.190 1.00 92.94 320 ARG A CA 1
ATOM 2356 C C . ARG A 1 320 ? 10.184 -9.688 -2.212 1.00 92.94 320 ARG A C 1
ATOM 2358 O O . ARG A 1 320 ? 9.390 -8.756 -2.137 1.00 92.94 320 ARG A O 1
ATOM 2365 N N . GLU A 1 321 ? 11.306 -9.764 -1.511 1.00 93.44 321 GLU A N 1
ATOM 2366 C CA . GLU A 1 321 ? 11.796 -8.659 -0.696 1.00 93.44 321 GLU A CA 1
ATOM 2367 C C . GLU A 1 321 ? 12.666 -7.734 -1.544 1.00 93.44 321 GLU A C 1
ATOM 2369 O O . GLU A 1 321 ? 13.388 -8.180 -2.441 1.00 93.44 321 GLU A O 1
ATOM 2374 N N . THR A 1 322 ? 12.593 -6.441 -1.254 1.00 94.19 322 THR A N 1
ATOM 2375 C CA . THR A 1 322 ? 13.331 -5.398 -1.972 1.00 94.19 322 THR A CA 1
ATOM 2376 C C . THR A 1 322 ? 14.400 -4.776 -1.074 1.00 94.19 322 THR A C 1
ATOM 2378 O O . THR A 1 322 ? 14.376 -4.931 0.149 1.00 94.19 322 THR A O 1
ATOM 2381 N N . ILE A 1 323 ? 15.347 -4.062 -1.677 1.00 94.88 323 ILE A N 1
ATOM 2382 C CA . ILE A 1 323 ? 16.337 -3.253 -0.966 1.00 94.88 323 ILE A CA 1
ATOM 2383 C C . ILE A 1 323 ? 15.696 -1.903 -0.659 1.00 94.88 323 ILE A C 1
ATOM 2385 O O . ILE A 1 323 ? 15.287 -1.185 -1.571 1.00 94.88 323 ILE A O 1
ATOM 2389 N N . LYS A 1 324 ? 15.590 -1.557 0.623 1.00 95.12 324 LYS A N 1
ATOM 2390 C CA . LYS A 1 324 ? 15.006 -0.277 1.032 1.00 95.12 324 LYS A CA 1
ATOM 2391 C C . LYS A 1 324 ? 16.048 0.818 0.877 1.00 95.12 324 LYS A C 1
ATOM 2393 O O . LYS A 1 324 ? 17.156 0.684 1.390 1.00 95.12 324 LYS A O 1
ATOM 2398 N N . THR A 1 325 ? 15.702 1.880 0.163 1.00 95.38 325 THR A N 1
ATOM 2399 C CA . THR A 1 325 ? 16.549 3.074 0.076 1.00 95.38 325 THR A CA 1
ATOM 2400 C C . THR A 1 325 ? 16.124 4.103 1.111 1.00 95.38 325 THR A C 1
ATOM 2402 O O . THR A 1 325 ? 15.051 3.997 1.707 1.00 95.38 325 THR A O 1
ATOM 2405 N N . ASN A 1 326 ? 16.944 5.136 1.296 1.00 92.50 326 ASN A N 1
ATOM 2406 C CA . ASN A 1 326 ? 16.546 6.285 2.096 1.00 92.50 326 ASN A CA 1
ATOM 2407 C C . ASN A 1 326 ? 15.260 6.897 1.528 1.00 92.50 326 ASN A C 1
ATOM 2409 O O . ASN A 1 326 ? 15.133 7.108 0.320 1.00 92.50 326 ASN A O 1
ATOM 2413 N N . LEU A 1 327 ? 14.319 7.178 2.422 1.00 92.25 327 LEU A N 1
ATOM 2414 C CA . LEU A 1 327 ? 13.107 7.917 2.109 1.00 92.25 327 LEU A CA 1
ATOM 2415 C C . LEU A 1 327 ? 13.481 9.341 1.664 1.00 92.25 327 LEU A C 1
ATOM 2417 O O . LEU A 1 327 ? 14.259 10.021 2.332 1.00 92.25 327 LEU A O 1
ATOM 2421 N N . ALA A 1 328 ? 12.912 9.806 0.553 1.00 93.44 328 ALA A N 1
ATOM 2422 C CA . ALA A 1 328 ? 13.099 11.172 0.071 1.00 93.44 328 ALA A CA 1
ATOM 2423 C C . ALA A 1 328 ? 11.863 12.038 0.342 1.00 93.44 328 ALA A C 1
ATOM 2425 O O . ALA A 1 328 ? 10.728 11.604 0.133 1.00 93.44 328 ALA A O 1
ATOM 2426 N N . SER A 1 329 ? 12.096 13.283 0.763 1.00 90.62 329 SER A N 1
ATOM 2427 C CA . SER A 1 329 ? 11.055 14.262 1.105 1.00 90.62 329 SER A CA 1
ATOM 2428 C C . SER A 1 329 ? 10.594 15.130 -0.072 1.00 90.62 329 SER A C 1
ATOM 2430 O O . SER A 1 329 ? 9.585 15.821 0.051 1.00 90.62 329 SER A O 1
ATOM 2432 N N . ALA A 1 330 ? 11.289 15.097 -1.216 1.00 91.62 330 ALA A N 1
ATOM 2433 C CA . ALA A 1 330 ? 10.966 15.911 -2.387 1.00 91.62 330 ALA A CA 1
ATOM 2434 C C . ALA A 1 330 ? 11.055 15.128 -3.706 1.00 91.62 330 ALA A C 1
ATOM 2436 O O . ALA A 1 330 ? 11.883 14.233 -3.872 1.00 91.62 330 ALA A O 1
ATOM 2437 N N . PHE A 1 331 ? 10.210 15.495 -4.677 1.00 89.44 331 PHE A N 1
ATOM 2438 C CA . PHE A 1 331 ? 10.100 14.833 -5.987 1.00 89.44 331 PHE A CA 1
ATOM 2439 C C . PHE A 1 331 ? 11.423 14.766 -6.759 1.00 89.44 331 PHE A C 1
ATOM 2441 O O . PHE A 1 331 ? 11.736 13.742 -7.353 1.00 89.44 331 PHE A O 1
ATOM 2448 N N . GLY A 1 332 ? 12.198 15.853 -6.737 1.00 90.62 332 GLY A N 1
ATOM 2449 C CA . GLY A 1 332 ? 13.456 15.969 -7.476 1.00 90.62 332 GLY A CA 1
ATOM 2450 C C . GLY A 1 332 ? 14.678 15.393 -6.761 1.00 90.62 332 GLY A C 1
ATOM 2451 O O . GLY A 1 332 ? 15.781 15.510 -7.287 1.00 90.62 332 GLY A O 1
ATOM 2452 N N . THR A 1 333 ? 14.516 14.821 -5.564 1.00 94.88 333 THR A N 1
ATOM 2453 C CA . THR A 1 333 ? 15.635 14.238 -4.823 1.00 94.88 333 THR A CA 1
ATOM 2454 C C . THR A 1 333 ? 16.187 13.037 -5.578 1.00 94.88 333 THR A C 1
ATOM 2456 O O . THR A 1 333 ? 15.473 12.084 -5.882 1.00 94.88 333 THR A O 1
ATOM 2459 N N . VAL A 1 334 ? 17.482 13.064 -5.853 1.00 95.00 334 VAL A N 1
ATOM 2460 C CA . VAL A 1 334 ? 18.190 11.948 -6.469 1.00 95.00 334 VAL A CA 1
ATOM 2461 C C . VAL A 1 334 ? 18.488 10.915 -5.387 1.00 95.00 334 VAL A C 1
ATOM 2463 O O . VAL A 1 334 ? 19.313 11.166 -4.513 1.00 95.00 334 VAL A O 1
ATOM 2466 N N . VAL A 1 335 ? 17.787 9.777 -5.406 1.00 95.00 335 VAL A N 1
ATOM 2467 C CA . VAL A 1 335 ? 18.052 8.684 -4.452 1.00 95.00 335 VAL A CA 1
ATOM 2468 C C . VAL A 1 335 ? 19.145 7.768 -4.989 1.00 95.00 335 VAL A C 1
ATOM 2470 O O . VAL A 1 335 ? 20.023 7.347 -4.241 1.00 95.00 335 VAL A O 1
ATOM 2473 N N . GLN A 1 336 ? 19.106 7.486 -6.293 1.00 93.81 336 GLN A N 1
ATOM 2474 C CA . GLN A 1 336 ? 20.129 6.724 -7.003 1.00 93.81 336 GLN A CA 1
ATOM 2475 C C . GLN A 1 336 ? 20.452 7.410 -8.329 1.00 93.81 336 GLN A C 1
ATOM 2477 O O . GLN A 1 336 ? 19.547 7.882 -9.018 1.00 93.81 336 GLN A O 1
ATOM 2482 N N . GLU A 1 337 ? 21.728 7.436 -8.707 1.00 93.44 337 GLU A N 1
ATOM 2483 C CA . GLU A 1 337 ? 22.193 8.041 -9.955 1.00 93.44 337 GLU A CA 1
ATOM 2484 C C . GLU A 1 337 ? 23.333 7.239 -10.569 1.00 93.44 337 GLU A C 1
ATOM 2486 O O . GLU A 1 337 ? 24.237 6.772 -9.873 1.00 93.44 337 GLU A O 1
ATOM 2491 N N . VAL A 1 338 ? 23.296 7.124 -11.894 1.00 91.38 338 VAL A N 1
ATOM 2492 C CA . VAL A 1 338 ? 24.405 6.608 -12.693 1.00 91.38 338 VAL A CA 1
ATOM 2493 C C . VAL A 1 338 ? 25.561 7.606 -12.663 1.00 91.38 338 VAL A C 1
ATOM 2495 O O . VAL A 1 338 ? 25.454 8.716 -13.180 1.00 91.38 338 VAL A O 1
ATOM 2498 N N . GLN A 1 339 ? 26.686 7.199 -12.080 1.00 92.88 339 GLN A N 1
ATOM 2499 C CA . GLN A 1 339 ? 27.861 8.063 -11.939 1.00 92.88 339 GLN A CA 1
ATOM 2500 C C . GLN A 1 339 ? 28.810 7.991 -13.143 1.00 92.88 339 GLN A C 1
ATOM 2502 O O . GLN A 1 339 ? 29.445 8.991 -13.477 1.00 92.88 339 GLN A O 1
ATOM 2507 N N . GLU A 1 340 ? 28.848 6.862 -13.851 1.00 93.00 340 GLU A N 1
ATOM 2508 C CA . GLU A 1 340 ? 29.814 6.594 -14.921 1.00 93.00 340 GLU A CA 1
ATOM 2509 C C . GLU A 1 340 ? 29.141 6.455 -16.290 1.00 93.00 340 GLU A C 1
ATOM 2511 O O . GLU A 1 340 ? 27.948 6.172 -16.401 1.00 93.00 340 GLU A O 1
ATOM 2516 N N . ALA A 1 341 ? 29.919 6.681 -17.345 1.00 91.06 341 ALA A N 1
ATOM 2517 C CA . ALA A 1 341 ? 29.495 6.573 -18.737 1.00 91.06 341 ALA A CA 1
ATOM 2518 C C . ALA A 1 341 ? 30.551 5.810 -19.545 1.00 91.06 341 ALA A C 1
ATOM 2520 O O . ALA A 1 341 ? 31.738 5.841 -19.215 1.00 91.06 341 ALA A O 1
ATOM 2521 N N . GLY A 1 342 ? 30.116 5.119 -20.595 1.00 91.31 342 GLY A N 1
ATOM 2522 C CA . GLY A 1 342 ? 31.007 4.375 -21.481 1.00 91.31 342 GLY A CA 1
ATOM 2523 C C . GLY A 1 342 ? 31.400 5.154 -22.734 1.00 91.31 342 GLY A C 1
ATOM 2524 O O . GLY A 1 342 ? 31.212 6.367 -22.849 1.00 91.31 342 GLY A O 1
ATOM 2525 N N . THR A 1 343 ? 31.900 4.417 -23.719 1.00 91.88 343 THR A N 1
ATOM 2526 C CA . THR A 1 343 ? 32.062 4.871 -25.105 1.00 91.88 343 THR A CA 1
ATOM 2527 C C . THR A 1 343 ? 31.272 3.964 -26.048 1.00 91.88 343 THR A C 1
ATOM 2529 O O . THR A 1 343 ? 30.868 2.869 -25.665 1.00 91.88 343 THR A O 1
ATOM 2532 N N . SER A 1 344 ? 31.089 4.372 -27.306 1.00 87.56 344 SER A N 1
ATOM 2533 C CA . SER A 1 344 ? 30.379 3.562 -28.312 1.00 87.56 344 SER A CA 1
ATOM 2534 C C . SER A 1 344 ? 30.999 2.181 -28.545 1.00 87.56 344 SER A C 1
ATOM 2536 O O . SER A 1 344 ? 30.296 1.239 -28.893 1.00 87.56 344 SER A O 1
ATOM 2538 N N . SER A 1 345 ? 32.313 2.046 -28.349 1.00 91.56 345 SER A N 1
ATOM 2539 C CA . SER A 1 345 ? 33.022 0.769 -28.456 1.00 91.56 345 SER A CA 1
ATOM 2540 C C . SER A 1 345 ? 33.115 0.010 -27.130 1.00 91.56 345 SER A C 1
ATOM 2542 O O . SER A 1 345 ? 33.503 -1.154 -27.134 1.00 91.56 345 SER A O 1
ATOM 2544 N N . ASN A 1 346 ? 32.838 0.666 -26.001 1.00 92.19 346 ASN A N 1
ATOM 2545 C CA . ASN A 1 346 ? 32.954 0.090 -24.666 1.00 92.19 346 ASN A CA 1
ATOM 2546 C C . ASN A 1 346 ? 31.912 0.713 -23.716 1.00 92.19 346 ASN A C 1
ATOM 2548 O O . ASN A 1 346 ? 32.249 1.618 -22.942 1.00 92.19 346 ASN A O 1
ATOM 2552 N N . PRO A 1 347 ? 30.638 0.290 -23.802 1.00 90.62 347 PRO A N 1
ATOM 2553 C CA . PRO A 1 347 ? 29.595 0.784 -22.915 1.00 90.62 347 PRO A CA 1
ATOM 2554 C C . PRO A 1 347 ? 29.851 0.352 -21.466 1.00 90.62 347 PRO A C 1
ATOM 2556 O O . PRO A 1 347 ? 30.382 -0.729 -21.202 1.00 90.62 347 PRO A O 1
ATOM 2559 N N . PHE A 1 348 ? 29.450 1.190 -20.512 1.00 93.38 348 PHE A N 1
ATOM 2560 C CA . PHE A 1 348 ? 29.547 0.884 -19.088 1.00 93.38 348 PHE A CA 1
ATOM 2561 C C . PHE A 1 348 ? 28.334 0.055 -18.648 1.00 93.38 348 PHE A C 1
ATOM 2563 O O . PHE A 1 348 ? 27.197 0.457 -18.886 1.00 93.38 348 PHE A O 1
ATOM 2570 N N . ASN A 1 349 ? 28.551 -1.089 -17.994 1.00 91.69 349 ASN A N 1
ATOM 2571 C CA . ASN A 1 349 ? 27.471 -2.006 -17.610 1.00 91.69 349 ASN A CA 1
ATOM 2572 C C . ASN A 1 349 ? 27.134 -1.898 -16.115 1.00 91.69 349 ASN A C 1
ATOM 2574 O O . ASN A 1 349 ? 27.977 -2.169 -15.260 1.00 91.69 349 ASN A O 1
ATOM 2578 N N . TYR A 1 350 ? 25.878 -1.576 -15.806 1.00 92.38 350 TYR A N 1
ATOM 2579 C CA . TYR A 1 350 ? 25.275 -1.704 -14.481 1.00 92.38 350 TYR A CA 1
ATOM 2580 C C . TYR A 1 350 ? 24.443 -2.987 -14.431 1.00 92.38 350 TYR A C 1
ATOM 2582 O O . TYR A 1 350 ? 23.346 -3.074 -14.990 1.00 92.38 350 TYR A O 1
ATOM 2590 N N . GLU A 1 351 ? 24.984 -4.000 -13.756 1.00 91.81 351 GLU A N 1
ATOM 2591 C CA . GLU A 1 351 ? 24.427 -5.352 -13.723 1.00 91.81 351 GLU A CA 1
ATOM 2592 C C . GLU A 1 351 ? 23.782 -5.659 -12.371 1.00 91.81 351 GLU A C 1
ATOM 2594 O O . GLU A 1 351 ? 24.458 -5.796 -11.349 1.00 91.81 351 GLU A O 1
ATOM 2599 N N . PHE A 1 352 ? 22.463 -5.830 -12.380 1.00 92.94 352 PHE A N 1
ATOM 2600 C CA . PHE A 1 352 ? 21.677 -6.198 -11.210 1.00 92.94 352 PHE A CA 1
ATOM 2601 C C . PHE A 1 352 ? 21.258 -7.678 -11.262 1.00 92.94 352 PHE A C 1
ATOM 2603 O O . PHE A 1 352 ? 21.457 -8.389 -12.258 1.00 92.94 352 PHE A O 1
ATOM 2610 N N . GLY A 1 353 ? 20.659 -8.164 -10.171 1.00 90.75 353 GLY A N 1
ATOM 2611 C CA . GLY A 1 353 ? 20.095 -9.512 -10.124 1.00 90.75 353 GLY A CA 1
ATOM 2612 C C . GLY A 1 353 ? 20.978 -10.614 -9.559 1.00 90.75 353 GLY A C 1
ATOM 2613 O O . GLY A 1 353 ? 20.611 -11.789 -9.652 1.00 90.75 353 GLY A O 1
ATOM 2614 N N . TRP A 1 354 ? 22.137 -10.252 -9.018 1.00 91.31 354 TRP A N 1
ATOM 2615 C CA . TRP A 1 354 ? 23.057 -11.185 -8.383 1.00 91.31 354 TRP A CA 1
ATOM 2616 C C . TRP A 1 354 ? 22.458 -11.788 -7.110 1.00 91.31 354 TRP A C 1
ATOM 2618 O O . TRP A 1 354 ? 21.741 -11.124 -6.354 1.00 91.31 354 TRP A O 1
ATOM 2628 N N . ASN A 1 355 ? 22.739 -13.065 -6.872 1.00 86.69 355 ASN A N 1
ATOM 2629 C CA . ASN A 1 355 ? 22.381 -13.729 -5.628 1.00 86.69 355 ASN A CA 1
ATOM 2630 C C . ASN A 1 355 ? 23.100 -13.063 -4.436 1.00 86.69 355 ASN A C 1
ATOM 2632 O O . ASN A 1 355 ? 24.278 -12.726 -4.474 1.00 86.69 355 ASN A O 1
ATOM 2636 N N . ARG A 1 356 ? 22.371 -12.860 -3.336 1.00 81.69 356 ARG A N 1
ATOM 2637 C CA . ARG A 1 356 ? 22.876 -12.073 -2.195 1.00 81.69 356 ARG A CA 1
ATOM 2638 C C . ARG A 1 356 ? 23.892 -12.812 -1.318 1.00 81.69 356 ARG A C 1
ATOM 2640 O O . ARG A 1 356 ? 24.444 -12.202 -0.413 1.00 81.69 356 ARG A O 1
ATOM 2647 N N . THR A 1 357 ? 24.082 -14.112 -1.534 1.00 83.00 357 THR A N 1
ATOM 2648 C CA . THR A 1 357 ? 24.926 -14.950 -0.671 1.00 83.00 357 THR A CA 1
ATOM 2649 C C . THR A 1 357 ? 26.387 -14.923 -1.100 1.00 83.00 357 THR A C 1
ATOM 2651 O O . THR A 1 357 ? 27.256 -14.733 -0.259 1.00 83.00 357 THR A O 1
ATOM 2654 N N . ASP A 1 358 ? 26.663 -15.103 -2.388 1.00 87.75 358 ASP A N 1
ATOM 2655 C CA . ASP A 1 358 ? 28.025 -15.261 -2.912 1.00 87.75 358 ASP A CA 1
ATOM 2656 C C . ASP A 1 358 ? 28.280 -14.458 -4.199 1.00 87.75 358 ASP A C 1
ATOM 2658 O O . ASP A 1 358 ? 29.399 -14.471 -4.704 1.00 87.75 358 ASP A O 1
ATOM 2662 N N . MET A 1 359 ? 27.271 -13.748 -4.725 1.00 89.12 359 MET A N 1
ATOM 2663 C CA . MET A 1 359 ? 27.344 -12.967 -5.966 1.00 89.12 359 MET A CA 1
ATOM 2664 C C . MET A 1 359 ? 27.837 -13.786 -7.176 1.00 89.12 359 MET A C 1
ATOM 2666 O O . MET A 1 359 ? 28.398 -13.230 -8.116 1.00 89.12 359 MET A O 1
ATOM 2670 N N . SER A 1 360 ? 27.642 -15.109 -7.170 1.00 91.50 360 SER A N 1
ATOM 2671 C CA . SER A 1 360 ? 28.152 -16.020 -8.204 1.00 91.50 360 SER A CA 1
ATOM 2672 C C . SER A 1 360 ? 27.192 -16.211 -9.379 1.00 91.50 360 SER A C 1
ATOM 2674 O O . SER A 1 360 ? 27.616 -16.555 -10.482 1.00 91.50 360 SER A O 1
ATOM 2676 N N . THR A 1 361 ? 25.892 -15.978 -9.169 1.00 90.62 361 THR A N 1
ATOM 2677 C CA . THR A 1 361 ? 24.859 -16.196 -10.191 1.00 90.62 361 THR A CA 1
ATOM 2678 C C . THR A 1 361 ? 23.875 -15.039 -10.265 1.00 90.62 361 THR A C 1
ATOM 2680 O O . THR A 1 361 ? 23.510 -14.440 -9.252 1.00 90.62 361 THR A O 1
ATOM 2683 N N . ARG A 1 362 ? 23.395 -14.746 -11.478 1.00 87.44 362 ARG A N 1
ATOM 2684 C CA . ARG A 1 362 ? 22.287 -13.817 -11.720 1.00 87.44 362 ARG A CA 1
ATOM 2685 C C . ARG A 1 362 ? 21.016 -14.606 -11.949 1.00 87.44 362 ARG A C 1
ATOM 2687 O O . ARG A 1 362 ? 20.896 -15.314 -12.943 1.00 87.44 362 ARG A O 1
ATOM 2694 N N . THR A 1 363 ? 20.078 -14.491 -11.022 1.00 79.44 363 THR A N 1
ATOM 2695 C CA . THR A 1 363 ? 18.866 -15.324 -11.028 1.00 79.44 363 THR A CA 1
ATOM 2696 C C . THR A 1 363 ? 17.598 -14.527 -11.305 1.00 79.44 363 THR A C 1
ATOM 2698 O O . THR A 1 363 ? 16.581 -15.123 -11.649 1.00 79.44 363 THR A O 1
ATOM 2701 N N . SER A 1 364 ? 17.616 -13.192 -11.165 1.00 84.31 364 SER A N 1
ATOM 2702 C CA . SER A 1 364 ? 16.421 -12.354 -11.349 1.00 84.31 364 SER A CA 1
ATOM 2703 C C . SER A 1 364 ? 16.756 -10.850 -11.383 1.00 84.31 364 SER A C 1
ATOM 2705 O O . SER A 1 364 ? 17.883 -10.495 -11.685 1.00 84.31 364 SER A O 1
ATOM 2707 N N . GLN A 1 365 ? 15.799 -9.960 -11.100 1.00 89.38 365 GLN A N 1
ATOM 2708 C CA . GLN A 1 365 ? 15.992 -8.517 -10.934 1.00 89.38 365 GLN A CA 1
ATOM 2709 C C . GLN A 1 365 ? 16.283 -8.114 -9.485 1.00 89.38 365 GLN A C 1
ATOM 2711 O O . GLN A 1 365 ? 15.761 -8.728 -8.545 1.00 89.38 365 GLN A O 1
ATOM 2716 N N . THR A 1 366 ? 17.061 -7.040 -9.312 1.00 92.88 366 THR A N 1
ATOM 2717 C CA . THR A 1 366 ? 17.200 -6.340 -8.025 1.00 92.88 366 THR A CA 1
ATOM 2718 C C . THR A 1 366 ? 16.177 -5.219 -7.960 1.00 92.88 366 THR A C 1
ATOM 2720 O O . THR A 1 366 ? 16.178 -4.340 -8.816 1.00 92.88 366 THR A O 1
ATOM 2723 N N . TYR A 1 367 ? 15.339 -5.224 -6.925 1.00 94.19 367 TYR A N 1
ATOM 2724 C CA . TYR A 1 367 ? 14.356 -4.170 -6.696 1.00 94.19 367 TYR A CA 1
ATOM 2725 C C . TYR A 1 367 ? 14.815 -3.245 -5.582 1.00 94.19 367 TYR A C 1
ATOM 2727 O O . TYR A 1 367 ? 15.042 -3.703 -4.461 1.00 94.19 367 TYR A O 1
ATOM 2735 N N . PHE A 1 368 ? 14.883 -1.957 -5.885 1.00 95.88 368 PHE A N 1
ATOM 2736 C CA . PHE A 1 368 ? 15.015 -0.888 -4.907 1.00 95.88 368 PHE A CA 1
ATOM 2737 C C . PHE A 1 368 ? 13.641 -0.309 -4.605 1.00 95.88 368 PHE A C 1
ATOM 2739 O O . PHE A 1 368 ? 12.795 -0.213 -5.495 1.00 95.88 368 PHE A O 1
ATOM 2746 N N . ASP A 1 369 ? 13.399 0.034 -3.348 1.00 95.69 369 ASP A N 1
ATOM 2747 C CA . ASP A 1 369 ? 12.097 0.484 -2.875 1.00 95.69 369 ASP A CA 1
ATOM 2748 C C . ASP A 1 369 ? 12.230 1.779 -2.084 1.00 95.69 369 ASP A C 1
ATOM 2750 O O . ASP A 1 369 ? 12.883 1.819 -1.036 1.00 95.69 369 ASP A O 1
ATOM 2754 N N . GLY A 1 370 ? 11.583 2.818 -2.606 1.00 94.19 370 GLY A N 1
ATOM 2755 C CA . GLY A 1 370 ? 11.529 4.147 -2.020 1.00 94.19 370 GLY A CA 1
ATOM 2756 C C . GLY A 1 370 ? 10.581 4.252 -0.831 1.00 94.19 370 GLY A C 1
ATOM 2757 O O . GLY A 1 370 ? 10.510 5.322 -0.242 1.00 94.19 370 GLY A O 1
ATOM 2758 N N . LEU A 1 371 ? 9.860 3.182 -0.461 1.00 92.19 371 LEU A N 1
ATOM 2759 C CA . LEU A 1 371 ? 8.929 3.132 0.675 1.00 92.19 371 LEU A CA 1
ATOM 2760 C C . LEU A 1 371 ? 7.800 4.165 0.587 1.00 92.19 371 LEU A C 1
ATOM 2762 O O . LEU A 1 371 ? 7.394 4.756 1.584 1.00 92.19 371 LEU A O 1
ATOM 2766 N N . ASN A 1 372 ? 7.287 4.373 -0.625 1.00 88.31 372 ASN A N 1
ATOM 2767 C CA . ASN A 1 372 ? 6.368 5.459 -0.968 1.00 88.31 372 ASN A CA 1
ATOM 2768 C C . ASN A 1 372 ? 6.970 6.840 -0.697 1.00 88.31 372 ASN A C 1
ATOM 2770 O O . ASN A 1 372 ? 6.218 7.795 -0.587 1.00 88.31 372 ASN A O 1
ATOM 2774 N N . GLY A 1 373 ? 8.291 6.962 -0.598 1.00 84.69 373 GLY A N 1
ATOM 2775 C CA . GLY A 1 373 ? 9.020 8.219 -0.627 1.00 84.69 373 GLY A CA 1
ATOM 2776 C C . GLY A 1 373 ? 8.855 8.941 -1.964 1.00 84.69 373 GLY A C 1
ATOM 2777 O O . GLY A 1 373 ? 8.337 8.401 -2.942 1.00 84.69 373 GLY A O 1
ATOM 2778 N N . PHE A 1 374 ? 9.319 10.184 -2.013 1.00 87.56 374 PHE A N 1
ATOM 2779 C CA . PHE A 1 374 ? 9.491 10.878 -3.282 1.00 87.56 374 PHE A CA 1
ATOM 2780 C C . PHE A 1 374 ? 10.819 10.475 -3.951 1.00 87.56 374 PHE A C 1
ATOM 2782 O O . PHE A 1 374 ? 11.396 9.428 -3.657 1.00 87.56 374 PHE A O 1
ATOM 2789 N N . GLY A 1 375 ? 11.313 11.317 -4.854 1.00 92.94 375 GLY A N 1
ATOM 2790 C CA . GLY A 1 375 ? 12.630 11.184 -5.454 1.00 92.94 375 GLY A CA 1
ATOM 2791 C C . GLY A 1 375 ? 12.693 10.228 -6.639 1.00 92.94 375 GLY A C 1
ATOM 2792 O O . GLY A 1 375 ? 11.732 9.537 -6.986 1.00 92.94 375 GLY A O 1
ATOM 2793 N N . TYR A 1 376 ? 13.859 10.208 -7.274 1.00 94.25 376 TYR A N 1
ATOM 2794 C CA . TYR A 1 376 ? 14.137 9.352 -8.416 1.00 94.25 376 TYR A CA 1
ATOM 2795 C C . TYR A 1 376 ? 14.662 8.000 -7.956 1.00 94.25 376 TYR A C 1
ATOM 2797 O O . TYR A 1 376 ? 15.715 7.928 -7.321 1.00 94.25 376 TYR A O 1
ATOM 2805 N N . GLY A 1 377 ? 13.953 6.933 -8.333 1.00 93.06 377 GLY A N 1
ATOM 2806 C CA . GLY A 1 377 ? 14.394 5.562 -8.077 1.00 93.06 377 GLY A CA 1
ATOM 2807 C C . GL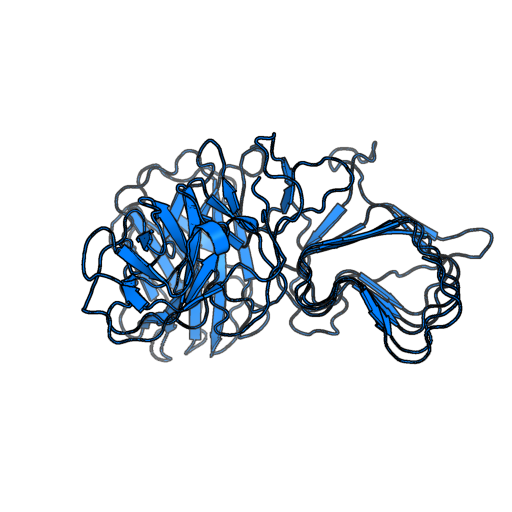Y A 1 377 ? 15.692 5.229 -8.797 1.00 93.06 377 GLY A C 1
ATOM 2808 O O . GLY A 1 377 ? 16.489 4.448 -8.291 1.00 93.06 377 GLY A O 1
ATOM 2809 N N . LEU A 1 378 ? 15.909 5.866 -9.945 1.00 93.50 378 LEU A N 1
ATOM 2810 C CA . LEU A 1 378 ? 17.175 5.937 -10.655 1.00 93.50 378 LEU A CA 1
ATOM 2811 C C . LEU A 1 378 ? 17.146 7.178 -11.549 1.00 93.50 378 LEU A C 1
ATOM 2813 O O . LEU A 1 378 ? 16.152 7.416 -12.242 1.00 93.50 378 LEU A O 1
ATOM 2817 N N . LEU A 1 379 ? 18.228 7.949 -11.521 1.00 93.38 379 LEU A N 1
ATOM 2818 C CA . LEU A 1 379 ? 18.486 9.055 -12.429 1.00 93.38 379 LEU A CA 1
ATOM 2819 C C . LEU A 1 379 ? 19.630 8.692 -13.383 1.00 93.38 379 LEU A C 1
ATOM 2821 O O . LEU A 1 379 ? 20.719 8.316 -12.947 1.00 93.38 379 LEU A O 1
ATOM 2825 N N . ILE A 1 380 ? 19.394 8.867 -14.681 1.00 90.56 380 ILE A N 1
ATOM 2826 C CA . ILE A 1 380 ? 20.456 8.948 -15.685 1.00 90.56 380 ILE A CA 1
ATOM 2827 C C . ILE A 1 380 ? 20.460 10.364 -16.229 1.00 90.56 380 ILE A C 1
ATOM 2829 O O . ILE A 1 380 ? 19.531 10.751 -16.934 1.00 90.56 380 ILE A O 1
ATOM 2833 N N . ASN A 1 381 ? 21.493 11.128 -15.890 1.00 89.88 381 ASN A N 1
ATOM 2834 C CA . ASN A 1 381 ? 21.602 12.528 -16.263 1.00 89.88 381 ASN A CA 1
ATOM 2835 C C . ASN A 1 381 ? 22.904 12.771 -17.026 1.00 89.88 381 ASN A C 1
ATOM 2837 O O . ASN A 1 381 ? 23.981 12.696 -16.436 1.00 89.88 381 ASN A O 1
ATOM 2841 N N . THR A 1 382 ? 22.830 13.077 -18.324 1.00 87.62 382 THR A N 1
ATOM 2842 C CA . THR A 1 382 ? 24.009 13.366 -19.178 1.00 87.62 382 THR A CA 1
ATOM 2843 C C . THR A 1 382 ? 25.011 12.216 -19.323 1.00 87.62 382 THR A C 1
ATOM 2845 O O . THR A 1 382 ? 26.178 12.435 -19.650 1.00 87.62 382 THR A O 1
ATOM 2848 N N . LYS A 1 383 ? 24.572 10.971 -19.094 1.00 89.44 383 LYS A N 1
ATOM 2849 C CA . LYS A 1 383 ? 25.408 9.768 -19.224 1.00 89.44 383 LYS A CA 1
ATOM 2850 C C . LYS A 1 383 ? 25.055 9.018 -20.506 1.00 89.44 383 LYS A C 1
ATOM 2852 O O . LYS A 1 383 ? 23.894 8.688 -20.743 1.00 89.44 383 LYS A O 1
ATOM 2857 N N . ASN A 1 384 ? 26.081 8.732 -21.304 1.00 88.69 384 ASN A N 1
ATOM 2858 C CA . ASN A 1 384 ? 25.977 8.026 -22.580 1.00 88.69 384 ASN A CA 1
ATOM 2859 C C . ASN A 1 384 ? 26.630 6.643 -22.488 1.00 88.69 384 ASN A C 1
ATOM 2861 O O . ASN A 1 384 ? 27.550 6.444 -21.693 1.00 88.69 384 ASN A O 1
ATOM 2865 N N . TYR A 1 385 ? 26.200 5.725 -23.352 1.00 89.56 385 TYR A N 1
ATOM 2866 C CA . TYR A 1 385 ? 26.754 4.379 -23.490 1.00 89.56 385 TYR A CA 1
ATOM 2867 C C . TYR A 1 385 ? 26.707 3.602 -22.169 1.00 89.56 385 TYR A C 1
ATOM 2869 O O . TYR A 1 385 ? 27.728 3.111 -21.684 1.00 89.56 385 TYR A O 1
ATOM 2877 N N . VAL A 1 386 ? 25.525 3.552 -21.553 1.00 90.94 386 VAL A N 1
ATOM 2878 C CA . VAL A 1 386 ? 25.277 2.893 -20.269 1.00 90.94 386 VAL A CA 1
ATOM 2879 C C . VAL A 1 386 ? 24.263 1.772 -20.441 1.00 90.94 386 VAL A C 1
ATOM 2881 O O . VAL A 1 386 ? 23.104 2.012 -20.762 1.00 90.94 386 VAL A O 1
ATOM 2884 N N . ASN A 1 387 ? 24.655 0.547 -20.120 1.00 90.69 387 ASN A N 1
ATOM 2885 C CA . ASN A 1 387 ? 23.735 -0.582 -20.090 1.00 90.69 387 ASN A CA 1
ATOM 2886 C C . ASN A 1 387 ? 23.215 -0.799 -18.670 1.00 90.69 387 ASN A C 1
ATOM 2888 O O . ASN A 1 387 ? 23.995 -0.841 -17.719 1.00 90.69 387 ASN A O 1
ATOM 2892 N N . ILE A 1 388 ? 21.902 -0.955 -18.525 1.00 90.94 388 ILE A N 1
ATOM 2893 C CA . ILE A 1 388 ? 21.227 -1.203 -17.252 1.00 90.94 388 ILE A CA 1
ATOM 2894 C C . ILE A 1 388 ? 20.423 -2.482 -17.359 1.00 90.94 388 ILE A C 1
ATOM 2896 O O . ILE A 1 388 ? 19.370 -2.531 -17.990 1.00 90.94 388 ILE A O 1
ATOM 2900 N N . ASN A 1 389 ? 20.890 -3.514 -16.672 1.00 90.00 389 ASN A N 1
ATOM 2901 C CA . ASN A 1 389 ? 20.314 -4.841 -16.783 1.00 90.00 389 ASN A CA 1
ATOM 2902 C C . ASN A 1 389 ? 19.735 -5.303 -15.453 1.00 90.00 389 ASN A C 1
ATOM 2904 O O . ASN A 1 389 ? 20.426 -5.303 -14.438 1.00 90.00 389 ASN A O 1
ATOM 2908 N N . ASN A 1 390 ? 18.492 -5.793 -15.486 1.00 90.56 390 ASN A N 1
ATOM 2909 C CA . ASN A 1 390 ? 17.783 -6.400 -14.355 1.00 90.56 390 ASN A CA 1
ATOM 2910 C C . ASN A 1 390 ? 17.491 -5.437 -13.190 1.00 90.56 390 ASN A C 1
ATOM 2912 O O . ASN A 1 390 ? 17.458 -5.849 -12.025 1.00 90.56 390 ASN A O 1
ATOM 2916 N N . PHE A 1 391 ? 17.267 -4.161 -13.500 1.00 92.62 391 PHE A N 1
ATOM 2917 C CA . PHE A 1 391 ? 16.934 -3.138 -12.515 1.00 92.62 391 PHE A CA 1
ATOM 2918 C C . PHE A 1 391 ? 15.422 -3.063 -12.269 1.00 92.62 391 PHE A C 1
ATOM 2920 O O . PHE A 1 391 ? 14.628 -3.051 -13.210 1.00 92.62 391 PHE A O 1
ATOM 2927 N N . GLY A 1 392 ? 15.035 -2.967 -10.998 1.00 93.94 392 GLY A N 1
ATOM 2928 C CA . GLY A 1 392 ? 13.671 -2.721 -10.554 1.00 93.94 392 GLY A CA 1
ATOM 2929 C C . GLY A 1 392 ? 13.600 -1.519 -9.611 1.00 93.94 392 GLY A C 1
ATOM 2930 O O . GLY A 1 392 ? 14.338 -1.461 -8.628 1.00 93.94 392 GLY A O 1
ATOM 2931 N N . ALA A 1 393 ? 12.681 -0.590 -9.859 1.00 94.31 393 ALA A N 1
ATOM 2932 C CA . ALA A 1 393 ? 12.363 0.516 -8.956 1.00 94.31 393 ALA A CA 1
ATOM 2933 C C . ALA A 1 393 ? 10.914 0.421 -8.488 1.00 94.31 393 ALA A C 1
ATOM 2935 O O . ALA A 1 393 ? 10.007 0.203 -9.290 1.00 94.31 393 ALA A O 1
ATOM 2936 N N . VAL A 1 394 ? 10.696 0.593 -7.189 1.00 93.81 394 VAL A N 1
ATOM 2937 C CA . VAL A 1 394 ? 9.394 0.442 -6.545 1.00 93.81 394 VAL A CA 1
ATOM 2938 C C . VAL A 1 394 ? 9.107 1.656 -5.666 1.00 93.81 394 VAL A C 1
ATOM 2940 O O . VAL A 1 394 ? 9.941 2.023 -4.846 1.00 93.81 394 VAL A O 1
ATOM 2943 N N . ARG A 1 395 ? 7.905 2.234 -5.774 1.00 92.44 395 ARG A N 1
ATOM 2944 C CA . ARG A 1 395 ? 7.400 3.258 -4.838 1.00 92.44 395 ARG A CA 1
ATOM 2945 C C . ARG A 1 395 ? 8.295 4.509 -4.707 1.00 92.44 395 ARG A C 1
ATOM 2947 O O . ARG A 1 395 ? 8.509 5.004 -3.601 1.00 92.44 395 ARG A O 1
ATOM 2954 N N . TYR A 1 396 ? 8.799 5.004 -5.834 1.00 92.81 396 TYR A N 1
ATOM 2955 C CA . TYR A 1 396 ? 9.469 6.306 -5.964 1.00 92.81 396 TYR A CA 1
ATOM 2956 C C . TYR A 1 396 ? 8.536 7.337 -6.604 1.00 92.81 396 TYR A C 1
ATOM 2958 O O . TYR A 1 396 ? 7.406 7.014 -6.967 1.00 92.81 396 TYR A O 1
ATOM 2966 N N . ASP A 1 397 ? 9.003 8.565 -6.848 1.00 91.38 397 ASP A N 1
ATOM 2967 C CA . ASP A 1 397 ? 8.256 9.459 -7.734 1.00 91.38 397 ASP A CA 1
ATOM 2968 C C . ASP A 1 397 ? 8.271 8.979 -9.188 1.00 91.38 397 ASP A C 1
ATOM 2970 O O . ASP A 1 397 ? 7.224 8.947 -9.847 1.00 91.38 397 ASP A O 1
ATOM 2974 N N . ARG A 1 398 ? 9.466 8.615 -9.669 1.00 92.19 398 ARG A N 1
ATOM 2975 C CA . ARG A 1 398 ? 9.714 8.057 -11.003 1.00 92.19 398 ARG A CA 1
ATOM 2976 C C . ARG A 1 398 ? 11.106 7.444 -11.133 1.00 92.19 398 ARG A C 1
ATOM 2978 O O . ARG A 1 398 ? 11.998 7.744 -10.343 1.00 92.19 398 ARG A O 1
ATOM 2985 N N . VAL A 1 399 ? 11.319 6.656 -12.181 1.00 92.81 399 VAL A N 1
ATOM 2986 C CA . VAL A 1 399 ? 12.647 6.468 -12.785 1.00 92.81 399 VAL A CA 1
ATOM 2987 C C . VAL A 1 399 ? 12.818 7.530 -13.865 1.00 92.81 399 VAL A C 1
ATOM 2989 O O . VAL A 1 399 ? 11.904 7.722 -14.666 1.00 92.81 399 VAL A O 1
ATOM 2992 N N . ARG A 1 400 ? 13.953 8.235 -13.893 1.00 91.56 400 ARG A N 1
ATOM 2993 C CA . ARG A 1 400 ? 14.143 9.384 -14.781 1.00 91.56 400 ARG A CA 1
ATOM 2994 C C . ARG A 1 400 ? 15.393 9.263 -15.641 1.00 91.56 400 ARG A C 1
ATOM 2996 O O . ARG A 1 400 ? 16.492 9.042 -15.141 1.00 91.56 400 ARG A O 1
ATOM 3003 N N . PHE A 1 401 ? 15.215 9.518 -16.929 1.00 88.50 401 PHE A N 1
ATOM 3004 C CA . PHE A 1 401 ? 16.280 9.626 -17.909 1.00 88.50 401 PHE A CA 1
ATOM 3005 C C . PHE A 1 401 ? 16.237 11.039 -18.509 1.00 88.50 401 PHE A C 1
ATOM 3007 O O . PHE A 1 401 ? 15.233 11.427 -19.112 1.00 88.50 401 PHE A O 1
ATOM 3014 N N . THR A 1 402 ? 17.296 11.830 -18.314 1.00 83.88 402 THR A N 1
ATOM 3015 C CA . THR A 1 402 ? 17.405 13.221 -18.790 1.00 83.88 402 THR A CA 1
ATOM 3016 C C . THR A 1 402 ? 18.653 13.445 -19.629 1.00 83.88 402 THR A C 1
ATOM 3018 O O . THR A 1 402 ? 19.700 12.883 -19.324 1.00 83.88 402 THR A O 1
ATOM 3021 N N . THR A 1 403 ? 18.513 14.295 -20.658 1.00 68.25 403 THR A N 1
ATOM 3022 C CA . THR A 1 403 ? 19.562 14.940 -21.477 1.00 68.25 403 THR A CA 1
ATOM 3023 C C . THR A 1 403 ? 20.741 14.052 -21.890 1.00 68.25 403 THR A C 1
ATOM 3025 O O . THR A 1 403 ? 21.574 13.732 -21.058 1.00 68.25 403 THR A O 1
ATOM 3028 N N . SER A 1 404 ? 20.822 13.738 -23.192 1.00 59.50 404 SER A N 1
ATOM 3029 C CA . SER A 1 404 ? 21.850 12.939 -23.896 1.00 59.50 404 SER A CA 1
ATOM 3030 C C . SER A 1 404 ? 22.195 11.571 -23.289 1.00 59.50 404 SER A C 1
ATOM 3032 O O . SER A 1 404 ? 23.018 11.427 -22.387 1.00 59.50 404 SER A O 1
ATOM 3034 N N . SER A 1 405 ? 21.591 10.553 -23.895 1.00 58.41 405 SER A N 1
ATOM 3035 C CA . SER A 1 405 ? 21.840 9.131 -23.675 1.00 58.41 405 SER A CA 1
ATOM 3036 C C . SER A 1 405 ? 21.919 8.428 -25.029 1.00 58.41 405 SER A C 1
ATOM 3038 O O . SER A 1 405 ? 20.924 8.016 -25.610 1.00 58.41 405 SER A O 1
ATOM 3040 N N . PHE A 1 406 ? 23.118 8.348 -25.587 1.00 60.34 406 PHE A N 1
ATOM 3041 C CA . PHE A 1 406 ? 23.400 7.518 -26.752 1.00 60.34 406 PHE A CA 1
ATOM 3042 C C . PHE A 1 406 ? 23.519 6.056 -26.300 1.00 60.34 406 PHE A C 1
ATOM 3044 O O . PHE A 1 406 ? 24.340 5.775 -25.431 1.00 60.34 406 PHE A O 1
ATOM 3051 N N . GLN A 1 407 ? 22.751 5.136 -26.897 1.00 63.31 407 GLN A N 1
ATOM 3052 C CA . GLN A 1 407 ? 22.878 3.680 -26.710 1.00 63.31 407 GLN A CA 1
ATOM 3053 C C . GLN A 1 407 ? 22.819 3.193 -25.250 1.00 63.31 407 GLN A C 1
ATOM 3055 O O . GLN A 1 407 ? 23.709 2.466 -24.807 1.00 63.31 407 GLN A O 1
ATOM 3060 N N . ASN A 1 408 ? 21.771 3.542 -24.499 1.00 64.81 408 ASN A N 1
ATOM 3061 C CA . ASN A 1 408 ? 21.503 2.825 -23.252 1.00 64.81 408 ASN A CA 1
ATOM 3062 C C . ASN A 1 408 ? 20.650 1.585 -23.532 1.00 64.81 408 ASN A C 1
ATOM 3064 O O . ASN A 1 408 ? 19.570 1.728 -24.106 1.00 64.81 408 ASN A O 1
ATOM 3068 N N . HIS A 1 409 ? 21.147 0.403 -23.150 1.00 67.38 409 HIS A N 1
ATOM 3069 C CA . HIS A 1 409 ? 20.476 -0.890 -23.333 1.00 67.38 409 HIS A CA 1
ATOM 3070 C C . HIS A 1 409 ? 19.988 -1.473 -22.006 1.00 67.38 409 HIS A C 1
ATOM 3072 O O . HIS A 1 409 ? 20.648 -1.309 -20.980 1.00 67.38 409 HIS A O 1
ATOM 3078 N N . GLY A 1 410 ? 18.878 -2.214 -22.040 1.00 72.62 410 GLY A N 1
ATOM 3079 C CA . GLY A 1 410 ? 18.624 -3.258 -21.047 1.00 72.62 410 GLY A CA 1
ATOM 3080 C C . GLY A 1 410 ? 17.199 -3.382 -20.502 1.00 72.62 410 GLY A C 1
ATOM 3081 O O . GLY A 1 410 ? 16.219 -2.929 -21.100 1.00 72.62 410 GLY A O 1
ATOM 3082 N N . PHE A 1 411 ? 17.100 -4.095 -19.376 1.00 81.62 411 PHE A N 1
ATOM 3083 C CA . PHE A 1 411 ? 15.854 -4.461 -18.698 1.00 81.62 411 PHE A CA 1
ATOM 3084 C C . PHE A 1 411 ? 15.606 -3.529 -17.510 1.00 81.62 411 PHE A C 1
ATOM 3086 O O . PHE A 1 411 ? 16.340 -3.579 -16.515 1.00 81.62 411 PHE A O 1
ATOM 3093 N N . ILE A 1 412 ? 14.534 -2.739 -17.590 1.00 85.38 412 ILE A N 1
ATOM 3094 C CA . ILE A 1 412 ? 14.109 -1.813 -16.536 1.00 85.38 412 ILE A CA 1
ATOM 3095 C C . ILE A 1 412 ? 12.649 -2.085 -16.185 1.00 85.38 412 ILE A C 1
ATOM 3097 O O . ILE A 1 412 ? 11.761 -2.027 -17.038 1.00 85.38 412 ILE A O 1
ATOM 3101 N N . GLU A 1 413 ? 12.392 -2.332 -14.904 1.00 87.69 413 GLU A N 1
ATOM 3102 C CA . GLU A 1 413 ? 11.047 -2.463 -14.358 1.00 87.69 413 GLU A CA 1
ATOM 3103 C C . GLU A 1 413 ? 10.763 -1.357 -13.340 1.00 87.69 413 GLU A C 1
ATOM 3105 O O . GLU A 1 413 ? 11.558 -1.084 -12.444 1.00 87.69 413 GLU A O 1
ATOM 3110 N N . SER A 1 414 ? 9.612 -0.704 -13.484 1.00 82.75 414 SER A N 1
ATOM 3111 C CA . SER A 1 414 ? 9.188 0.381 -12.610 1.00 82.75 414 SER A CA 1
ATOM 3112 C C . SER A 1 414 ? 7.768 0.179 -12.099 1.00 82.75 414 SER A C 1
ATOM 3114 O O . SER A 1 414 ? 6.807 0.103 -12.871 1.00 82.75 414 SER A O 1
ATOM 3116 N N . ILE A 1 415 ? 7.625 0.142 -10.779 1.00 81.38 415 ILE A N 1
ATOM 3117 C CA . ILE A 1 415 ? 6.420 -0.325 -10.106 1.00 81.38 415 ILE A CA 1
ATOM 3118 C C . ILE A 1 415 ? 5.943 0.702 -9.077 1.00 81.38 415 ILE A C 1
ATOM 3120 O O . ILE A 1 415 ? 6.695 1.132 -8.209 1.00 81.38 415 ILE A O 1
ATOM 3124 N N . ASN A 1 416 ? 4.648 1.012 -9.087 1.00 83.38 416 ASN A N 1
ATOM 3125 C CA . ASN A 1 416 ? 3.987 1.799 -8.039 1.00 83.38 416 ASN A CA 1
ATOM 3126 C C . ASN A 1 416 ? 4.550 3.207 -7.799 1.00 83.38 416 ASN A C 1
ATOM 3128 O O . ASN A 1 416 ? 4.478 3.718 -6.682 1.00 83.38 416 ASN A O 1
ATOM 3132 N N . ASN A 1 417 ? 5.115 3.838 -8.822 1.00 83.50 417 ASN A N 1
ATOM 3133 C CA . ASN A 1 417 ? 5.632 5.189 -8.702 1.00 83.50 417 ASN A CA 1
ATOM 3134 C C . ASN A 1 417 ? 4.523 6.239 -8.736 1.00 83.50 417 ASN A C 1
ATOM 3136 O O . ASN A 1 417 ? 3.455 6.049 -9.336 1.00 83.50 417 ASN A O 1
ATOM 3140 N N . THR A 1 418 ? 4.791 7.370 -8.088 1.00 84.81 418 THR A N 1
ATOM 3141 C CA . THR A 1 418 ? 3.750 8.336 -7.747 1.00 84.81 418 THR A CA 1
ATOM 3142 C C . THR A 1 418 ? 3.362 9.267 -8.879 1.00 84.81 418 THR A C 1
ATOM 3144 O O . THR A 1 418 ? 2.200 9.662 -8.932 1.00 84.81 418 THR A O 1
ATOM 3147 N N . SER A 1 419 ? 4.279 9.565 -9.802 1.00 87.38 419 SER A N 1
ATOM 3148 C CA . SER A 1 419 ? 3.991 10.375 -10.993 1.00 87.38 419 SER A CA 1
ATOM 3149 C C . SER A 1 419 ? 4.088 9.558 -12.279 1.00 87.38 419 SER A C 1
ATOM 3151 O O . SER A 1 419 ? 3.132 9.492 -13.058 1.00 87.38 419 SER A O 1
ATOM 3153 N N . TYR A 1 420 ? 5.235 8.911 -12.491 1.00 90.06 420 TYR A N 1
ATOM 3154 C CA . TYR A 1 420 ? 5.537 8.155 -13.704 1.00 90.06 420 TYR A CA 1
ATOM 3155 C C . TYR A 1 420 ? 6.295 6.886 -13.338 1.00 90.06 420 TYR A C 1
ATOM 3157 O O . TYR A 1 420 ? 7.127 6.907 -12.439 1.00 90.06 420 TYR A O 1
ATOM 3165 N N . GLY A 1 421 ? 6.060 5.785 -14.043 1.00 90.69 421 GLY A N 1
ATOM 3166 C CA . GLY A 1 421 ? 6.948 4.635 -13.978 1.00 90.69 421 GLY A CA 1
ATOM 3167 C C . GLY A 1 421 ? 8.318 5.056 -14.489 1.00 90.69 421 GLY A C 1
ATOM 3168 O O . GLY A 1 421 ? 9.272 5.172 -13.722 1.00 90.69 421 GLY A O 1
ATOM 3169 N N . ILE A 1 422 ? 8.373 5.390 -15.776 1.00 92.31 422 ILE A N 1
ATOM 3170 C CA . ILE A 1 422 ? 9.593 5.836 -16.443 1.00 92.31 422 ILE A CA 1
ATOM 3171 C C . ILE A 1 422 ? 9.334 7.157 -17.161 1.00 92.31 422 ILE A C 1
ATOM 3173 O O . ILE A 1 422 ? 8.408 7.263 -17.959 1.00 92.31 422 ILE A O 1
ATOM 3177 N N . ASP A 1 423 ? 10.174 8.145 -16.877 1.00 92.75 423 ASP A N 1
ATOM 3178 C CA . ASP A 1 423 ? 10.188 9.468 -17.493 1.00 92.75 423 ASP A CA 1
ATOM 3179 C C . ASP A 1 423 ? 11.415 9.586 -18.407 1.00 92.75 423 ASP A C 1
ATOM 3181 O O . ASP A 1 423 ? 12.559 9.551 -17.942 1.00 92.75 423 ASP A O 1
ATOM 3185 N N . LEU A 1 424 ? 11.157 9.666 -19.711 1.00 90.69 424 LEU A N 1
ATOM 3186 C CA . LEU A 1 424 ? 12.136 9.745 -20.787 1.00 90.69 424 LEU A CA 1
ATOM 3187 C C . LEU A 1 424 ? 12.092 11.150 -21.386 1.00 90.69 424 LEU A C 1
ATOM 3189 O O . LEU A 1 424 ? 11.294 11.434 -22.278 1.00 90.69 424 LEU A O 1
ATOM 3193 N N . SER A 1 425 ? 12.956 12.035 -20.897 1.00 89.12 425 SER A N 1
ATOM 3194 C CA . SER A 1 425 ? 12.998 13.437 -21.313 1.00 89.12 425 SER A CA 1
ATOM 3195 C C . SER A 1 425 ? 14.247 13.708 -22.147 1.00 89.12 425 SER A C 1
ATOM 3197 O O . SER A 1 425 ? 15.367 13.441 -21.697 1.00 89.12 425 SER A O 1
ATOM 3199 N N . THR A 1 426 ? 14.091 14.264 -23.356 1.00 88.44 426 THR A N 1
ATOM 3200 C CA . THR A 1 426 ? 15.195 14.611 -24.283 1.00 88.44 426 THR A CA 1
ATOM 3201 C C . THR A 1 426 ? 16.133 13.436 -24.637 1.00 88.44 426 THR A C 1
ATOM 3203 O O . THR A 1 426 ? 17.344 13.614 -24.775 1.00 88.44 426 THR A O 1
ATOM 3206 N N . GLN A 1 427 ? 15.593 12.216 -24.745 1.00 85.38 427 GLN A N 1
ATOM 3207 C CA . GLN A 1 427 ? 16.367 10.982 -24.971 1.00 85.38 427 GLN A CA 1
ATOM 3208 C C . GLN A 1 427 ? 16.503 10.667 -26.468 1.00 85.38 427 GLN A C 1
ATOM 3210 O O . GLN A 1 427 ? 15.496 10.627 -27.175 1.00 85.38 427 GLN A O 1
ATOM 3215 N N . ILE A 1 428 ? 17.719 10.420 -26.971 1.00 86.81 428 ILE A N 1
ATOM 3216 C CA . ILE A 1 428 ? 17.956 10.233 -28.413 1.00 86.81 428 ILE A CA 1
ATOM 3217 C C . ILE A 1 428 ? 18.798 8.986 -28.681 1.00 86.81 428 ILE A C 1
ATOM 3219 O O . ILE A 1 428 ? 19.871 8.858 -28.107 1.00 86.81 428 ILE A O 1
ATOM 3223 N N . ASN A 1 429 ? 18.368 8.128 -29.614 1.00 89.00 429 ASN A N 1
ATOM 3224 C CA . ASN A 1 429 ? 19.097 6.919 -30.035 1.00 89.00 429 ASN A CA 1
ATOM 3225 C C . ASN A 1 429 ? 19.321 5.881 -28.906 1.00 89.00 429 ASN A C 1
ATOM 3227 O O . ASN A 1 429 ? 20.405 5.299 -28.806 1.00 89.00 429 ASN A O 1
ATOM 3231 N N . ASN A 1 430 ? 18.323 5.644 -28.045 1.00 87.62 430 ASN A N 1
ATOM 3232 C CA . ASN A 1 430 ? 18.362 4.559 -27.050 1.00 87.62 430 ASN A CA 1
ATOM 3233 C C . ASN A 1 430 ? 17.727 3.270 -27.574 1.00 87.62 430 ASN A C 1
ATOM 3235 O O . ASN A 1 430 ? 16.852 3.315 -28.438 1.00 87.62 430 ASN A O 1
ATOM 3239 N N . VAL A 1 431 ? 18.120 2.130 -27.002 1.00 89.00 431 VAL A N 1
ATOM 3240 C CA . VAL A 1 431 ? 17.525 0.822 -27.299 1.00 89.00 431 VAL A CA 1
ATOM 3241 C C . VAL A 1 431 ? 17.028 0.204 -26.003 1.00 89.00 431 VAL A C 1
ATOM 3243 O O . VAL A 1 431 ? 17.798 -0.234 -25.163 1.00 89.00 431 VAL A O 1
ATOM 3246 N N . TYR A 1 432 ? 15.721 0.137 -25.832 1.00 89.38 432 TYR A N 1
ATOM 3247 C CA . TYR A 1 432 ? 15.110 -0.464 -24.662 1.00 89.38 432 TYR A CA 1
ATOM 3248 C C . TYR A 1 432 ? 14.710 -1.899 -24.980 1.00 89.38 432 TYR A C 1
ATOM 3250 O O . TYR A 1 432 ? 13.736 -2.134 -25.697 1.00 89.38 432 TYR A O 1
ATOM 3258 N N . ASP A 1 433 ? 15.453 -2.859 -24.431 1.00 89.75 433 ASP A N 1
ATOM 3259 C CA . ASP A 1 433 ? 15.188 -4.277 -24.671 1.00 89.75 433 ASP A CA 1
ATOM 3260 C C . ASP A 1 433 ? 13.866 -4.693 -24.043 1.00 89.75 433 ASP A C 1
ATOM 3262 O O . ASP A 1 433 ? 12.984 -5.228 -24.714 1.00 89.75 433 ASP A O 1
ATOM 3266 N N . VAL A 1 434 ? 13.709 -4.405 -22.751 1.00 89.38 434 VAL A N 1
ATOM 3267 C CA . VAL A 1 434 ? 12.459 -4.640 -22.037 1.00 89.38 434 VAL A CA 1
ATOM 3268 C C . VAL A 1 434 ? 12.217 -3.501 -21.061 1.00 89.38 434 VAL A C 1
ATOM 3270 O O . VAL A 1 434 ? 12.932 -3.350 -20.069 1.00 89.38 434 VAL A O 1
ATOM 3273 N N . ILE A 1 435 ? 11.149 -2.746 -21.300 1.00 90.31 435 ILE A N 1
ATOM 3274 C CA . ILE A 1 435 ? 10.596 -1.836 -20.303 1.00 90.31 435 ILE A CA 1
ATOM 3275 C C . ILE A 1 435 ? 9.313 -2.426 -19.743 1.00 90.31 435 ILE A C 1
ATOM 3277 O O . ILE A 1 435 ? 8.369 -2.723 -20.482 1.00 90.31 435 ILE A O 1
ATOM 3281 N N . LYS A 1 436 ? 9.250 -2.507 -18.414 1.00 91.25 436 LYS A N 1
ATOM 3282 C CA . LYS A 1 436 ? 8.026 -2.830 -17.690 1.00 91.25 436 LYS A CA 1
ATOM 3283 C C . LYS A 1 436 ? 7.605 -1.673 -16.799 1.00 91.25 436 LYS A C 1
ATOM 3285 O O . LYS A 1 436 ? 8.391 -1.177 -15.996 1.00 91.25 436 LYS A O 1
ATOM 3290 N N . THR A 1 437 ? 6.346 -1.265 -16.897 1.00 90.25 437 THR A N 1
ATOM 3291 C CA . THR A 1 437 ? 5.740 -0.332 -15.946 1.00 90.25 437 THR A CA 1
ATOM 3292 C C . THR A 1 437 ? 4.458 -0.923 -15.383 1.00 90.25 437 THR A C 1
ATOM 3294 O O . THR A 1 437 ? 3.569 -1.323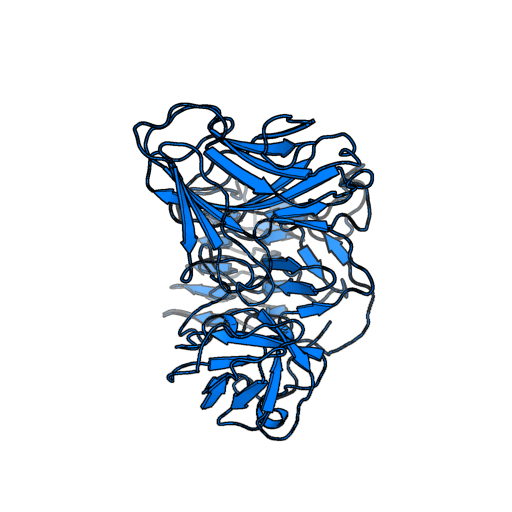 -16.136 1.00 90.25 437 THR A O 1
ATOM 3297 N N . CYS A 1 438 ? 4.360 -0.985 -14.056 1.00 88.06 438 CYS A N 1
ATOM 3298 C CA . CYS A 1 438 ? 3.197 -1.542 -13.379 1.00 88.06 438 CYS A CA 1
ATOM 3299 C C . CYS A 1 438 ? 2.664 -0.636 -12.280 1.00 88.06 438 CYS A C 1
ATOM 3301 O O . CYS A 1 438 ? 3.430 -0.131 -11.462 1.00 88.06 438 CYS A O 1
ATOM 3303 N N . CYS A 1 439 ? 1.342 -0.495 -12.194 1.00 85.94 439 CYS A N 1
ATOM 3304 C CA . CYS A 1 439 ? 0.692 0.183 -11.071 1.00 85.94 439 CYS A CA 1
ATOM 3305 C C . CYS A 1 439 ? 1.176 1.623 -10.828 1.00 85.94 439 CYS A C 1
ATOM 3307 O O . CYS A 1 439 ? 1.099 2.081 -9.700 1.00 85.94 439 CYS A O 1
ATOM 3309 N N . ASN A 1 440 ? 1.684 2.349 -11.824 1.00 86.44 440 ASN A N 1
ATOM 3310 C CA . ASN A 1 440 ? 2.123 3.740 -11.651 1.00 86.44 440 ASN A CA 1
ATOM 3311 C C . ASN A 1 440 ? 0.965 4.715 -11.922 1.00 86.44 440 ASN A C 1
ATOM 3313 O O . ASN A 1 440 ? -0.035 4.339 -12.539 1.00 86.44 440 ASN A O 1
ATOM 3317 N N . ALA A 1 441 ? 1.098 5.988 -11.534 1.00 83.88 441 ALA A N 1
ATOM 3318 C CA . ALA A 1 441 ? 0.128 7.009 -11.954 1.00 83.88 441 ALA A CA 1
ATOM 3319 C C . ALA A 1 441 ? 0.066 7.142 -13.493 1.00 83.88 441 ALA A C 1
ATOM 3321 O O . ALA A 1 441 ? -1.015 7.139 -14.091 1.00 83.88 441 ALA A O 1
ATOM 3322 N N . ASN A 1 442 ? 1.234 7.141 -14.132 1.00 86.94 442 ASN A N 1
ATOM 3323 C CA . ASN A 1 442 ? 1.435 6.977 -15.570 1.00 86.94 442 ASN A CA 1
ATOM 3324 C C . ASN A 1 442 ? 2.551 5.951 -15.787 1.00 86.94 442 ASN A C 1
ATOM 3326 O O . ASN A 1 442 ? 3.488 5.919 -15.001 1.00 86.94 442 ASN A O 1
ATOM 3330 N N . GLY A 1 443 ? 2.476 5.123 -16.825 1.00 90.56 443 GLY A N 1
ATOM 3331 C CA . GLY A 1 443 ? 3.494 4.122 -17.141 1.00 90.56 443 GLY A CA 1
ATOM 3332 C C . GLY A 1 443 ? 4.774 4.754 -17.677 1.00 90.56 443 GLY A C 1
ATOM 3333 O O . GLY A 1 443 ? 5.621 5.196 -16.903 1.00 90.56 443 GLY A O 1
ATOM 3334 N N . ILE A 1 444 ? 4.917 4.786 -18.999 1.00 92.25 444 ILE A N 1
ATOM 3335 C CA . ILE A 1 444 ? 6.045 5.413 -19.695 1.00 92.25 444 ILE A CA 1
ATOM 3336 C C . ILE A 1 444 ? 5.613 6.797 -20.177 1.00 92.25 444 ILE A C 1
ATOM 3338 O O . ILE A 1 444 ? 4.575 6.937 -20.825 1.00 92.25 444 ILE A O 1
ATOM 3342 N N . PHE A 1 445 ? 6.408 7.812 -19.866 1.00 91.69 445 PHE A N 1
ATOM 3343 C CA . PHE A 1 445 ? 6.197 9.188 -20.287 1.00 91.69 445 PHE A CA 1
ATOM 3344 C C . PHE A 1 445 ? 7.375 9.663 -21.126 1.00 91.69 445 PHE A C 1
ATOM 3346 O O . PHE A 1 445 ? 8.506 9.673 -20.647 1.00 91.69 445 PHE A O 1
ATOM 3353 N N . HIS A 1 446 ? 7.104 10.054 -22.368 1.00 88.94 446 HIS A N 1
ATOM 3354 C CA . HIS A 1 446 ? 8.076 10.724 -23.223 1.00 88.94 446 HIS A CA 1
ATOM 3355 C C . HIS A 1 446 ? 7.862 12.226 -23.157 1.00 88.94 446 HIS A C 1
ATOM 3357 O O . HIS A 1 446 ? 6.785 12.718 -23.504 1.00 88.94 446 HIS A O 1
ATOM 3363 N N . ASP A 1 447 ? 8.908 12.934 -22.749 1.00 84.19 447 ASP A N 1
ATOM 3364 C CA . ASP A 1 447 ? 8.941 14.387 -22.728 1.00 84.19 447 ASP A CA 1
ATOM 3365 C C . ASP A 1 447 ? 9.813 14.957 -23.861 1.00 84.19 447 ASP A C 1
ATOM 3367 O O . ASP A 1 447 ? 10.552 14.217 -24.528 1.00 84.19 447 ASP A O 1
ATOM 3371 N N . PHE A 1 448 ? 9.699 16.272 -24.078 1.00 81.81 448 PHE A N 1
ATOM 3372 C CA . PHE A 1 448 ? 10.188 17.018 -25.244 1.00 81.81 448 PHE A CA 1
ATOM 3373 C C . PHE A 1 448 ? 11.509 16.507 -25.844 1.00 81.81 448 PHE A C 1
ATOM 3375 O O . PHE A 1 448 ? 12.517 16.363 -25.157 1.00 81.81 448 PHE A O 1
ATOM 3382 N N . GLY A 1 449 ? 11.516 16.301 -27.165 1.00 81.38 449 GLY A N 1
ATOM 3383 C CA . GLY A 1 449 ? 12.734 16.038 -27.943 1.00 81.38 449 GLY A CA 1
ATOM 3384 C C . GLY A 1 449 ? 13.243 14.595 -27.919 1.00 81.38 449 GLY A C 1
ATOM 3385 O O . GLY A 1 449 ? 14.343 14.341 -28.412 1.00 81.38 449 GLY A O 1
ATOM 3386 N N . SER A 1 450 ? 12.475 13.648 -27.375 1.00 86.69 450 SER A N 1
ATOM 3387 C CA . SER A 1 450 ? 12.859 12.235 -27.408 1.00 86.69 450 SER A CA 1
ATOM 3388 C C . SER A 1 450 ? 12.694 11.633 -28.814 1.00 86.69 450 SER A C 1
ATOM 3390 O O . SER A 1 450 ? 11.579 11.562 -29.340 1.00 86.69 450 SER A O 1
ATOM 3392 N N . SER A 1 451 ? 13.787 11.199 -29.447 1.00 88.25 451 SER A N 1
ATOM 3393 C CA . SER A 1 451 ? 13.786 10.767 -30.855 1.00 88.25 451 SER A CA 1
ATOM 3394 C C . SER A 1 451 ? 14.667 9.553 -31.147 1.00 88.25 451 SER A C 1
ATOM 3396 O O . SER A 1 451 ? 15.622 9.278 -30.428 1.00 88.25 451 SER A O 1
ATOM 3398 N N . ASN A 1 452 ? 14.352 8.817 -32.217 1.00 89.62 452 ASN A N 1
ATOM 3399 C CA . ASN A 1 452 ? 15.118 7.648 -32.678 1.00 89.62 452 ASN A CA 1
ATOM 3400 C C . ASN A 1 452 ? 15.342 6.551 -31.612 1.00 89.62 452 ASN A C 1
ATOM 3402 O O . ASN A 1 452 ? 16.319 5.808 -31.688 1.00 89.62 452 ASN A O 1
ATOM 3406 N N . ASN A 1 453 ? 14.491 6.452 -30.592 1.00 88.19 453 ASN A N 1
ATOM 3407 C CA . ASN A 1 453 ? 14.578 5.370 -29.618 1.00 88.19 453 ASN A CA 1
ATOM 3408 C C . ASN A 1 453 ? 13.896 4.113 -30.172 1.00 88.19 453 ASN A C 1
ATOM 3410 O O . ASN A 1 453 ? 12.885 4.203 -30.872 1.00 88.19 453 ASN A O 1
ATOM 3414 N N . ILE A 1 454 ? 14.439 2.946 -29.845 1.00 90.44 454 ILE A N 1
ATOM 3415 C CA . ILE A 1 454 ? 13.914 1.636 -30.229 1.00 90.44 454 ILE A CA 1
ATOM 3416 C C . ILE A 1 454 ? 13.405 0.948 -28.968 1.00 90.44 454 ILE A C 1
ATOM 3418 O O . ILE A 1 454 ? 14.130 0.860 -27.981 1.00 90.44 454 ILE A O 1
ATOM 3422 N N . TYR A 1 455 ? 12.175 0.449 -28.999 1.00 91.56 455 TYR A N 1
ATOM 3423 C CA . TYR A 1 455 ? 11.588 -0.344 -27.928 1.00 91.56 455 TYR A CA 1
ATOM 3424 C C . TYR A 1 455 ? 11.362 -1.760 -28.446 1.00 91.56 455 TYR A C 1
ATOM 3426 O O . TYR A 1 455 ? 10.461 -1.985 -29.238 1.00 91.56 455 TYR A O 1
ATOM 3434 N N . ASN A 1 456 ? 12.168 -2.723 -28.001 1.00 92.38 456 ASN A N 1
ATOM 3435 C CA . ASN A 1 456 ? 12.023 -4.113 -28.442 1.00 92.38 456 ASN A CA 1
ATOM 3436 C C . ASN A 1 456 ? 10.832 -4.798 -27.754 1.00 92.38 456 ASN A C 1
ATOM 3438 O O . ASN A 1 456 ? 10.162 -5.645 -28.344 1.00 92.38 456 ASN A O 1
ATOM 3442 N N . LYS A 1 457 ? 10.566 -4.446 -26.488 1.00 91.75 457 LYS A N 1
ATOM 3443 C CA . LYS A 1 457 ? 9.418 -4.948 -25.728 1.00 91.75 457 LYS A CA 1
ATOM 3444 C C . LYS A 1 457 ? 8.941 -3.933 -24.696 1.00 91.75 457 LYS A C 1
ATOM 3446 O O . LYS A 1 457 ? 9.687 -3.525 -23.804 1.00 91.75 457 LYS A O 1
ATOM 3451 N N . ILE A 1 458 ? 7.655 -3.599 -24.768 1.00 91.06 458 ILE A N 1
ATOM 3452 C CA . ILE A 1 458 ? 6.971 -2.748 -23.793 1.00 91.06 458 ILE A CA 1
ATOM 3453 C C . ILE A 1 458 ? 5.886 -3.552 -23.084 1.00 91.06 458 ILE A C 1
ATOM 3455 O O . ILE A 1 458 ? 4.999 -4.120 -23.716 1.00 91.06 458 ILE A O 1
ATOM 3459 N N . ILE A 1 459 ? 5.919 -3.539 -21.753 1.00 90.38 459 ILE A N 1
ATOM 3460 C CA . ILE A 1 459 ? 4.852 -4.071 -20.909 1.00 90.38 459 ILE A CA 1
ATOM 3461 C C . ILE A 1 459 ? 4.365 -2.943 -20.003 1.00 90.38 459 ILE A C 1
ATOM 3463 O O . ILE A 1 459 ? 5.097 -2.459 -19.143 1.00 90.38 459 ILE A O 1
ATOM 3467 N N . THR A 1 460 ? 3.121 -2.507 -20.186 1.00 88.19 460 THR A N 1
ATOM 3468 C CA . THR A 1 460 ? 2.502 -1.494 -19.318 1.00 88.19 460 THR A CA 1
ATOM 3469 C C . THR A 1 460 ? 1.193 -2.047 -18.775 1.00 88.19 460 THR A C 1
ATOM 3471 O O . THR A 1 460 ? 0.278 -2.334 -19.542 1.00 88.19 460 THR A O 1
ATOM 3474 N N . ILE A 1 461 ? 1.120 -2.281 -17.462 1.00 83.44 461 ILE A N 1
ATOM 3475 C CA . ILE A 1 461 ? -0.005 -2.992 -16.838 1.00 83.44 461 ILE A CA 1
ATOM 3476 C C . ILE A 1 461 ? -0.493 -2.227 -15.611 1.00 83.44 461 ILE A C 1
ATOM 3478 O O . ILE A 1 461 ? 0.282 -1.822 -14.752 1.00 83.44 461 ILE A O 1
ATOM 3482 N N . GLY A 1 462 ? -1.805 -2.024 -15.504 1.00 75.50 462 GLY A N 1
ATOM 3483 C CA . GLY A 1 462 ? -2.421 -1.458 -14.302 1.00 75.50 462 GLY A CA 1
ATOM 3484 C C . GLY A 1 462 ? -1.965 -0.052 -13.915 1.00 75.50 462 GLY A C 1
ATOM 3485 O O . GLY A 1 462 ? -2.173 0.346 -12.770 1.00 75.50 462 GLY A O 1
ATOM 3486 N N . ASN A 1 463 ? -1.371 0.705 -14.842 1.00 80.75 463 ASN A N 1
ATOM 3487 C CA . ASN A 1 463 ? -1.146 2.134 -14.653 1.00 80.75 463 ASN A CA 1
ATOM 3488 C C . ASN A 1 463 ? -2.496 2.865 -14.585 1.00 80.75 463 ASN A C 1
ATOM 3490 O O . ASN A 1 463 ? -3.463 2.465 -15.232 1.00 80.75 463 ASN A O 1
ATOM 3494 N N . ILE A 1 464 ? -2.565 3.923 -13.783 1.00 74.62 464 ILE A N 1
ATOM 3495 C CA . ILE A 1 464 ? -3.826 4.594 -13.451 1.00 74.62 464 ILE A CA 1
ATOM 3496 C C . ILE A 1 464 ? -4.394 5.378 -14.629 1.00 74.62 464 ILE A C 1
ATOM 3498 O O . ILE A 1 464 ? -5.587 5.273 -14.909 1.00 74.62 464 ILE A O 1
ATOM 3502 N N . SER A 1 465 ? -3.551 6.192 -15.266 1.00 79.25 465 SER A N 1
ATOM 3503 C CA . SER A 1 465 ? -3.982 7.125 -16.309 1.00 79.25 465 SER A CA 1
ATOM 3504 C C . SER A 1 465 ? -3.603 6.607 -17.690 1.00 79.25 465 SER A C 1
ATOM 3506 O O . SER A 1 465 ? -4.470 6.255 -18.481 1.00 79.25 465 SER A O 1
ATOM 3508 N N . ASN A 1 466 ? -2.299 6.517 -17.966 1.00 83.94 466 ASN A N 1
ATOM 3509 C CA . ASN A 1 466 ? -1.772 6.136 -19.274 1.00 83.94 466 ASN A CA 1
ATOM 3510 C C . ASN A 1 466 ? -0.741 5.017 -19.124 1.00 83.94 466 ASN A C 1
ATOM 3512 O O . ASN A 1 466 ? 0.084 5.066 -18.213 1.00 83.94 466 ASN A O 1
ATOM 3516 N N . GLY A 1 467 ? -0.757 4.030 -20.023 1.00 85.00 467 GLY A N 1
ATOM 3517 C CA . GLY A 1 467 ? 0.330 3.052 -20.147 1.00 85.00 467 GLY A CA 1
ATOM 3518 C C . GLY A 1 467 ? 1.558 3.660 -20.827 1.00 85.00 467 GLY A C 1
ATOM 3519 O O . GLY A 1 467 ? 2.662 3.583 -20.297 1.00 85.00 467 GLY A O 1
ATOM 3520 N N . LEU A 1 468 ? 1.326 4.346 -21.946 1.00 89.62 468 LEU A N 1
ATOM 3521 C CA . LEU A 1 468 ? 2.307 5.100 -22.719 1.00 89.62 468 LEU A CA 1
ATOM 3522 C C . LEU A 1 468 ? 1.743 6.504 -22.971 1.00 89.62 468 LEU A C 1
ATOM 3524 O O . LEU A 1 468 ? 0.601 6.641 -23.406 1.00 89.62 468 LEU A O 1
ATOM 3528 N N . SER A 1 469 ? 2.522 7.534 -22.665 1.00 89.50 469 SER A N 1
ATOM 3529 C CA . SER A 1 469 ? 2.157 8.943 -22.810 1.00 89.50 469 SER A CA 1
ATOM 3530 C C . SER A 1 469 ? 3.277 9.700 -23.510 1.00 89.50 469 SER A C 1
ATOM 3532 O O . SER A 1 469 ? 4.455 9.385 -23.332 1.00 89.50 469 SER A O 1
ATOM 3534 N N . ASN A 1 470 ? 2.906 10.688 -24.317 1.00 84.25 470 ASN A N 1
ATOM 3535 C CA . ASN A 1 470 ? 3.838 11.411 -25.161 1.00 84.25 470 ASN A CA 1
ATOM 3536 C C . ASN A 1 470 ? 3.454 12.889 -25.292 1.00 84.25 470 ASN A C 1
ATOM 3538 O O . ASN A 1 470 ? 2.283 13.210 -25.514 1.00 84.25 470 ASN A O 1
ATOM 3542 N N . THR A 1 471 ? 4.441 13.777 -25.182 1.00 81.44 471 THR A N 1
ATOM 3543 C CA . THR A 1 471 ? 4.295 15.219 -25.419 1.00 81.44 471 THR A CA 1
ATOM 3544 C C . THR A 1 471 ? 4.942 15.635 -26.753 1.00 81.44 471 THR A C 1
ATOM 3546 O O . THR A 1 471 ? 5.200 14.816 -27.634 1.00 81.44 471 THR A O 1
ATOM 3549 N N . ARG A 1 472 ? 5.097 16.941 -27.007 1.00 75.31 472 ARG A N 1
ATOM 3550 C CA . ARG A 1 472 ? 5.529 17.446 -28.324 1.00 75.31 472 ARG A CA 1
ATOM 3551 C C . ARG A 1 472 ? 6.976 17.034 -28.628 1.00 75.31 472 ARG A C 1
ATOM 3553 O O . ARG A 1 472 ? 7.836 17.101 -27.759 1.00 75.31 472 ARG A O 1
ATOM 3560 N N . GLY A 1 473 ? 7.274 16.741 -29.895 1.00 69.00 473 GLY A N 1
ATOM 3561 C CA . GLY A 1 473 ? 8.653 16.526 -30.360 1.00 69.00 473 GLY A CA 1
ATOM 3562 C C . GLY A 1 473 ? 9.142 15.076 -30.316 1.00 69.00 473 GLY A C 1
ATOM 3563 O O . GLY A 1 473 ? 10.347 14.847 -30.277 1.00 69.00 473 GLY A O 1
ATOM 3564 N N . PHE A 1 474 ? 8.225 14.111 -30.340 1.00 78.81 474 PHE A N 1
ATOM 3565 C CA . PHE A 1 474 ? 8.526 12.690 -30.486 1.00 78.81 474 PHE A CA 1
ATOM 3566 C C . PHE A 1 474 ? 8.663 12.313 -31.959 1.00 78.81 474 PHE A C 1
ATOM 3568 O O . PHE A 1 474 ? 7.676 12.319 -32.696 1.00 78.81 474 PHE A O 1
ATOM 3575 N N . MET A 1 475 ? 9.883 12.015 -32.400 1.00 82.25 475 MET A N 1
ATOM 3576 C CA . MET A 1 475 ? 10.183 11.780 -33.816 1.00 82.25 475 MET A CA 1
ATOM 3577 C C . MET A 1 475 ? 10.947 10.469 -34.006 1.00 82.25 475 MET A C 1
ATOM 3579 O O . MET A 1 475 ? 11.918 10.212 -33.300 1.00 82.25 475 MET A O 1
ATOM 3583 N N . ASN A 1 476 ? 10.529 9.666 -34.991 1.00 86.62 476 ASN A N 1
ATOM 3584 C CA . ASN A 1 476 ? 11.248 8.478 -35.478 1.00 86.62 476 ASN A CA 1
ATOM 3585 C C . ASN A 1 476 ? 11.541 7.383 -34.430 1.00 86.62 476 ASN A C 1
ATOM 3587 O O . ASN A 1 476 ? 12.502 6.633 -34.576 1.00 86.62 476 ASN A O 1
ATOM 3591 N N . ASN A 1 477 ? 10.748 7.274 -33.364 1.00 84.25 477 ASN A N 1
ATOM 3592 C CA . ASN A 1 477 ? 10.878 6.151 -32.433 1.00 84.25 477 ASN A CA 1
ATOM 3593 C C . ASN A 1 477 ? 10.217 4.890 -33.021 1.00 84.25 477 ASN A C 1
ATOM 3595 O O . ASN A 1 477 ? 9.187 4.991 -33.690 1.00 84.25 477 ASN A O 1
ATOM 3599 N N . THR A 1 478 ? 10.799 3.721 -32.757 1.00 87.62 478 THR A N 1
ATOM 3600 C CA . THR A 1 478 ? 10.317 2.409 -33.223 1.00 87.62 478 THR A CA 1
ATOM 3601 C C . THR A 1 478 ? 9.797 1.604 -32.037 1.00 87.62 478 THR A C 1
ATOM 3603 O O . THR A 1 478 ? 10.488 1.531 -31.022 1.00 87.62 478 THR A O 1
ATOM 3606 N N . PHE A 1 479 ? 8.603 1.023 -32.163 1.00 87.12 479 PHE A N 1
ATOM 3607 C CA . PHE A 1 479 ? 7.923 0.236 -31.129 1.00 87.12 479 PHE A CA 1
ATOM 3608 C C . PHE A 1 479 ? 7.681 -1.203 -31.563 1.00 87.12 479 PHE A C 1
ATOM 3610 O O . PHE A 1 479 ? 7.477 -1.402 -32.785 1.00 87.12 479 PHE A O 1
#

Secondary structure (DSSP, 8-state):
-----S-TTTTEEEEEEE-SSSSEEEEESS-TTTTT--TT-EEEEE--BS-GGG-EEEEEEEEETTEEEETT----S---B--EEEE-GGGEEE-SS--EEEEES-S-TTTT--PPEEPTTEEEEEESS--SSTT-EEEEEE-TT--SEEEEEEEEEEE--TT--EEEEEEEEEESSPPPTTSEEEEEESSSSS-SEEEEEEPPPP-STT--EEEEEE-SSPPPS-EEEEEEEESS--SSEEEEEEEEEEE--TTSTT---TT-EEE---SSSPPEEEEEEETTEEEEP-S-TT--S--SS-----S--S-------EEE--EEPPP-SSTT-BSSB-----BTTBPEEEE--B-TTTS--B-SPEEEE-TT--SEEEEEES--SEEEEEEEEESSSEEEEES--SS-EEEEEEES-SS-SEEEES-BS-EEEEEEEES-SEEEEEETT-BS-EES-EEEES-SSEEEEE-TT-BS-B-

Foldseek 3Di:
DAADDDDLPQFKWKWPFWDQAVQTKTFTPAACVSNSHDQQFKKAKPDFPFFQQNGWIFGWDPRDTRMITGHQFHTDGGTDGTMMIGGQRQQKDFAPFFQWDFQAQAEEPRRPHDWWAFDPQKDWDWDQPAALHIRTWIKIKHAQPDFWWFGTKAFRAWAFQQQFFKKKWKKAWADADWDAWQQKWKFFALDRGRDHGDDIFTDHTDQEHPFIFMDMGGNVHTDHGGGGMITMIGRGDRGIIMMTIHAIITAGPPPDQSRDHQQKWKDLPPPQDDTFGFSYDDTRITGTAFAARGDGPCPVDALQQFGHHDHDDDGDMGIDHAAEFEAANDQAAARAEDPAAADPVGGAEDDAQADPPPSPDRDAAHEYENRLGEHAQYEYEQHERYEYERYHYYNYQEHEYDDDYAEYEYAYEAERHHHEHYEAELAEHYEYAEYHYHSHCEYYEYHANYENYEYNYYHFHSHRPYSYYYDPRYYHYHD

Nearest PDB structures (foldseek):
  7pvn-assembly1_A  TM=7.284E-01  e=4.853E-02  Homo sapiens
  2c26-assembly1_A  TM=4.762E-01  e=4.355E-04  Acetivibrio thermocellus
  3p6b-assembly1_B-2  TM=4.522E-01  e=2.955E-03  Acetivibrio thermocellus
  4xup-assembly1_A  TM=4.375E-01  e=4.377E-03  Paenibacillus barcinonensis
  7vrn-assembly1_K  TM=2.350E-01  e=3.424E-03  Infectious bursal disease virus

Solvent-accessible surface area (backbone atoms only — not comparable to full-atom values): 23025 Å² total; per-residue (Å²): 64,33,29,68,73,70,69,94,77,42,36,67,32,49,40,72,44,43,43,62,32,73,52,24,38,37,34,37,76,48,41,30,69,69,33,58,48,48,65,76,30,34,32,34,29,41,68,33,33,59,15,51,28,63,23,14,64,35,47,31,32,78,61,50,67,34,29,33,26,34,61,77,24,40,39,76,30,64,51,73,48,59,28,37,40,31,57,42,34,22,25,32,37,68,48,96,58,57,54,44,44,79,63,45,52,49,55,17,63,14,48,81,42,73,72,54,50,54,33,85,53,34,49,53,41,74,33,72,80,52,22,54,32,34,41,32,14,41,31,44,37,38,35,63,86,35,63,66,45,72,42,31,24,38,63,56,51,85,37,69,36,52,78,21,26,24,45,20,31,36,41,26,36,69,47,57,62,81,50,45,64,58,25,34,30,45,30,38,6,57,34,61,78,40,81,48,70,76,45,79,44,67,39,72,51,57,62,52,70,68,34,47,32,54,46,70,49,72,69,90,48,66,42,60,58,53,32,12,12,40,21,42,31,29,67,44,65,64,52,36,31,27,38,34,35,21,37,32,29,39,15,29,45,85,88,43,92,57,36,58,46,54,68,27,31,41,29,70,78,73,79,82,64,65,66,37,44,40,44,37,68,56,61,34,39,34,33,47,37,51,26,34,42,72,56,35,64,67,61,93,82,63,76,66,65,31,38,45,79,67,74,64,44,91,67,75,74,44,74,44,82,54,47,75,52,77,66,30,65,40,64,85,37,76,72,32,68,65,88,71,54,34,40,96,92,50,57,36,76,48,82,43,13,54,42,91,87,78,63,80,47,73,82,53,63,38,37,39,26,21,49,40,19,31,5,22,54,34,34,39,65,66,43,28,13,34,32,42,32,29,42,29,32,30,18,12,23,22,31,37,40,40,47,53,29,44,49,32,37,36,31,43,36,21,24,32,6,38,55,23,10,36,36,38,28,33,35,38,45,27,37,34,52,34,41,37,19,28,14,3,29,21,5,40,36,40,33,55,53,26,23,48,30,36,38,76,35,82,44,59,42,27,26,38,74,32,45,71,46,75,51,67,58,68,43,77,59,47,113

pLDDT: mean 90.71, std 10.63, range [43.78, 98.81]

Sequence (479 aa):
WTSLTGTVGAGTSNTNTATNASPIRLTQASTMTTLGISNGSTVMVTTAAGNTNANGVWEVSGVSGNSCDLVNSSGNAAYTGSGFLRNMTHRRILLDNSVTVNIASFGNRGNGRTIWTQASNVTTSFNTTDSKEGDVSDSVAIAASFTTGKAAYKSTGSLNLSSYQQLSFWIKQTSGTIAVSGDISLRLCSDTIGDTVVHTFNIPGLVALNQWIPFTIDLGSLMNSNIQSVALYVDSDKGAQTFLLCNILACKPPSSPDSLNLQSLISKNTGDECWYPIMSINDRRVMIDTGGVNNNTNPLTSSNRGGYYGVTENVTTYKRETIKTNLASAFGTVVQEVQEAGTSSNPFNYEFGWNRTDMSTRTSQTYFDGLNGFGYGLLINTKNYVNINNFGAVRYDRVRFTTSSFQNHGFIESINNTSYGIDLSTQINNVYDVIKTCCNANGIFHDFGSSNNIYNKIITIGNISNGLSNTRGFMNNTF